Protein AF-A0A9D5Z1L0-F1 (afdb_monomer_lite)

pLDDT: mean 84.62, std 13.72, range [26.73, 98.31]

Secondary structure (DSSP, 8-state):
--------SSS-STTS-EEE-SSSEEETTT--EEEEEEEEEE--SSS-EEEEEEEETT--TT---TT-TTEEEE--SSSSSSTTSEEEEETTTTSEEEEE-TT--EEEEE-GGG---TT--EEEEESSHHHHHT--EEEEES-GGG-EEEEE-TTS-EEEEEEE--TTS--EEEEEEEE-TT-S--EEEEE-TTT--EEEEEPPPPTT----SSSPPPTT--EEEEEEPSS-BTTB-TTSEEEEEEEEEETT-TTSSEEEEEEEEEEEE-TTS-EEEEEETTTTEEEEEEEEEE-TTSPEEEEEEE-TTSPPEEEEEE--SS-TTEEEEEEE--SSTTPPPEEEEEEEEEE-TTS--TTS---SHHHHGGGT-SS--S-EEEEEETT-----S---

Radius of gyration: 23.41 Å; chains: 1; bounding box: 51×60×61 Å

Sequence (396 aa):
MRSSVVRVPHAFGDNYPTADAGPGQVALWTGEFNTSATDVSVPGYVGDLSVSRSYSSQAGTDDTSVFGPGWTASFDGTDIGVAGFEVADSTDVDGTISLIDDEGGALVFRQPGGTKTTMKPGEYTPVDEDTASVGAKLTLAGAGTAATLDFTEEDGTVTRFTYSHTTGGERVWLPASVTEPGTAGATSFTRDAATKKITRILAPVPPGVTCPATGALNPGCRAIDITYATTTAGVEVAGQVKQITYTAYDPDKAGGAGMSTVVVAAYEYDSAKRLAKVTDPRLGLFTEYRYAGTSTSGQPLLTVVTPSGLAPYTLAYGASSQDAKSLLIVDRAPATAGGATARLSRFVYGIDPTATNTALPQLKAADTTTWGQEVPPSYGAAVFSADRQQVGGSAP

Foldseek 3Di:
DDDDDDCLQDQFAPPFDWDDFDQFIAGQAFLKTKHKDWLDWADDPQFTQTKMKMFIQRGAPPPLALQDFRMHIQRVRGPDDLQRWFWDFQLQPFQWIWTAHSRSYIFIWGDPPRHSDGQDFDKTHTPDPVNVVQVWIWTWDDDDQAIKIWIAGPQGKIWIWTWDDDVVDDTGTHTAWIDGPPDQFIFGFDADPPLRHTFKTWHGQDPPADADPDDDGFARTKMKGWDADCPDDAFHHHSHTAFIKIWHWDCPDDVGTGIDIDTQKGWGADPVRHTAKIARPVVRWMKGWDFDDGFPSRTTHTAWIRHTLAFIKGWDFADAPNGRGRTAWIWTDDNDPPDDIFTAKGKHWFDALCDDDPVDPRQDCVRCVVVVDNDTDRIDMDMDGSVDDDDDHTDD

InterPro domains:
  IPR045351 Domain of unknown function DUF6531 [PF20148] (26-76)

Organism: NCBI:txid2762210

Structure (mmCIF, N/CA/C/O backbone):
data_AF-A0A9D5Z1L0-F1
#
_entry.id   AF-A0A9D5Z1L0-F1
#
loop_
_atom_site.group_PDB
_atom_site.id
_atom_site.type_symbol
_atom_site.label_atom_id
_atom_site.label_alt_id
_atom_site.label_comp_id
_atom_site.label_asym_id
_atom_site.label_entity_id
_atom_site.label_seq_id
_atom_site.pdbx_PDB_ins_code
_atom_site.Cartn_x
_atom_site.Cartn_y
_atom_site.Cartn_z
_atom_site.occupancy
_atom_site.B_iso_or_equiv
_atom_site.auth_seq_id
_atom_site.auth_comp_id
_atom_site.auth_asym_id
_atom_site.auth_atom_id
_atom_site.pdbx_PDB_model_num
ATOM 1 N N . MET A 1 1 ? 19.851 29.835 -7.636 1.00 33.47 1 MET A N 1
ATOM 2 C CA . MET A 1 1 ? 18.842 28.764 -7.523 1.00 33.47 1 MET A CA 1
ATOM 3 C C . MET A 1 1 ? 19.469 27.632 -6.736 1.00 33.47 1 MET A C 1
ATOM 5 O O . MET A 1 1 ? 20.484 27.111 -7.173 1.00 33.47 1 MET A O 1
ATOM 9 N N . ARG A 1 2 ? 18.976 27.353 -5.526 1.00 28.48 2 ARG A N 1
ATOM 10 C CA . ARG A 1 2 ? 19.395 26.172 -4.761 1.00 28.48 2 ARG A CA 1
ATOM 11 C C . ARG A 1 2 ? 18.415 25.066 -5.119 1.00 28.48 2 ARG A C 1
ATOM 13 O O . ARG A 1 2 ? 17.230 25.237 -4.867 1.00 28.48 2 ARG A O 1
ATOM 20 N N . SER A 1 3 ? 18.910 24.007 -5.741 1.00 26.73 3 SER A N 1
ATOM 21 C CA . SER A 1 3 ? 18.141 22.800 -6.018 1.00 26.73 3 SER A CA 1
ATOM 22 C C . SER A 1 3 ? 17.652 22.226 -4.688 1.00 26.73 3 SER A C 1
ATOM 24 O O . SER A 1 3 ? 18.468 21.874 -3.836 1.00 26.73 3 SER A O 1
ATOM 26 N N . SER A 1 4 ? 16.340 22.201 -4.468 1.00 32.28 4 SER A N 1
ATOM 27 C CA . SER A 1 4 ? 15.736 21.363 -3.435 1.00 32.28 4 SER A CA 1
ATOM 28 C C . SER A 1 4 ? 15.770 19.933 -3.955 1.00 32.28 4 SER A C 1
ATOM 30 O O . SER A 1 4 ? 15.193 19.643 -5.000 1.00 32.28 4 SER A O 1
ATOM 32 N N . VAL A 1 5 ? 16.501 19.058 -3.271 1.00 37.66 5 VAL A N 1
ATOM 33 C CA . VAL A 1 5 ? 16.452 17.622 -3.541 1.00 37.66 5 VAL A CA 1
ATOM 34 C C . VAL A 1 5 ? 15.307 17.079 -2.703 1.00 37.66 5 VAL A C 1
ATOM 36 O O . VAL A 1 5 ? 15.464 16.892 -1.500 1.00 37.66 5 VAL A O 1
ATOM 39 N N . VAL A 1 6 ? 14.148 16.893 -3.331 1.00 39.31 6 VAL A N 1
ATOM 40 C CA . VAL A 1 6 ? 13.073 16.090 -2.749 1.00 39.31 6 VAL A CA 1
ATOM 41 C C . VAL A 1 6 ? 13.507 14.640 -2.909 1.00 39.31 6 VAL A C 1
ATOM 43 O O . VAL A 1 6 ? 13.739 14.176 -4.027 1.00 39.31 6 VAL A O 1
ATOM 46 N N . ARG A 1 7 ? 13.695 13.936 -1.793 1.00 39.16 7 ARG A N 1
ATOM 47 C CA . ARG A 1 7 ? 13.889 12.488 -1.822 1.00 39.16 7 ARG A CA 1
ATOM 48 C C . ARG A 1 7 ? 12.514 11.878 -2.058 1.00 39.16 7 ARG A C 1
ATOM 50 O O . ARG A 1 7 ? 11.777 11.677 -1.103 1.00 39.16 7 ARG A O 1
ATOM 57 N N . VAL A 1 8 ? 12.171 11.631 -3.318 1.00 45.50 8 VAL A N 1
ATOM 58 C CA . VAL A 1 8 ? 11.036 10.760 -3.626 1.00 45.50 8 VAL A CA 1
ATOM 59 C C . VAL A 1 8 ? 11.518 9.331 -3.349 1.00 45.50 8 VAL A C 1
ATOM 61 O O . VAL A 1 8 ? 12.558 8.945 -3.895 1.00 45.50 8 VAL A O 1
ATOM 64 N N . PRO A 1 9 ? 10.872 8.569 -2.450 1.00 46.25 9 PRO A N 1
ATOM 65 C CA . PRO A 1 9 ? 11.325 7.224 -2.091 1.00 46.25 9 PRO A CA 1
ATOM 66 C C . PRO A 1 9 ? 11.291 6.240 -3.274 1.00 46.25 9 PRO A C 1
ATOM 68 O O . PRO A 1 9 ? 11.995 5.232 -3.237 1.00 46.25 9 PRO A O 1
ATOM 71 N N . HIS A 1 10 ? 10.518 6.571 -4.317 1.00 54.69 10 HIS A N 1
ATOM 72 C CA . HIS A 1 10 ? 10.242 5.764 -5.507 1.00 54.69 10 HIS A CA 1
ATOM 73 C C . HIS A 1 10 ? 10.174 6.654 -6.763 1.00 54.69 10 HIS A C 1
ATOM 75 O O . HIS A 1 10 ? 9.973 7.861 -6.663 1.00 54.69 10 HIS A O 1
ATOM 81 N N . ALA A 1 11 ? 10.344 6.092 -7.959 1.00 56.28 11 ALA A N 1
ATOM 82 C CA . ALA A 1 11 ? 10.302 6.829 -9.230 1.00 56.28 11 ALA A CA 1
ATOM 83 C C . ALA A 1 11 ? 8.929 6.785 -9.920 1.00 56.28 11 ALA A C 1
ATOM 85 O O . ALA A 1 11 ? 8.840 6.682 -11.145 1.00 56.28 11 ALA A O 1
ATOM 86 N N . PHE A 1 12 ? 7.870 6.839 -9.126 1.00 58.19 12 PHE A N 1
ATOM 87 C CA . PHE A 1 12 ? 6.489 6.881 -9.578 1.00 58.19 12 PHE A CA 1
ATOM 88 C C . PHE A 1 12 ? 5.859 8.187 -9.067 1.00 58.19 12 PHE A C 1
ATOM 90 O O . PHE A 1 12 ? 6.226 8.665 -7.999 1.00 58.19 12 PHE A O 1
ATOM 97 N N . GLY A 1 13 ? 5.035 8.832 -9.892 1.00 53.59 13 GLY A N 1
ATOM 98 C CA . GLY A 1 13 ? 4.496 10.181 -9.679 1.00 53.59 13 GLY A CA 1
ATOM 99 C C . GLY A 1 13 ? 4.372 10.934 -11.008 1.00 53.59 13 GLY A C 1
ATOM 100 O O . GLY A 1 13 ? 5.037 10.565 -11.977 1.00 53.59 13 GLY A O 1
ATOM 101 N N . ASP A 1 14 ? 3.557 11.991 -11.064 1.00 51.44 14 ASP A N 1
ATOM 102 C CA . ASP A 1 14 ? 3.078 12.627 -12.314 1.00 51.44 14 ASP A CA 1
ATOM 103 C C . ASP A 1 14 ? 4.169 13.133 -13.277 1.00 51.44 14 ASP A C 1
ATOM 105 O O . ASP A 1 14 ? 3.928 13.326 -14.469 1.00 51.44 14 ASP A O 1
ATOM 109 N N . ASN A 1 15 ? 5.405 13.285 -12.798 1.00 59.00 15 ASN A N 1
ATOM 110 C CA . ASN A 1 15 ? 6.551 13.703 -13.606 1.00 59.00 15 ASN A CA 1
ATOM 111 C C . ASN A 1 15 ? 7.448 12.547 -14.093 1.00 59.00 15 ASN A C 1
ATOM 113 O O . ASN A 1 15 ? 8.440 12.794 -14.786 1.00 59.00 15 ASN A O 1
ATOM 117 N N . TYR A 1 16 ? 7.122 11.292 -13.766 1.00 71.31 16 TYR A N 1
ATOM 118 C CA . TYR A 1 16 ? 7.863 10.110 -14.206 1.00 71.31 16 TYR A CA 1
ATOM 119 C C . TYR A 1 16 ? 7.018 9.262 -15.163 1.00 71.31 16 TYR A C 1
ATOM 121 O O . TYR A 1 16 ? 5.948 8.788 -14.788 1.00 71.31 16 TYR A O 1
ATOM 129 N N . PRO A 1 17 ? 7.482 9.016 -16.403 1.00 82.00 17 PRO A N 1
ATOM 130 C CA . PRO A 1 17 ? 6.727 8.197 -17.342 1.00 82.00 17 PRO A CA 1
ATOM 131 C C . PRO A 1 17 ? 6.630 6.753 -16.834 1.00 82.00 17 PRO A C 1
ATOM 133 O O . PRO A 1 17 ? 7.648 6.167 -16.461 1.00 82.00 17 PRO A O 1
ATOM 136 N N . THR A 1 18 ? 5.437 6.161 -16.867 1.00 89.94 18 THR A N 1
ATOM 137 C CA . THR A 1 18 ? 5.188 4.761 -16.485 1.00 89.94 18 THR A CA 1
ATOM 138 C C . THR A 1 18 ? 4.672 3.933 -17.665 1.00 89.94 18 THR A C 1
ATOM 140 O O . THR A 1 18 ? 4.326 4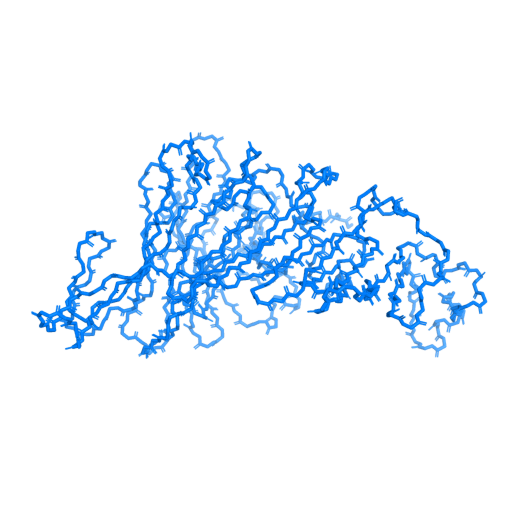.463 -18.725 1.00 89.94 18 THR A O 1
ATOM 143 N N . ALA A 1 19 ? 4.670 2.608 -17.512 1.00 90.81 19 ALA A N 1
ATOM 144 C CA . ALA A 1 19 ? 4.049 1.683 -18.456 1.00 90.81 19 ALA A CA 1
ATOM 145 C C . ALA A 1 19 ? 3.492 0.434 -17.763 1.00 90.81 19 ALA A C 1
ATOM 147 O O . ALA A 1 19 ? 4.043 -0.025 -16.761 1.00 90.81 19 ALA A O 1
ATOM 148 N N . ASP A 1 20 ? 2.462 -0.166 -18.365 1.00 92.50 20 ASP A N 1
ATOM 149 C CA . ASP A 1 20 ? 1.893 -1.436 -17.916 1.00 92.50 20 ASP A CA 1
ATOM 150 C C . ASP A 1 20 ? 2.926 -2.570 -17.968 1.00 92.50 20 ASP A C 1
ATOM 152 O O . ASP A 1 20 ? 3.577 -2.834 -18.989 1.00 92.50 20 ASP A O 1
ATOM 156 N N . ALA A 1 21 ? 3.030 -3.301 -16.862 1.00 93.94 21 ALA A N 1
ATOM 157 C CA . ALA A 1 21 ? 4.013 -4.353 -16.652 1.00 93.94 21 ALA A CA 1
ATOM 158 C C . ALA A 1 21 ? 3.373 -5.657 -16.156 1.00 93.94 21 ALA A C 1
ATOM 160 O O . ALA A 1 21 ? 3.951 -6.357 -15.332 1.00 93.94 21 ALA A O 1
ATOM 161 N N . GLY A 1 22 ? 2.199 -6.023 -16.681 1.00 93.44 22 GLY A N 1
ATOM 162 C CA . GLY A 1 22 ? 1.495 -7.260 -16.327 1.00 93.44 22 GLY A CA 1
ATOM 163 C C . GLY A 1 22 ? 0.671 -7.096 -15.047 1.00 93.44 22 GLY A C 1
ATOM 164 O O . GLY A 1 22 ? -0.397 -6.499 -15.125 1.00 93.44 22 GLY A O 1
ATOM 165 N N . PRO A 1 23 ? 1.104 -7.625 -13.885 1.00 93.88 23 PRO A N 1
ATOM 166 C CA . PRO A 1 23 ? 0.369 -7.478 -12.624 1.00 93.88 23 PRO A CA 1
ATOM 167 C C . PRO A 1 23 ? 0.560 -6.108 -11.945 1.00 93.88 23 PRO A C 1
ATOM 169 O O . PRO A 1 23 ? 0.172 -5.943 -10.794 1.00 93.88 23 PRO A O 1
ATOM 172 N N . GLY A 1 24 ? 1.194 -5.145 -12.609 1.00 93.25 24 GLY A N 1
ATOM 173 C CA . GLY A 1 24 ? 1.501 -3.831 -12.057 1.00 93.25 24 GLY A CA 1
ATOM 174 C C . GLY A 1 24 ? 2.066 -2.916 -13.135 1.00 93.25 24 GLY A C 1
ATOM 175 O O . GLY A 1 24 ? 1.801 -3.119 -14.323 1.00 93.25 24 GLY A O 1
ATOM 176 N N . GLN A 1 25 ? 2.896 -1.964 -12.730 1.00 92.50 25 GLN A N 1
ATOM 177 C CA . GLN A 1 25 ? 3.489 -0.960 -13.608 1.00 92.50 25 GLN A CA 1
ATOM 178 C C . GLN A 1 25 ? 5.000 -0.838 -13.411 1.00 92.50 25 GLN A C 1
ATOM 180 O O . GLN A 1 25 ? 5.565 -1.287 -12.412 1.00 92.50 25 GLN A O 1
ATOM 185 N N . VAL A 1 26 ? 5.670 -0.232 -14.390 1.00 93.00 26 VAL A N 1
ATOM 186 C CA . VAL A 1 26 ? 7.104 0.057 -14.341 1.00 93.00 26 VAL A CA 1
ATOM 187 C C . VAL A 1 26 ? 7.372 1.534 -14.591 1.00 93.00 26 VAL A C 1
ATOM 189 O O . VAL A 1 26 ? 6.814 2.125 -15.515 1.00 93.00 26 VAL A O 1
ATOM 192 N N . ALA A 1 27 ? 8.267 2.120 -13.804 1.00 90.69 27 ALA A N 1
ATOM 193 C CA . ALA A 1 27 ? 8.788 3.455 -14.040 1.00 90.69 27 ALA A CA 1
ATOM 194 C C . ALA A 1 27 ? 9.764 3.412 -15.222 1.00 90.69 27 ALA A C 1
ATOM 196 O O . ALA A 1 27 ? 10.815 2.767 -15.168 1.00 90.69 27 ALA A O 1
ATOM 197 N N . LEU A 1 28 ? 9.446 4.114 -16.307 1.00 90.56 28 LEU A N 1
ATOM 198 C CA . LEU A 1 28 ? 10.270 4.168 -17.511 1.00 90.56 28 LEU A CA 1
ATOM 199 C C . LEU A 1 28 ? 11.549 4.979 -17.323 1.00 90.56 28 LEU A C 1
ATOM 201 O O . LEU A 1 28 ? 12.403 4.916 -18.198 1.00 90.56 28 LEU A O 1
ATOM 205 N N . TRP A 1 29 ? 11.711 5.709 -16.217 1.00 86.75 29 TRP A N 1
ATOM 206 C CA . TRP A 1 29 ? 12.956 6.413 -15.893 1.00 86.75 29 TRP A CA 1
ATOM 207 C C . TRP A 1 29 ? 13.985 5.523 -15.183 1.00 86.75 29 TRP A C 1
ATOM 209 O O . TRP A 1 29 ? 15.169 5.601 -15.486 1.00 86.75 29 TRP A O 1
ATOM 219 N N . THR A 1 30 ? 13.557 4.659 -14.261 1.00 86.12 30 THR A N 1
ATOM 220 C CA . THR A 1 30 ? 14.462 3.859 -13.405 1.00 86.12 30 THR A CA 1
ATOM 221 C C . THR A 1 30 ? 14.421 2.360 -13.701 1.00 86.12 30 THR A C 1
ATOM 223 O O . THR A 1 30 ? 15.363 1.623 -13.401 1.00 86.12 30 THR A O 1
ATOM 226 N N . GLY A 1 31 ? 13.330 1.883 -14.297 1.00 91.12 31 GLY A N 1
ATOM 227 C CA . GLY A 1 31 ? 13.019 0.462 -14.404 1.00 91.12 31 GLY A CA 1
ATOM 228 C C . GLY A 1 31 ? 12.545 -0.167 -13.097 1.00 91.12 31 GLY A C 1
ATOM 229 O O . GLY A 1 31 ? 12.559 -1.391 -12.977 1.00 91.12 31 GLY A O 1
ATOM 230 N N . GLU A 1 32 ? 12.146 0.648 -12.123 1.00 91.19 32 GLU A N 1
ATOM 231 C CA . GLU A 1 32 ? 11.482 0.196 -10.907 1.00 91.19 32 GLU A CA 1
ATOM 232 C C . GLU A 1 32 ? 10.102 -0.384 -11.238 1.00 91.19 32 GLU A C 1
ATOM 234 O O . GLU A 1 32 ? 9.338 0.223 -11.979 1.00 91.19 32 GLU A O 1
ATOM 239 N N . PHE A 1 33 ? 9.786 -1.557 -10.696 1.00 93.62 33 PHE A N 1
ATOM 240 C CA . PHE A 1 33 ? 8.457 -2.167 -10.731 1.00 93.62 33 PHE A CA 1
ATOM 241 C C . PHE A 1 33 ? 7.659 -1.847 -9.460 1.00 93.62 33 PHE A C 1
ATOM 243 O O . PHE A 1 33 ? 8.222 -1.923 -8.361 1.00 93.62 33 PHE A O 1
ATOM 250 N N . ASN A 1 34 ? 6.361 -1.572 -9.625 1.00 90.44 34 ASN A N 1
ATOM 251 C CA . ASN A 1 34 ? 5.374 -1.426 -8.555 1.00 90.44 34 ASN A CA 1
ATOM 252 C C . ASN A 1 34 ? 4.108 -2.255 -8.858 1.00 90.44 34 ASN A C 1
ATOM 254 O O . ASN A 1 34 ? 3.714 -2.417 -10.016 1.00 90.44 34 ASN A O 1
ATOM 258 N N . THR A 1 35 ? 3.485 -2.809 -7.818 1.00 91.69 35 THR A N 1
ATOM 259 C CA . THR A 1 35 ? 2.158 -3.445 -7.879 1.00 91.69 35 THR A CA 1
ATOM 260 C C . THR A 1 35 ? 1.405 -3.214 -6.574 1.00 91.69 35 THR A C 1
ATOM 262 O O . THR A 1 35 ? 2.030 -3.173 -5.517 1.00 91.69 35 THR A O 1
ATOM 265 N N . SER A 1 36 ? 0.078 -3.140 -6.624 1.00 89.81 36 SER A N 1
ATOM 266 C CA . SER A 1 36 ? -0.785 -3.058 -5.446 1.00 89.81 36 SER A CA 1
ATOM 267 C C . SER A 1 36 ? -1.844 -4.163 -5.446 1.00 89.81 36 SER A C 1
ATOM 269 O O . SER A 1 36 ? -2.144 -4.793 -6.466 1.00 89.81 36 SER A O 1
ATOM 271 N N . ALA A 1 37 ? -2.361 -4.478 -4.261 1.00 89.81 37 ALA A N 1
ATOM 272 C CA . ALA A 1 37 ? -3.419 -5.459 -4.071 1.00 89.81 37 ALA A CA 1
ATOM 273 C C . ALA A 1 37 ? -4.295 -5.086 -2.872 1.00 89.81 37 ALA A C 1
ATOM 275 O O . ALA A 1 37 ? -3.787 -4.845 -1.777 1.00 89.81 37 ALA A O 1
ATOM 276 N N . THR A 1 38 ? -5.612 -5.133 -3.065 1.00 90.00 38 THR A N 1
ATOM 277 C CA . THR A 1 38 ? -6.594 -5.065 -1.979 1.00 90.00 38 THR A CA 1
ATOM 278 C C . THR A 1 38 ? -6.853 -6.469 -1.448 1.00 90.00 38 THR A C 1
ATOM 280 O O . THR A 1 38 ? -7.399 -7.318 -2.154 1.00 90.00 38 THR A O 1
ATOM 283 N N . ASP A 1 39 ? -6.456 -6.726 -0.202 1.00 90.19 39 ASP A N 1
ATOM 284 C CA . ASP A 1 39 ? -6.646 -8.029 0.443 1.00 90.19 39 ASP A CA 1
ATOM 285 C C . ASP A 1 39 ? -8.037 -8.133 1.094 1.00 90.19 39 ASP A C 1
ATOM 287 O O . ASP A 1 39 ? -8.625 -9.214 1.160 1.00 90.19 39 ASP A O 1
ATOM 291 N N . VAL A 1 40 ? -8.577 -7.010 1.584 1.00 90.12 40 VAL A N 1
ATOM 292 C CA . VAL A 1 40 ? -9.896 -6.937 2.222 1.00 90.12 40 VAL A CA 1
ATOM 293 C C . VAL A 1 40 ? -10.648 -5.719 1.704 1.00 90.12 40 VAL A C 1
ATOM 295 O O . VAL A 1 40 ? -10.115 -4.618 1.719 1.00 90.12 40 VAL A O 1
ATOM 298 N N . SER A 1 41 ? -11.903 -5.919 1.304 1.00 89.44 41 SER A N 1
ATOM 299 C CA . SER A 1 41 ? -12.889 -4.862 1.071 1.00 89.44 41 SER A CA 1
ATOM 300 C C . SER A 1 41 ? -14.227 -5.346 1.629 1.00 89.44 41 SER A C 1
ATOM 302 O O . SER A 1 41 ? -14.684 -6.452 1.309 1.00 89.44 41 SER A O 1
ATOM 304 N N . VAL A 1 42 ? -14.805 -4.574 2.549 1.00 86.25 42 VAL A N 1
ATOM 305 C CA . VAL A 1 42 ? -16.074 -4.903 3.198 1.00 86.25 42 VAL A CA 1
ATOM 306 C C . VAL A 1 42 ? -17.041 -3.727 3.106 1.00 86.25 42 VAL A C 1
ATOM 308 O O . VAL A 1 42 ? -16.849 -2.734 3.819 1.00 86.25 42 VAL A O 1
ATOM 311 N N . PRO A 1 43 ? -18.123 -3.872 2.319 1.00 83.19 43 PRO A N 1
ATOM 312 C CA . PRO A 1 43 ? -19.071 -2.797 2.113 1.00 83.19 43 PRO A CA 1
ATOM 313 C C . PRO A 1 43 ? -19.738 -2.265 3.372 1.00 83.19 43 PRO A C 1
ATOM 315 O O . PRO A 1 43 ? -19.933 -2.986 4.363 1.00 83.19 43 PRO A O 1
ATOM 318 N N . GLY A 1 44 ? -20.099 -0.983 3.332 1.00 76.00 44 GLY A N 1
ATOM 319 C CA . GLY A 1 44 ? -20.663 -0.272 4.470 1.00 76.00 44 GLY A CA 1
ATOM 320 C C . GLY A 1 44 ? -21.758 0.731 4.209 1.00 76.00 44 GLY A C 1
ATOM 321 O O . GLY A 1 44 ? -22.093 1.049 3.081 1.00 76.00 44 GLY A O 1
ATOM 322 N N . TYR A 1 45 ? -22.316 1.240 5.309 1.00 69.12 45 TYR A N 1
ATOM 323 C CA . TYR A 1 45 ? -23.320 2.305 5.271 1.00 69.12 45 TYR A CA 1
ATOM 324 C C . TYR A 1 45 ? -22.712 3.707 5.074 1.00 69.12 45 TYR A C 1
ATOM 326 O O . TYR A 1 45 ? -23.454 4.613 4.720 1.00 69.12 45 TYR A O 1
ATOM 334 N N . VAL A 1 46 ? -21.404 3.877 5.304 1.00 67.44 46 VAL A N 1
ATOM 335 C CA . VAL A 1 46 ? -20.625 5.135 5.193 1.00 67.44 46 VAL A CA 1
ATOM 336 C C . VAL A 1 46 ? -19.193 4.795 4.767 1.00 67.44 46 VAL A C 1
ATOM 338 O O . VAL A 1 46 ? -18.259 4.887 5.559 1.00 67.44 46 VAL A O 1
ATOM 341 N N . GLY A 1 47 ? -19.074 4.207 3.577 1.00 70.88 47 GLY A N 1
ATOM 342 C CA . GLY A 1 47 ? -17.805 3.737 3.020 1.00 70.88 47 GLY A CA 1
ATOM 343 C C . GLY A 1 47 ? -17.441 2.291 3.368 1.00 70.88 47 GLY A C 1
ATOM 344 O O . GLY A 1 47 ? -17.953 1.667 4.324 1.00 70.88 47 GLY A O 1
ATOM 345 N N . ASP A 1 48 ? -16.541 1.756 2.556 1.00 81.25 48 ASP A N 1
ATOM 346 C CA . ASP A 1 48 ? -16.065 0.380 2.608 1.00 81.25 48 ASP A CA 1
ATOM 347 C C . ASP A 1 48 ? -14.863 0.277 3.545 1.00 81.25 48 ASP A C 1
ATOM 349 O O . ASP A 1 48 ? -13.948 1.089 3.487 1.00 81.25 48 ASP A O 1
ATOM 353 N N . LEU A 1 49 ? -14.825 -0.744 4.408 1.00 86.62 49 LEU A N 1
ATOM 354 C CA . LEU A 1 49 ? -13.601 -1.022 5.159 1.00 86.62 49 LEU A CA 1
ATOM 355 C C . LEU A 1 49 ? -12.616 -1.763 4.259 1.00 86.62 49 LEU A C 1
ATOM 357 O O . LEU A 1 49 ? -12.923 -2.878 3.824 1.00 86.62 49 LEU A O 1
ATOM 361 N N . SER A 1 50 ? -11.432 -1.197 4.042 1.00 86.81 50 SER A N 1
ATOM 362 C CA . SER A 1 50 ? -10.406 -1.789 3.186 1.00 86.81 50 SER A CA 1
ATOM 363 C C . SER A 1 50 ? -9.067 -2.000 3.898 1.00 86.81 50 SER A C 1
ATOM 365 O O . SER A 1 50 ? -8.691 -1.284 4.831 1.00 86.81 50 SER A O 1
ATOM 367 N N . VAL A 1 51 ? -8.357 -3.040 3.457 1.00 88.69 51 VAL A N 1
ATOM 368 C CA . VAL A 1 51 ? -6.931 -3.242 3.724 1.00 88.69 51 VAL A CA 1
ATOM 369 C C . VAL A 1 51 ? -6.270 -3.626 2.413 1.00 88.69 51 VAL A C 1
ATOM 371 O O . VAL A 1 51 ? -6.643 -4.628 1.792 1.00 88.69 51 VAL A O 1
ATOM 374 N N . SER A 1 52 ? -5.271 -2.846 2.034 1.00 87.00 52 SER A N 1
ATOM 375 C CA . SER A 1 52 ? -4.496 -3.026 0.818 1.00 87.00 52 SER A CA 1
ATOM 376 C C . SER A 1 52 ? -3.007 -3.049 1.141 1.00 87.00 52 SER A C 1
ATOM 378 O O . SER A 1 52 ? -2.559 -2.883 2.281 1.00 87.00 52 SER A O 1
ATOM 380 N N . ARG A 1 53 ? -2.214 -3.304 0.114 1.00 89.06 53 ARG A N 1
ATOM 381 C CA . ARG A 1 53 ? -0.762 -3.244 0.171 1.00 89.06 53 ARG A CA 1
ATOM 382 C C . ARG A 1 53 ? -0.211 -2.908 -1.199 1.00 89.06 53 ARG A C 1
ATOM 384 O O . ARG A 1 53 ? -0.783 -3.322 -2.207 1.00 89.06 53 ARG A O 1
ATOM 391 N N . SER A 1 54 ? 0.944 -2.277 -1.212 1.00 87.12 54 SER A N 1
ATOM 392 C CA . SER A 1 54 ? 1.723 -2.030 -2.416 1.00 87.12 54 SER A CA 1
ATOM 393 C C . SER A 1 54 ? 3.096 -2.663 -2.284 1.00 87.12 54 SER A C 1
ATOM 395 O O . SER A 1 54 ? 3.555 -2.954 -1.185 1.00 87.12 54 SER A O 1
ATOM 397 N N . TYR A 1 55 ? 3.739 -2.936 -3.406 1.00 90.69 55 TYR A N 1
ATOM 398 C CA . TYR A 1 55 ? 5.109 -3.405 -3.483 1.00 90.69 55 TYR A CA 1
ATOM 399 C C . TYR A 1 55 ? 5.887 -2.476 -4.396 1.00 90.69 55 TYR A C 1
ATOM 401 O O . TYR A 1 55 ? 5.423 -2.182 -5.496 1.00 90.69 55 TYR A O 1
ATOM 409 N N . SER A 1 56 ? 7.099 -2.110 -3.991 1.00 88.88 56 SER A N 1
ATOM 410 C CA . SER A 1 56 ? 8.065 -1.424 -4.841 1.00 88.88 56 SER A CA 1
ATOM 411 C C . SER A 1 56 ? 9.409 -2.154 -4.821 1.00 88.88 56 SER A C 1
ATOM 413 O O . SER A 1 56 ? 10.000 -2.441 -3.778 1.00 88.88 56 SER A O 1
ATOM 415 N N . SER A 1 57 ? 9.937 -2.410 -6.018 1.00 89.62 57 SER A N 1
ATOM 416 C CA . SER A 1 57 ? 11.245 -3.054 -6.190 1.00 89.62 57 SER A CA 1
ATOM 417 C C . SER A 1 57 ? 12.438 -2.188 -5.774 1.00 89.62 57 SER A C 1
ATOM 419 O O . SER A 1 57 ? 13.517 -2.737 -5.565 1.00 89.62 57 SER A O 1
ATOM 421 N N . GLN A 1 58 ? 12.284 -0.868 -5.647 1.00 84.69 58 GLN A N 1
ATOM 422 C CA . GLN A 1 58 ? 13.366 0.040 -5.236 1.00 84.69 58 GLN A CA 1
ATOM 423 C C . GLN A 1 58 ? 13.046 0.771 -3.928 1.00 84.69 58 GLN A C 1
ATOM 425 O O . GLN A 1 58 ? 13.699 1.761 -3.602 1.00 84.69 58 GLN A O 1
ATOM 430 N N . ALA A 1 59 ? 12.099 0.253 -3.138 1.00 73.62 59 ALA A N 1
ATOM 431 C CA . ALA A 1 59 ? 11.766 0.816 -1.838 1.00 73.62 59 ALA A CA 1
ATOM 432 C C . ALA A 1 59 ? 12.988 0.985 -0.923 1.00 73.62 59 ALA A C 1
ATOM 434 O O . ALA A 1 59 ? 13.940 0.197 -0.971 1.00 73.62 59 ALA A O 1
ATOM 435 N N . GLY A 1 60 ? 12.967 2.020 -0.080 1.00 63.56 60 GLY A N 1
ATOM 436 C CA . GLY A 1 60 ? 14.018 2.272 0.908 1.00 63.56 60 GLY A CA 1
ATOM 437 C C . GLY A 1 60 ? 14.187 1.104 1.887 1.00 63.56 60 GLY A C 1
ATOM 438 O O . GLY A 1 60 ? 13.245 0.369 2.156 1.00 63.56 60 GLY A O 1
ATOM 439 N N . THR A 1 61 ? 15.394 0.906 2.425 1.00 52.50 61 THR A N 1
ATOM 440 C CA . THR A 1 61 ? 15.744 -0.251 3.279 1.00 52.50 61 THR A CA 1
ATOM 441 C C . THR A 1 61 ? 15.121 -0.253 4.672 1.00 52.50 61 THR A C 1
ATOM 443 O O . THR A 1 61 ? 15.249 -1.248 5.383 1.00 52.50 61 THR A O 1
ATOM 446 N N . ASP A 1 62 ? 14.473 0.836 5.082 1.00 52.25 62 ASP A N 1
ATOM 447 C CA . ASP A 1 62 ? 13.992 1.046 6.457 1.00 52.25 62 ASP A CA 1
ATOM 448 C C . ASP A 1 62 ? 12.670 0.317 6.748 1.00 52.25 62 ASP A C 1
ATOM 450 O O . ASP A 1 62 ? 11.957 0.611 7.709 1.00 52.25 62 ASP A O 1
ATOM 454 N N . ASP A 1 63 ? 12.342 -0.661 5.908 1.00 51.81 63 ASP A N 1
ATOM 455 C CA . ASP A 1 63 ? 10.998 -1.171 5.768 1.00 51.81 63 ASP A CA 1
ATOM 456 C C . ASP A 1 63 ? 10.627 -2.096 6.939 1.00 51.81 63 ASP A C 1
ATOM 458 O O . ASP A 1 63 ? 10.825 -3.314 6.939 1.00 51.81 63 ASP A O 1
ATOM 462 N N . THR A 1 64 ? 10.076 -1.482 7.988 1.00 56.97 64 THR A N 1
ATOM 463 C CA . THR A 1 64 ? 9.417 -2.138 9.130 1.00 56.97 64 THR A CA 1
ATOM 464 C C . THR A 1 64 ? 8.048 -2.718 8.759 1.00 56.97 64 THR A C 1
ATOM 466 O O . THR A 1 64 ? 7.238 -3.031 9.643 1.00 56.97 64 THR A O 1
ATOM 469 N N . SER A 1 65 ? 7.801 -2.890 7.456 1.00 80.25 65 SER A N 1
ATOM 470 C CA . SER A 1 65 ? 6.564 -3.396 6.903 1.00 80.25 65 SER A CA 1
ATOM 471 C C . SER A 1 65 ? 6.087 -4.662 7.582 1.00 80.25 65 SER A C 1
ATOM 473 O O . SER A 1 65 ? 6.789 -5.663 7.766 1.00 80.25 65 SER A O 1
ATOM 475 N N . VAL A 1 66 ? 4.804 -4.623 7.898 1.00 87.81 66 VAL A N 1
ATOM 476 C CA . VAL A 1 66 ? 4.080 -5.747 8.461 1.00 87.81 66 VAL A CA 1
ATOM 477 C C . VAL A 1 66 ? 3.833 -6.864 7.443 1.00 87.81 66 VAL A C 1
ATOM 479 O O . VAL A 1 66 ? 3.536 -7.986 7.849 1.00 87.81 66 VAL A O 1
ATOM 482 N N . PHE A 1 67 ? 4.008 -6.595 6.147 1.00 92.06 67 PHE A N 1
ATOM 483 C CA . PHE A 1 67 ? 3.968 -7.591 5.073 1.00 92.06 67 PHE A CA 1
ATOM 484 C C . PHE A 1 67 ? 5.366 -8.049 4.629 1.00 92.06 67 PHE A C 1
ATOM 486 O O . PHE A 1 67 ? 5.485 -8.938 3.794 1.00 92.06 67 PHE A O 1
ATOM 493 N N . GLY A 1 68 ? 6.428 -7.537 5.248 1.00 89.88 68 GLY A N 1
ATOM 494 C CA . GLY A 1 68 ? 7.803 -7.907 4.928 1.00 89.88 68 GLY A CA 1
ATOM 495 C C . GLY A 1 68 ? 8.425 -7.056 3.819 1.00 89.88 68 GLY A C 1
ATOM 496 O O . GLY A 1 68 ? 7.778 -6.151 3.302 1.00 89.88 68 GLY A O 1
ATOM 497 N N . PRO A 1 69 ? 9.701 -7.315 3.483 1.00 88.81 69 PRO A N 1
ATOM 498 C CA . PRO A 1 69 ? 10.514 -6.366 2.726 1.00 88.81 69 PRO A CA 1
ATOM 499 C C . PRO A 1 69 ? 9.958 -6.044 1.337 1.00 88.81 69 PRO A C 1
ATOM 501 O O . PRO A 1 69 ? 9.640 -6.962 0.571 1.00 88.81 69 PRO A O 1
ATOM 504 N N . GLY A 1 70 ? 9.899 -4.751 1.021 1.00 85.31 70 GLY A N 1
ATOM 505 C CA . GLY A 1 70 ? 9.491 -4.216 -0.273 1.00 85.31 70 GLY A CA 1
ATOM 506 C C . GLY A 1 70 ? 7.985 -4.040 -0.408 1.00 85.31 70 GLY A C 1
ATOM 507 O O . GLY A 1 70 ? 7.551 -3.503 -1.420 1.00 85.31 70 GLY A O 1
ATOM 508 N N . TRP A 1 71 ? 7.201 -4.496 0.574 1.00 88.88 71 TRP A N 1
ATOM 509 C CA . TRP A 1 71 ? 5.761 -4.271 0.636 1.00 88.88 71 TRP A CA 1
ATOM 510 C C . TRP A 1 71 ? 5.447 -3.147 1.606 1.00 88.88 71 TRP A C 1
ATOM 512 O O . TRP A 1 71 ? 5.922 -3.194 2.725 1.00 88.88 71 TRP A O 1
ATOM 522 N N . THR A 1 72 ? 4.528 -2.256 1.278 1.00 82.12 72 THR A N 1
ATOM 523 C CA . THR A 1 72 ? 3.965 -1.276 2.207 1.00 82.12 72 THR A CA 1
ATOM 524 C C . THR A 1 72 ? 2.517 -1.647 2.498 1.00 82.12 72 THR A C 1
ATOM 526 O O . THR A 1 72 ? 1.787 -2.103 1.620 1.00 82.12 72 THR A O 1
ATOM 529 N N . ALA A 1 73 ? 2.098 -1.522 3.756 1.00 80.19 73 ALA A N 1
ATOM 530 C CA . ALA A 1 73 ? 0.706 -1.744 4.127 1.00 80.19 73 ALA A CA 1
ATOM 531 C C . ALA A 1 73 ? -0.093 -0.456 3.945 1.00 80.19 73 ALA A C 1
ATOM 533 O O . ALA A 1 73 ? 0.259 0.551 4.556 1.00 80.19 73 ALA A O 1
ATOM 534 N N . SER A 1 74 ? -1.193 -0.532 3.199 1.00 76.19 74 SER A N 1
ATOM 535 C CA . SER A 1 74 ? -2.188 0.531 3.150 1.00 76.19 74 SER A CA 1
ATOM 536 C C . SER A 1 74 ? -3.381 0.139 4.014 1.00 76.19 74 SER A C 1
ATOM 538 O O . SER A 1 74 ? -4.173 -0.753 3.692 1.00 76.19 74 SER A O 1
ATOM 540 N N . PHE A 1 75 ? -3.465 0.758 5.187 1.00 71.25 75 PHE A N 1
ATOM 541 C CA . PHE A 1 75 ? -4.589 0.593 6.100 1.00 71.25 75 PHE A CA 1
ATOM 542 C C . PHE A 1 75 ? -5.528 1.781 5.936 1.00 71.25 75 PHE A C 1
ATOM 544 O O . PHE A 1 75 ? -5.674 2.581 6.858 1.00 71.25 75 PHE A O 1
ATOM 551 N N . ASP A 1 76 ? -6.135 1.895 4.759 1.00 65.56 76 ASP A N 1
ATOM 552 C CA . ASP A 1 76 ? -7.012 3.018 4.410 1.00 65.56 76 ASP A CA 1
ATOM 553 C C . ASP A 1 76 ? -8.217 3.084 5.341 1.00 65.56 76 ASP A C 1
ATOM 555 O O . ASP A 1 76 ? -8.636 4.151 5.781 1.00 65.56 76 ASP A O 1
ATOM 559 N N . GLY A 1 77 ? -8.731 1.916 5.729 1.00 59.78 77 GLY A N 1
ATOM 560 C CA . GLY A 1 77 ? -9.816 1.748 6.679 1.00 59.78 77 GLY A CA 1
ATOM 561 C C . GLY A 1 77 ? -11.171 2.254 6.197 1.00 59.78 77 GLY A C 1
ATOM 562 O O . GLY A 1 77 ? -12.166 1.649 6.563 1.00 59.78 77 GLY A O 1
ATOM 563 N N . THR A 1 78 ? -11.219 3.291 5.373 1.00 58.28 78 THR A N 1
ATOM 564 C CA . THR A 1 78 ? -12.317 3.678 4.485 1.00 58.28 78 THR A CA 1
ATOM 565 C C . THR A 1 78 ? -11.773 3.752 3.065 1.00 58.28 78 THR A C 1
ATOM 567 O O . THR A 1 78 ? -10.590 4.008 2.886 1.00 58.28 78 THR A O 1
ATOM 570 N N . ASP A 1 79 ? -12.614 3.583 2.051 1.00 60.50 79 ASP A N 1
ATOM 571 C CA . ASP A 1 79 ? -12.275 3.805 0.635 1.00 60.50 79 ASP A CA 1
ATOM 572 C C . ASP A 1 79 ? -12.091 5.289 0.256 1.00 60.50 79 ASP A C 1
ATOM 574 O O . ASP A 1 79 ? -11.919 5.627 -0.910 1.00 60.50 79 ASP A O 1
ATOM 578 N N . ILE A 1 80 ? -12.122 6.166 1.254 1.00 63.16 80 ILE A N 1
ATOM 579 C CA . ILE A 1 80 ? -12.025 7.620 1.158 1.00 63.16 80 ILE A CA 1
ATOM 580 C C . ILE A 1 80 ? -10.983 8.140 2.154 1.00 63.16 80 ILE A C 1
ATOM 582 O O . ILE A 1 80 ? -10.694 7.486 3.166 1.00 63.16 80 ILE A O 1
ATOM 586 N N . GLY A 1 81 ? -10.461 9.341 1.914 1.00 79.31 81 GLY A N 1
ATOM 587 C CA . GLY A 1 81 ? -9.362 9.894 2.693 1.00 79.31 81 GLY A CA 1
ATOM 588 C C . GLY A 1 81 ? -7.995 9.349 2.283 1.00 79.31 81 GLY A C 1
ATOM 589 O O . GLY A 1 81 ? -7.850 8.544 1.370 1.00 79.31 81 GLY A O 1
ATOM 590 N N . VAL A 1 82 ? -6.972 9.788 3.015 1.00 83.62 82 VAL A N 1
ATOM 591 C CA . VAL A 1 82 ? -5.554 9.517 2.720 1.00 83.62 82 VAL A CA 1
ATOM 592 C C . VAL A 1 82 ? -4.879 8.743 3.851 1.00 83.62 82 VAL A C 1
ATOM 594 O O . VAL A 1 82 ? -3.690 8.899 4.112 1.00 83.62 82 VAL A O 1
ATOM 597 N N . ALA A 1 83 ? -5.634 7.935 4.601 1.00 83.00 83 ALA A N 1
ATOM 598 C CA . ALA A 1 83 ? -5.097 7.230 5.767 1.00 83.00 83 ALA A CA 1
ATOM 599 C C . ALA A 1 83 ? -3.979 6.234 5.409 1.00 83.00 83 ALA A C 1
ATOM 601 O O . ALA A 1 83 ? -3.131 5.963 6.261 1.00 83.00 83 ALA A O 1
ATOM 602 N N . GLY A 1 84 ? -3.953 5.729 4.173 1.00 74.50 84 GLY A N 1
ATOM 603 C CA . GLY A 1 84 ? -2.866 4.916 3.631 1.00 74.50 84 GLY A CA 1
ATOM 604 C C . GLY A 1 84 ? -1.588 5.676 3.275 1.00 74.50 84 GLY A C 1
ATOM 605 O O . GLY A 1 84 ? -0.553 5.038 3.102 1.00 74.50 84 GLY A O 1
ATOM 606 N N . PHE A 1 85 ? -1.621 7.012 3.202 1.00 82.31 85 PHE A N 1
ATOM 607 C CA . PHE A 1 85 ? -0.484 7.799 2.724 1.00 82.31 85 PHE A CA 1
ATOM 608 C C . PHE A 1 85 ? 0.630 7.854 3.775 1.00 82.31 85 PHE A C 1
ATOM 610 O O . PHE A 1 85 ? 0.389 8.013 4.980 1.00 82.31 85 PHE A O 1
ATOM 617 N N . GLU A 1 86 ? 1.874 7.800 3.309 1.00 82.06 86 GLU A N 1
ATOM 618 C CA . GLU A 1 86 ? 3.041 8.122 4.120 1.00 82.06 86 GLU A CA 1
ATOM 619 C C . GLU A 1 86 ? 3.141 9.640 4.296 1.00 82.06 86 GLU A C 1
ATOM 621 O O . GLU A 1 86 ? 2.981 10.413 3.356 1.00 82.06 86 GLU A O 1
ATOM 626 N N . VAL A 1 87 ? 3.448 10.089 5.511 1.00 88.12 87 VAL A N 1
ATOM 627 C CA . VAL A 1 87 ? 3.659 11.509 5.798 1.00 88.12 87 VAL A CA 1
ATOM 628 C C . VAL A 1 87 ? 5.135 11.748 6.099 1.00 88.12 87 VAL A C 1
ATOM 630 O O . VAL A 1 87 ? 5.620 11.461 7.198 1.00 88.12 87 VAL A O 1
ATOM 633 N N . ALA A 1 88 ? 5.834 12.337 5.132 1.00 86.44 88 ALA A N 1
ATOM 634 C CA . ALA A 1 88 ? 7.227 12.742 5.257 1.00 86.44 88 ALA A CA 1
ATOM 635 C C . ALA A 1 88 ? 7.324 14.171 5.815 1.00 86.44 88 ALA A C 1
ATOM 637 O O . ALA A 1 88 ? 7.032 15.158 5.134 1.00 86.44 88 ALA A O 1
ATOM 638 N N . ASP A 1 89 ? 7.762 14.298 7.070 1.00 88.00 89 ASP A N 1
ATOM 639 C CA . ASP A 1 89 ? 7.941 15.588 7.744 1.00 88.00 89 ASP A CA 1
ATOM 640 C C . ASP A 1 89 ? 9.376 16.107 7.578 1.00 88.00 89 ASP A C 1
ATOM 642 O O . ASP A 1 89 ? 10.304 15.637 8.244 1.00 88.00 89 ASP A O 1
ATOM 646 N N . SER A 1 90 ? 9.540 17.129 6.734 1.00 87.88 90 SER A N 1
ATOM 647 C CA . SER A 1 90 ? 10.808 17.828 6.468 1.00 87.88 90 SER A CA 1
ATOM 648 C C . SER A 1 90 ? 10.810 19.266 7.009 1.00 87.88 90 SER A C 1
ATOM 650 O O . SER A 1 90 ? 11.559 20.135 6.544 1.00 87.88 90 SER A O 1
ATOM 652 N N . THR A 1 91 ? 9.984 19.556 8.022 1.00 89.12 91 THR A N 1
ATOM 653 C CA . THR A 1 91 ? 9.745 20.932 8.491 1.00 89.12 91 THR A CA 1
ATOM 654 C C . THR A 1 91 ? 10.970 21.635 9.083 1.00 89.12 91 THR A C 1
ATOM 656 O O . THR A 1 91 ? 11.034 22.866 9.069 1.00 89.12 91 THR A O 1
ATOM 659 N N . ASP A 1 92 ? 11.957 20.891 9.576 1.00 85.94 92 ASP A N 1
ATOM 660 C CA . ASP A 1 92 ? 13.245 21.410 10.058 1.00 85.94 92 ASP A CA 1
ATOM 661 C C . ASP A 1 92 ? 14.329 21.502 8.968 1.00 85.94 92 ASP A C 1
ATOM 663 O O . ASP A 1 92 ? 15.279 22.274 9.112 1.00 85.94 92 ASP A O 1
ATOM 667 N N . VAL A 1 93 ? 14.193 20.752 7.871 1.00 83.88 93 VAL A N 1
ATOM 668 C CA . VAL A 1 93 ? 15.152 20.722 6.760 1.00 83.88 93 VAL A CA 1
ATOM 669 C C . VAL A 1 93 ? 14.834 21.823 5.756 1.00 83.88 93 VAL A C 1
ATOM 671 O O . VAL A 1 93 ? 15.673 22.687 5.464 1.00 83.88 93 VAL A O 1
ATOM 674 N N . ASP A 1 94 ? 13.619 21.823 5.219 1.00 85.94 94 ASP A N 1
ATOM 675 C CA . ASP A 1 94 ? 13.192 22.736 4.156 1.00 85.94 94 ASP A CA 1
ATOM 676 C C . ASP A 1 94 ? 11.850 23.418 4.418 1.00 85.94 94 ASP A C 1
ATOM 678 O O . ASP A 1 94 ? 11.514 24.382 3.728 1.00 85.94 94 ASP A O 1
ATOM 682 N N . GLY A 1 95 ? 11.159 23.007 5.477 1.00 89.75 95 GLY A N 1
ATOM 683 C CA . GLY A 1 95 ? 9.912 23.610 5.899 1.00 89.75 95 GLY A CA 1
ATOM 684 C C . GLY A 1 95 ? 8.671 22.990 5.267 1.00 89.75 95 GLY A C 1
ATOM 685 O O . GLY A 1 95 ? 7.620 23.634 5.300 1.00 89.75 95 GLY A O 1
ATOM 686 N N . THR A 1 96 ? 8.782 21.785 4.709 1.00 91.94 96 THR A N 1
ATOM 687 C CA . THR A 1 96 ? 7.683 21.093 4.028 1.00 91.94 96 THR A CA 1
ATOM 688 C C . THR A 1 96 ? 7.197 19.843 4.760 1.00 91.94 96 THR A C 1
ATOM 690 O O . THR A 1 96 ? 7.898 19.273 5.598 1.00 91.94 96 THR A O 1
ATOM 693 N N . ILE A 1 97 ? 5.971 19.440 4.438 1.00 92.88 97 ILE A N 1
ATOM 694 C CA . ILE A 1 97 ? 5.399 18.122 4.719 1.00 92.88 97 ILE A CA 1
ATOM 695 C C . ILE A 1 97 ? 4.922 17.563 3.380 1.00 92.88 97 ILE A C 1
ATOM 697 O O . ILE A 1 97 ? 4.271 18.288 2.626 1.00 92.88 97 ILE A O 1
ATOM 701 N N . SER A 1 98 ? 5.243 16.303 3.096 1.00 90.88 98 SER A N 1
ATOM 702 C CA . SER A 1 98 ? 4.744 15.593 1.912 1.00 90.88 98 SER A CA 1
ATOM 703 C C . SER A 1 98 ? 3.830 14.451 2.342 1.00 90.88 98 SER A C 1
ATOM 705 O O . SER A 1 98 ? 4.193 13.711 3.255 1.00 90.88 98 SER A O 1
ATOM 707 N N . LEU A 1 99 ? 2.665 14.324 1.708 1.00 89.44 99 LEU A N 1
ATOM 708 C CA . LEU A 1 99 ? 1.807 13.143 1.807 1.00 89.44 99 LEU A CA 1
ATOM 709 C C . LEU A 1 99 ? 2.025 12.315 0.543 1.00 89.44 99 LEU A C 1
ATOM 711 O O . LEU A 1 99 ? 1.843 12.848 -0.547 1.00 89.44 99 LEU A O 1
ATOM 715 N N . ILE A 1 100 ? 2.456 11.070 0.695 1.00 80.69 100 ILE A N 1
ATOM 716 C CA . ILE A 1 100 ? 2.912 10.205 -0.394 1.00 80.69 100 ILE A CA 1
ATOM 717 C C . ILE A 1 100 ? 1.977 8.997 -0.475 1.00 80.69 100 ILE A C 1
ATOM 719 O O . ILE A 1 100 ? 1.796 8.309 0.531 1.00 80.69 100 ILE A O 1
ATOM 723 N N . ASP A 1 101 ? 1.371 8.766 -1.636 1.00 76.25 101 ASP A N 1
ATOM 724 C CA . ASP A 1 101 ? 0.492 7.618 -1.884 1.00 76.25 101 ASP A CA 1
ATOM 725 C C . ASP A 1 101 ? 1.283 6.321 -2.142 1.00 76.25 101 ASP A C 1
ATOM 727 O O . ASP A 1 101 ? 2.520 6.298 -2.159 1.00 76.25 101 ASP A O 1
ATOM 731 N N . ASP A 1 102 ? 0.576 5.202 -2.297 1.00 65.88 102 ASP A N 1
ATOM 732 C CA . ASP A 1 102 ? 1.183 3.885 -2.491 1.00 65.88 102 ASP A CA 1
ATOM 733 C C . ASP A 1 102 ? 1.709 3.653 -3.918 1.00 65.88 102 ASP A C 1
ATOM 735 O O . ASP A 1 102 ? 2.526 2.745 -4.149 1.00 65.88 102 ASP A O 1
ATOM 739 N N . GLU A 1 103 ? 1.319 4.519 -4.850 1.00 62.06 103 GLU A N 1
ATOM 740 C CA . GLU A 1 103 ? 1.926 4.675 -6.162 1.00 62.06 103 GLU A CA 1
ATOM 741 C C . GLU A 1 103 ? 3.093 5.674 -6.179 1.00 62.06 103 GLU A C 1
ATOM 743 O O . GLU A 1 103 ? 3.680 5.852 -7.235 1.00 62.06 103 GLU A O 1
ATOM 748 N N . GLY A 1 104 ? 3.493 6.289 -5.064 1.00 64.75 104 GLY A N 1
ATOM 749 C CA . GLY A 1 104 ? 4.612 7.238 -4.985 1.00 64.75 104 GLY A CA 1
ATOM 750 C C . GLY A 1 104 ? 4.307 8.679 -5.420 1.00 64.75 104 GLY A C 1
ATOM 751 O O . GLY A 1 104 ? 5.199 9.532 -5.338 1.00 64.75 104 GLY A O 1
ATOM 752 N N . GLY A 1 105 ? 3.075 8.978 -5.836 1.00 72.56 105 GLY A N 1
ATOM 753 C CA . GLY A 1 105 ? 2.586 10.344 -5.998 1.00 72.56 105 GLY A CA 1
ATOM 754 C C . GLY A 1 105 ? 2.684 11.111 -4.680 1.00 72.56 105 GLY A C 1
ATOM 755 O O . GLY A 1 105 ? 2.548 10.541 -3.600 1.00 72.56 105 GLY A O 1
ATOM 756 N N . ALA A 1 106 ? 2.999 12.408 -4.743 1.00 83.06 106 ALA A N 1
ATOM 757 C CA . ALA A 1 106 ? 3.260 13.206 -3.548 1.00 83.06 106 ALA A CA 1
ATOM 758 C C . ALA A 1 106 ? 2.557 14.562 -3.594 1.00 83.06 106 ALA A C 1
ATOM 760 O O . ALA A 1 106 ? 2.746 15.341 -4.524 1.00 83.06 106 ALA A O 1
ATOM 761 N N . LEU A 1 107 ? 1.822 14.872 -2.526 1.00 90.31 107 LEU A N 1
ATOM 762 C CA . LEU A 1 107 ? 1.242 16.185 -2.266 1.00 90.31 107 LEU A CA 1
ATOM 763 C C . LEU A 1 107 ? 2.142 16.951 -1.299 1.00 90.31 107 LEU A C 1
ATOM 765 O O . LEU A 1 107 ? 2.320 16.537 -0.148 1.00 90.31 107 LEU A O 1
ATOM 769 N N . VAL A 1 108 ? 2.715 18.070 -1.743 1.00 91.75 108 VAL A N 1
ATOM 770 C CA . VAL A 1 108 ? 3.750 18.796 -0.992 1.00 91.75 108 VAL A CA 1
ATOM 771 C C . VAL A 1 108 ? 3.225 20.129 -0.473 1.00 91.75 108 VAL A C 1
ATOM 773 O O . VAL A 1 108 ? 2.844 21.031 -1.221 1.00 91.75 108 VAL A O 1
ATOM 776 N N . PHE A 1 109 ? 3.290 20.299 0.844 1.00 95.00 109 PHE A N 1
ATOM 777 C CA . PHE A 1 109 ? 2.784 21.474 1.544 1.00 95.00 109 PHE A CA 1
ATOM 778 C C . PHE A 1 109 ? 3.898 22.192 2.306 1.00 95.00 109 PHE A C 1
ATOM 780 O O . PHE A 1 109 ? 4.743 21.576 2.955 1.00 95.00 109 PHE A O 1
ATOM 787 N N . ARG A 1 110 ? 3.895 23.527 2.277 1.00 94.62 110 ARG A N 1
ATOM 788 C CA . ARG A 1 110 ? 4.873 24.385 2.958 1.00 94.62 110 ARG A CA 1
ATOM 789 C C . ARG A 1 110 ? 4.281 25.030 4.198 1.00 94.62 110 ARG A C 1
ATOM 791 O O . ARG A 1 110 ? 3.170 25.554 4.173 1.00 94.62 110 ARG A O 1
ATOM 798 N N . GLN A 1 111 ? 5.078 25.059 5.262 1.00 94.31 111 GLN A N 1
ATOM 799 C CA . GLN A 1 111 ? 4.672 25.646 6.530 1.00 94.31 111 GLN A CA 1
ATOM 800 C C . GLN A 1 111 ? 4.355 27.150 6.416 1.00 94.31 111 GLN A C 1
ATOM 802 O O . GLN A 1 111 ? 4.989 27.875 5.632 1.00 94.31 111 GLN A O 1
ATOM 807 N N . PRO A 1 112 ? 3.442 27.664 7.258 1.00 91.94 112 PRO A N 1
ATOM 808 C CA . PRO A 1 112 ? 3.014 29.054 7.204 1.00 91.94 112 PRO A CA 1
ATOM 809 C C . PRO A 1 112 ? 4.173 30.029 7.429 1.00 91.94 112 PRO A C 1
ATOM 811 O O . PRO A 1 112 ? 4.984 29.886 8.352 1.00 91.94 112 PRO A O 1
ATOM 814 N N . GLY A 1 113 ? 4.234 31.065 6.591 1.00 88.00 113 GLY A N 1
ATOM 815 C CA . GLY A 1 113 ? 5.288 32.084 6.617 1.00 88.00 113 GLY A CA 1
ATOM 816 C C . GLY A 1 113 ? 6.619 31.649 5.994 1.00 88.00 113 GLY A C 1
ATOM 817 O O . GLY A 1 113 ? 7.593 32.387 6.118 1.00 88.00 113 GLY A O 1
ATOM 818 N N . GLY A 1 114 ? 6.686 30.475 5.350 1.00 82.00 114 GLY A N 1
ATOM 819 C CA . GLY A 1 114 ? 7.879 30.019 4.623 1.00 82.00 114 GLY A CA 1
ATOM 820 C C . GLY A 1 114 ? 9.103 29.790 5.514 1.00 82.00 114 GLY A C 1
ATOM 821 O O . GLY A 1 114 ? 10.238 29.965 5.071 1.00 82.00 114 GLY A O 1
ATOM 822 N N . THR A 1 115 ? 8.878 29.461 6.788 1.00 88.81 115 THR A N 1
ATOM 823 C CA . THR A 1 115 ? 9.935 29.207 7.774 1.00 88.81 115 THR A CA 1
ATOM 824 C C . THR A 1 115 ? 10.454 27.765 7.704 1.00 88.81 115 THR A C 1
ATOM 826 O O . THR A 1 115 ? 10.006 26.978 6.878 1.00 88.81 115 THR A O 1
ATOM 829 N N . LYS A 1 116 ? 11.417 27.425 8.569 1.00 89.81 116 LYS A N 1
ATOM 830 C CA . LYS A 1 116 ? 11.932 26.0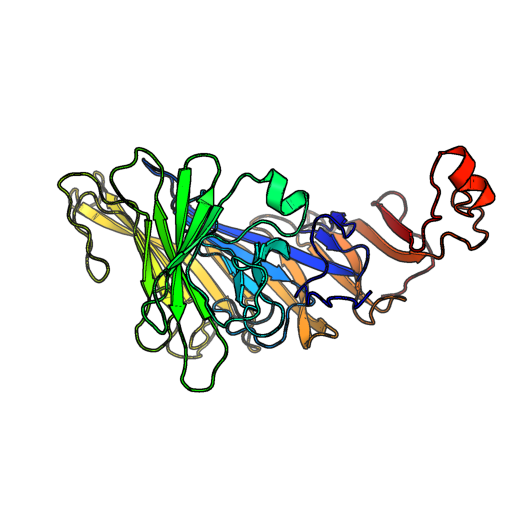59 8.786 1.00 89.81 116 LYS A CA 1
ATOM 831 C C . LYS A 1 116 ? 11.823 25.666 10.256 1.00 89.81 116 LYS A C 1
ATOM 833 O O . LYS A 1 116 ? 12.773 25.211 10.886 1.00 89.81 116 LYS A O 1
ATOM 838 N N . THR A 1 117 ? 10.691 26.015 10.853 1.00 89.81 117 THR A N 1
ATOM 839 C CA . THR A 1 117 ? 10.419 25.718 12.252 1.00 89.81 117 THR A CA 1
ATOM 840 C C . THR A 1 117 ? 9.834 24.318 12.321 1.00 89.81 117 THR A C 1
ATOM 842 O O . THR A 1 117 ? 8.820 24.044 11.680 1.00 89.81 117 THR A O 1
ATOM 845 N N . THR A 1 118 ? 10.479 23.445 13.091 1.00 87.62 118 THR A N 1
ATOM 846 C CA . THR A 1 118 ? 10.033 22.068 13.310 1.00 87.62 118 THR A CA 1
ATOM 847 C C . THR A 1 118 ? 8.591 22.040 13.806 1.00 87.62 118 THR A C 1
ATOM 849 O O . THR A 1 118 ? 8.281 22.702 14.799 1.00 87.62 118 THR A O 1
ATOM 852 N N . MET A 1 119 ? 7.730 21.273 13.127 1.00 86.31 119 MET A N 1
ATOM 853 C CA . MET A 1 119 ? 6.326 21.036 13.498 1.00 86.31 119 MET A CA 1
ATOM 854 C C . MET A 1 119 ? 5.557 22.319 13.854 1.00 86.31 119 MET A C 1
ATOM 856 O O . MET A 1 119 ? 4.826 22.374 14.844 1.00 86.31 119 MET A O 1
ATOM 860 N N . LYS A 1 120 ? 5.756 23.392 13.079 1.00 92.00 120 LYS A N 1
ATOM 861 C CA . LYS A 1 120 ? 5.082 24.670 13.323 1.00 92.00 120 LYS A CA 1
ATOM 862 C C . LYS A 1 120 ? 3.566 24.511 13.147 1.00 92.00 120 LYS A C 1
ATOM 864 O O . LYS A 1 120 ? 3.152 24.121 12.053 1.00 92.00 120 LYS A O 1
ATOM 869 N N . PRO A 1 121 ? 2.744 24.856 14.155 1.00 94.75 121 PRO A N 1
ATOM 870 C CA . PRO A 1 121 ? 1.294 24.826 14.008 1.00 94.75 121 PRO A CA 1
ATOM 871 C C . PRO A 1 121 ? 0.789 25.863 13.004 1.00 94.75 121 PRO A C 1
ATOM 873 O O . PRO A 1 121 ? 1.343 26.962 12.894 1.00 94.75 121 PRO A O 1
ATOM 876 N N . GLY A 1 122 ? -0.297 25.523 12.321 1.00 95.31 122 GLY A N 1
ATOM 877 C CA . GLY A 1 122 ? -1.004 26.374 11.372 1.00 95.31 122 GLY A CA 1
ATOM 878 C C . GLY A 1 122 ? -1.378 25.643 10.086 1.00 95.31 122 GLY A C 1
ATOM 879 O O . GLY A 1 122 ? -1.145 24.444 9.941 1.00 95.31 122 GLY A O 1
ATOM 880 N N . GLU A 1 123 ? -1.968 26.394 9.162 1.00 96.56 123 GLU A N 1
ATOM 881 C CA . GLU A 1 123 ? -2.343 25.922 7.828 1.00 96.56 123 GLU A CA 1
ATOM 882 C C . GLU A 1 123 ? -1.130 25.973 6.893 1.00 96.56 123 GLU A C 1
ATOM 884 O O . GLU A 1 123 ? -0.418 26.983 6.830 1.00 96.56 123 GLU A O 1
ATOM 889 N N . TYR A 1 124 ? -0.871 24.864 6.207 1.00 96.38 124 TYR A N 1
ATOM 890 C CA . TYR A 1 124 ? 0.221 24.713 5.256 1.00 96.38 124 TYR A CA 1
ATOM 891 C C . TYR A 1 124 ? -0.320 24.925 3.842 1.00 96.38 124 TYR A C 1
ATOM 893 O O . TYR A 1 124 ? -1.430 24.512 3.516 1.00 96.38 124 TYR A O 1
ATOM 901 N N . THR A 1 125 ? 0.476 25.566 2.990 1.00 95.38 125 THR A N 1
ATOM 902 C CA . THR A 1 125 ? 0.067 25.932 1.626 1.00 95.38 125 THR A CA 1
ATOM 903 C C . THR A 1 125 ? 0.707 25.006 0.591 1.00 95.38 125 THR A C 1
ATOM 905 O O . THR A 1 125 ? 1.899 24.721 0.746 1.00 95.38 125 THR A O 1
ATOM 908 N N . PRO A 1 126 ? -0.006 24.602 -0.476 1.00 93.38 126 PRO A N 1
ATOM 909 C CA . PRO A 1 126 ? 0.562 23.831 -1.586 1.00 93.38 126 PRO A CA 1
ATOM 910 C C . PRO A 1 126 ? 1.854 24.439 -2.150 1.00 93.38 126 PRO A C 1
ATOM 912 O O . PRO A 1 126 ? 1.994 25.666 -2.215 1.00 93.38 126 PRO A O 1
ATOM 915 N N . VAL A 1 127 ? 2.815 23.591 -2.522 1.00 89.69 127 VAL A N 1
ATOM 916 C CA . VAL A 1 127 ? 4.116 24.013 -3.076 1.00 89.69 127 VAL A CA 1
ATOM 917 C C . VAL A 1 127 ? 4.110 24.103 -4.600 1.00 89.69 127 VAL A C 1
ATOM 919 O O . VAL A 1 127 ? 4.819 24.955 -5.143 1.00 89.69 127 VAL A O 1
ATOM 922 N N . ASP A 1 128 ? 3.319 23.269 -5.266 1.00 83.75 128 ASP A N 1
ATOM 923 C CA . ASP A 1 128 ? 3.215 23.149 -6.722 1.00 83.75 128 ASP A CA 1
ATOM 924 C C . ASP A 1 128 ? 1.750 23.170 -7.194 1.00 83.75 128 ASP A C 1
ATOM 926 O O . ASP A 1 128 ? 0.813 23.206 -6.390 1.00 83.75 128 ASP A O 1
ATOM 930 N N . GLU A 1 129 ? 1.573 23.251 -8.515 1.00 79.69 129 GLU A N 1
ATOM 931 C CA . GLU A 1 129 ? 0.258 23.319 -9.160 1.00 79.69 129 GLU A CA 1
ATOM 932 C C . GLU A 1 129 ? -0.522 22.014 -8.991 1.00 79.69 129 GLU A C 1
ATOM 934 O O . GLU A 1 129 ? -1.720 22.072 -8.724 1.00 79.69 129 GLU A O 1
ATOM 939 N N . ASP A 1 130 ? 0.161 20.870 -9.030 1.00 79.31 130 ASP A N 1
ATOM 940 C CA . ASP A 1 130 ? -0.443 19.550 -8.843 1.00 79.31 130 ASP A CA 1
ATOM 941 C C . ASP A 1 130 ? -1.084 19.458 -7.451 1.00 79.31 130 ASP A C 1
ATOM 943 O O . ASP A 1 130 ? -2.293 19.256 -7.335 1.00 79.31 130 ASP A O 1
ATOM 947 N N . THR A 1 131 ? -0.332 19.776 -6.391 1.00 86.94 131 THR A N 1
ATOM 948 C CA . THR A 1 131 ? -0.853 19.818 -5.016 1.00 86.94 131 THR A CA 1
ATOM 949 C C . THR A 1 131 ? -1.959 20.863 -4.855 1.00 86.94 131 THR A C 1
ATOM 951 O O . THR A 1 131 ? -2.924 20.645 -4.122 1.00 86.94 131 THR A O 1
ATOM 954 N N . ALA A 1 132 ? -1.841 22.017 -5.519 1.00 86.81 132 ALA A N 1
ATOM 955 C CA . ALA A 1 132 ? -2.858 23.064 -5.448 1.00 86.81 132 ALA A CA 1
ATOM 956 C C . ALA A 1 132 ? -4.169 22.655 -6.136 1.00 86.81 132 ALA A C 1
ATOM 958 O O . ALA A 1 132 ? -5.244 23.026 -5.662 1.00 86.81 132 ALA A O 1
ATOM 959 N N . SER A 1 133 ? -4.083 21.890 -7.225 1.00 84.50 133 SER A N 1
ATOM 960 C CA . SER A 1 133 ? -5.229 21.451 -8.024 1.00 84.50 133 SER A CA 1
ATOM 961 C C . SER A 1 133 ? -6.138 20.466 -7.287 1.00 84.50 133 SER A C 1
ATOM 963 O O . SER A 1 133 ? -7.333 20.434 -7.565 1.00 84.50 133 SER A O 1
ATOM 965 N N . VAL A 1 134 ? -5.604 19.750 -6.289 1.00 87.00 134 VAL A N 1
ATOM 966 C CA . VAL A 1 134 ? -6.377 18.860 -5.404 1.00 87.00 134 VAL A CA 1
ATOM 967 C C . VAL A 1 134 ? -7.395 19.634 -4.555 1.00 87.00 134 VAL A C 1
ATOM 969 O O . VAL A 1 134 ? -8.365 19.060 -4.073 1.00 87.00 134 VAL A O 1
ATOM 972 N N . GLY A 1 135 ? -7.182 20.934 -4.316 1.00 86.38 135 GLY A N 1
ATOM 973 C CA . GLY A 1 135 ? -8.097 21.753 -3.508 1.00 86.38 135 GLY A CA 1
ATOM 974 C C . GLY A 1 135 ? -8.116 21.411 -2.009 1.00 86.38 135 GLY A C 1
ATOM 975 O O . GLY A 1 135 ? -8.904 21.988 -1.256 1.00 86.38 135 GLY A O 1
ATOM 976 N N . ALA A 1 136 ? -7.239 20.510 -1.560 1.00 92.25 136 ALA A N 1
ATOM 977 C CA . ALA A 1 136 ? -7.152 20.064 -0.175 1.00 92.25 136 ALA A CA 1
ATOM 978 C C . ALA A 1 136 ? -6.434 21.068 0.745 1.00 92.25 136 ALA A C 1
ATOM 980 O O . ALA A 1 136 ? -5.638 21.911 0.320 1.00 92.25 136 ALA A O 1
ATOM 981 N N . LYS A 1 137 ? -6.688 20.945 2.051 1.00 94.56 137 LYS A N 1
ATOM 982 C CA . LYS A 1 137 ? -6.064 21.743 3.115 1.00 94.56 137 LYS A CA 1
ATOM 983 C C . LYS A 1 137 ? -5.294 20.859 4.076 1.00 94.56 137 LYS A C 1
ATOM 985 O O . LYS A 1 137 ? -5.840 19.890 4.594 1.00 94.56 137 LYS A O 1
ATOM 990 N N . LEU A 1 138 ? -4.069 21.258 4.402 1.00 97.50 138 LEU A N 1
ATOM 991 C CA . LEU A 1 138 ? -3.258 20.602 5.422 1.00 97.50 138 LEU A CA 1
ATOM 992 C C . LEU A 1 138 ? -3.084 21.521 6.634 1.00 97.50 138 LEU A C 1
ATOM 994 O O . LEU A 1 138 ? -2.561 22.628 6.512 1.00 97.50 138 LEU A O 1
ATOM 998 N N . THR A 1 139 ? -3.497 21.070 7.817 1.00 97.56 139 THR A N 1
ATOM 999 C CA . THR A 1 139 ? -3.374 21.837 9.067 1.00 97.56 139 THR A CA 1
ATOM 1000 C C . THR A 1 139 ? -2.623 21.044 10.122 1.00 97.56 139 THR A C 1
ATOM 1002 O O . THR A 1 139 ? -3.023 19.939 10.478 1.00 97.56 139 THR A O 1
ATOM 1005 N N . LEU A 1 140 ? -1.567 21.633 10.684 1.00 96.12 140 LEU A N 1
ATOM 1006 C CA . LEU A 1 140 ? -0.876 21.092 11.854 1.00 96.12 140 LEU A CA 1
ATOM 1007 C C . LEU A 1 140 ? -1.371 21.805 13.114 1.00 96.12 140 LEU A C 1
ATOM 1009 O O . LEU A 1 140 ? -1.335 23.035 13.201 1.00 96.12 140 LEU A O 1
ATOM 1013 N N . ALA A 1 141 ? -1.792 21.040 14.116 1.00 95.38 141 ALA A N 1
ATOM 1014 C CA . ALA A 1 141 ? -2.183 21.542 15.429 1.00 95.38 141 ALA A CA 1
ATOM 1015 C C . ALA A 1 141 ? -1.404 20.842 16.554 1.00 95.38 141 ALA A C 1
ATOM 1017 O O . ALA A 1 141 ? -0.861 19.754 16.382 1.00 95.38 141 ALA A O 1
ATOM 1018 N N . GLY A 1 142 ? -1.355 21.474 17.730 1.00 90.19 142 GLY A N 1
ATOM 1019 C CA . GLY A 1 142 ? -0.637 20.941 18.891 1.00 90.19 142 GLY A CA 1
ATOM 1020 C C . GLY A 1 142 ? 0.890 21.006 18.762 1.00 90.19 142 GLY A C 1
ATOM 1021 O O . GLY A 1 142 ? 1.431 21.686 17.897 1.00 90.19 142 GLY A O 1
ATOM 1022 N N . ALA A 1 143 ? 1.596 20.339 19.676 1.00 82.38 143 ALA A N 1
ATOM 1023 C CA . ALA A 1 143 ? 3.057 20.254 19.681 1.00 82.38 143 ALA A CA 1
ATOM 1024 C C . ALA A 1 143 ? 3.522 18.960 20.368 1.00 82.38 143 ALA A C 1
ATOM 1026 O O . ALA A 1 143 ? 2.818 18.409 21.220 1.00 82.38 143 ALA A O 1
ATOM 1027 N N . GLY A 1 144 ? 4.726 18.491 20.025 1.00 78.56 144 GLY A N 1
ATOM 1028 C CA . GLY A 1 144 ? 5.284 17.254 20.578 1.00 78.56 144 GLY A CA 1
ATOM 1029 C C . GLY A 1 144 ? 4.373 16.048 20.320 1.00 78.56 144 GLY A C 1
ATOM 1030 O O . GLY A 1 144 ? 3.759 15.946 19.267 1.00 78.56 144 GLY A O 1
ATOM 1031 N N . THR A 1 145 ? 4.234 15.149 21.296 1.00 79.69 145 THR A N 1
ATOM 1032 C CA . THR A 1 145 ? 3.370 13.950 21.201 1.00 79.69 145 THR A CA 1
ATOM 1033 C C . THR A 1 145 ? 1.877 14.231 21.100 1.00 79.69 145 THR A C 1
ATOM 1035 O O . THR A 1 145 ? 1.115 13.319 20.801 1.00 79.69 145 THR A O 1
ATOM 1038 N N . ALA A 1 146 ? 1.445 15.458 21.384 1.00 85.94 146 ALA A N 1
ATOM 1039 C CA . ALA A 1 146 ? 0.055 15.869 21.232 1.00 85.94 146 ALA A CA 1
ATOM 1040 C C . ALA A 1 146 ? -0.218 16.495 19.854 1.00 85.94 146 ALA A C 1
ATOM 1042 O O . ALA A 1 146 ? -1.320 16.989 19.627 1.00 85.94 146 ALA A O 1
ATOM 1043 N N . ALA A 1 147 ? 0.781 16.536 18.964 1.00 91.62 147 ALA A N 1
ATOM 1044 C CA . ALA A 1 147 ? 0.616 17.117 17.644 1.00 91.62 147 ALA A CA 1
ATOM 1045 C C . ALA A 1 147 ? -0.278 16.245 16.749 1.00 91.62 147 ALA A C 1
ATOM 1047 O O . ALA A 1 147 ? -0.176 15.013 16.735 1.00 91.62 147 ALA A O 1
ATOM 1048 N N . THR A 1 148 ? -1.139 16.916 15.991 1.00 95.19 148 THR A N 1
ATOM 1049 C CA . THR A 1 148 ? -2.059 16.324 15.017 1.00 95.19 148 THR A CA 1
ATOM 1050 C C . THR A 1 148 ? -1.896 17.011 13.675 1.00 95.19 148 THR A C 1
ATOM 1052 O O . THR A 1 148 ? -1.705 18.228 13.619 1.00 95.19 148 THR A O 1
ATOM 1055 N N . LEU A 1 149 ? -2.004 16.234 12.607 1.00 96.12 149 LEU A N 1
ATOM 1056 C CA . LEU A 1 149 ? -2.003 16.723 11.238 1.00 96.12 149 LEU A CA 1
ATOM 1057 C C . LEU A 1 149 ? -3.336 16.340 10.596 1.00 96.12 149 LEU A C 1
ATOM 1059 O O . LEU A 1 149 ? -3.652 15.157 10.518 1.00 96.12 149 LEU A O 1
ATOM 1063 N N . ASP A 1 150 ? -4.106 17.332 10.167 1.00 96.75 150 ASP A N 1
ATOM 1064 C CA . ASP A 1 150 ? -5.403 17.144 9.522 1.00 96.75 150 ASP A CA 1
ATOM 1065 C C . ASP A 1 150 ? -5.272 17.482 8.034 1.00 96.75 150 ASP A C 1
ATOM 1067 O O . ASP A 1 150 ? -4.961 18.623 7.681 1.00 96.75 150 ASP A O 1
ATOM 1071 N N . PHE A 1 151 ? -5.515 16.493 7.176 1.00 95.69 151 PHE A N 1
ATOM 1072 C CA . PHE A 1 151 ? -5.677 16.658 5.734 1.00 95.69 151 PHE A CA 1
ATOM 1073 C C . PHE A 1 151 ? -7.172 16.668 5.414 1.00 95.69 151 PHE A C 1
ATOM 1075 O O . PHE A 1 151 ? -7.873 15.702 5.709 1.00 95.69 151 PHE A O 1
ATOM 1082 N N . THR A 1 152 ? -7.665 17.788 4.892 1.00 94.75 152 THR A N 1
ATOM 1083 C CA . THR A 1 152 ? -9.073 17.998 4.537 1.00 94.75 152 THR A CA 1
ATOM 1084 C C . THR A 1 152 ? -9.205 18.076 3.027 1.00 94.75 152 THR A C 1
ATOM 1086 O O . THR A 1 152 ? -8.668 19.005 2.425 1.00 94.75 152 THR A O 1
ATOM 1089 N N . GLU A 1 153 ? -9.908 17.125 2.433 1.00 92.19 153 GLU A N 1
ATOM 1090 C CA . GLU A 1 153 ? -10.188 17.071 0.998 1.00 92.19 153 GLU A CA 1
ATOM 1091 C C . GLU A 1 153 ? -11.255 18.102 0.591 1.00 92.19 153 GLU A C 1
ATOM 1093 O O . GLU A 1 153 ? -11.926 18.694 1.444 1.00 92.19 153 GLU A O 1
ATOM 1098 N N . GLU A 1 154 ? -11.396 18.354 -0.716 1.00 88.00 154 GLU A N 1
ATOM 1099 C CA . GLU A 1 154 ? -12.343 19.350 -1.248 1.00 88.00 154 GLU A CA 1
ATOM 1100 C C . GLU A 1 154 ? -13.797 19.036 -0.866 1.00 88.00 154 GLU A C 1
ATOM 1102 O O . GLU A 1 154 ? -14.585 19.944 -0.585 1.00 88.00 154 GLU A O 1
ATOM 1107 N N . ASP A 1 155 ? -14.144 17.752 -0.804 1.00 82.75 155 ASP A N 1
ATOM 1108 C CA . ASP A 1 155 ? -15.474 17.290 -0.420 1.00 82.75 155 ASP A CA 1
ATOM 1109 C C . ASP A 1 155 ? -15.786 17.532 1.068 1.00 82.75 155 ASP A C 1
ATOM 1111 O O . ASP A 1 155 ? -16.960 17.563 1.438 1.00 82.75 155 ASP A O 1
ATOM 1115 N N . GLY A 1 156 ? -14.762 17.791 1.893 1.00 85.12 156 GLY A N 1
ATOM 1116 C CA . GLY A 1 156 ? -14.831 17.984 3.339 1.00 85.12 156 GLY A CA 1
ATOM 1117 C C . GLY A 1 156 ? -14.423 16.760 4.164 1.00 85.12 156 GLY A C 1
ATOM 1118 O O . GLY A 1 156 ? -14.533 16.811 5.392 1.00 85.12 156 GLY A O 1
ATOM 1119 N N . THR A 1 157 ? -13.961 15.679 3.531 1.00 87.12 157 THR A N 1
ATOM 1120 C CA . THR A 1 157 ? -13.411 14.498 4.205 1.00 87.12 157 THR A CA 1
ATOM 1121 C C . THR A 1 157 ? -12.125 14.868 4.938 1.00 87.12 157 THR A C 1
ATOM 1123 O O . THR A 1 157 ? -11.243 15.526 4.393 1.00 87.12 157 THR A O 1
ATOM 1126 N N . VAL A 1 158 ? -12.016 14.479 6.211 1.00 91.44 158 VAL A N 1
ATOM 1127 C CA . VAL A 1 158 ? -10.866 14.797 7.069 1.00 91.44 158 VAL A CA 1
ATOM 1128 C C . VAL A 1 158 ? -10.138 13.523 7.465 1.00 91.44 158 VAL A C 1
ATOM 1130 O O . VAL A 1 158 ? -10.650 12.725 8.255 1.00 91.44 158 VAL A O 1
ATOM 1133 N N . THR A 1 159 ? -8.900 13.383 6.999 1.00 92.44 159 THR A N 1
ATOM 1134 C CA . THR A 1 159 ? -7.947 12.392 7.504 1.00 92.44 159 THR A CA 1
ATOM 1135 C C . THR A 1 159 ? -7.060 13.031 8.564 1.00 92.44 159 THR A C 1
ATOM 1137 O O . THR A 1 159 ? -6.352 14.003 8.304 1.00 92.44 159 THR A O 1
ATOM 1140 N N . ARG A 1 160 ? -7.079 12.475 9.776 1.00 93.25 160 ARG A N 1
ATOM 1141 C CA . ARG A 1 160 ? -6.253 12.919 10.902 1.00 93.25 160 ARG A CA 1
ATOM 1142 C C . ARG A 1 160 ? -5.114 11.949 11.153 1.00 93.25 160 ARG A C 1
ATOM 1144 O O . ARG A 1 160 ? -5.352 10.765 11.401 1.00 93.25 160 ARG A O 1
ATOM 1151 N N . PHE A 1 161 ? -3.904 12.483 11.237 1.00 92.50 161 PHE A N 1
ATOM 1152 C CA . PHE A 1 161 ? -2.704 11.795 11.691 1.00 92.50 161 PHE A CA 1
ATOM 1153 C C . PHE A 1 161 ? -2.297 12.283 13.082 1.00 92.50 161 PHE A C 1
ATOM 1155 O O . PHE A 1 161 ? -2.507 13.438 13.460 1.00 92.50 161 PHE A O 1
ATOM 1162 N N . THR A 1 162 ? -1.679 11.396 13.853 1.00 91.00 162 THR A N 1
ATOM 1163 C CA . THR A 1 162 ? -1.122 11.686 15.178 1.00 91.00 162 THR A CA 1
ATOM 1164 C C . THR A 1 162 ? 0.378 11.482 15.166 1.00 91.00 162 THR A C 1
ATOM 1166 O O . THR A 1 162 ? 0.889 10.540 14.555 1.00 91.00 162 THR A O 1
ATOM 1169 N N . TYR A 1 163 ? 1.087 12.377 15.844 1.00 88.19 163 TYR A N 1
ATOM 1170 C CA . TYR A 1 163 ? 2.534 12.307 15.915 1.00 88.19 163 TYR A CA 1
ATOM 1171 C C . TYR A 1 163 ? 2.989 11.196 16.867 1.00 88.19 163 TYR A C 1
ATOM 1173 O O . TYR A 1 163 ? 2.654 11.174 18.055 1.00 88.19 163 TYR A O 1
ATOM 1181 N N . SER A 1 164 ? 3.805 10.289 16.345 1.00 78.88 164 SER A N 1
ATOM 1182 C CA . SER A 1 164 ? 4.503 9.257 17.094 1.00 78.88 164 SER A CA 1
ATOM 1183 C C . SER A 1 164 ? 6.005 9.498 16.994 1.00 78.88 164 SER A C 1
ATOM 1185 O O . SER A 1 164 ? 6.561 9.707 15.922 1.00 78.88 164 SER A O 1
ATOM 1187 N N . HIS A 1 165 ? 6.685 9.429 18.133 1.00 67.94 165 HIS A N 1
ATOM 1188 C CA . HIS A 1 165 ? 8.140 9.459 18.180 1.00 67.94 165 HIS A CA 1
ATOM 1189 C C . HIS A 1 165 ? 8.627 8.318 19.064 1.00 67.94 165 HIS A C 1
ATOM 1191 O O . HIS A 1 165 ? 8.013 7.994 20.085 1.00 67.94 165 HIS A O 1
ATOM 1197 N N . THR A 1 166 ? 9.753 7.727 18.691 1.00 53.53 166 THR A N 1
ATOM 1198 C CA . THR A 1 166 ? 10.611 7.012 19.635 1.00 53.53 166 THR A CA 1
ATOM 1199 C C . THR A 1 166 ? 11.747 7.945 20.030 1.00 53.53 166 THR A C 1
ATOM 1201 O O . THR A 1 166 ? 12.255 8.687 19.193 1.00 53.53 166 THR A O 1
ATOM 1204 N N . THR A 1 167 ? 12.154 7.944 21.299 1.00 43.28 167 THR A N 1
ATOM 1205 C CA . THR A 1 167 ? 13.264 8.777 21.782 1.00 43.28 167 THR A CA 1
ATOM 1206 C C . THR A 1 167 ? 14.525 8.532 20.941 1.00 43.28 167 THR A C 1
ATOM 1208 O O . THR A 1 167 ? 15.059 7.427 20.957 1.00 43.28 167 THR A O 1
ATOM 1211 N N . GLY A 1 168 ? 14.990 9.550 20.206 1.00 43.91 168 GLY A N 1
ATOM 1212 C CA . GLY A 1 168 ? 16.146 9.452 19.300 1.00 43.91 168 GLY A CA 1
ATOM 1213 C C . GLY A 1 168 ? 15.863 8.843 17.917 1.00 43.91 168 GLY A C 1
ATOM 1214 O O . GLY A 1 168 ? 16.815 8.576 17.192 1.00 43.91 168 GLY A O 1
ATOM 1215 N N . GLY A 1 169 ? 14.593 8.611 17.564 1.00 54.97 169 GLY A N 1
ATOM 1216 C CA . GLY A 1 169 ? 14.164 8.103 16.256 1.00 54.97 169 GLY A CA 1
ATOM 1217 C C . GLY A 1 169 ? 13.582 9.174 15.329 1.00 54.97 169 GLY A C 1
ATOM 1218 O O . GLY A 1 169 ? 13.481 10.348 15.691 1.00 54.97 169 GLY A O 1
ATOM 1219 N N . GLU A 1 170 ? 13.207 8.735 14.130 1.00 62.62 170 GLU A N 1
ATOM 1220 C CA . GLU A 1 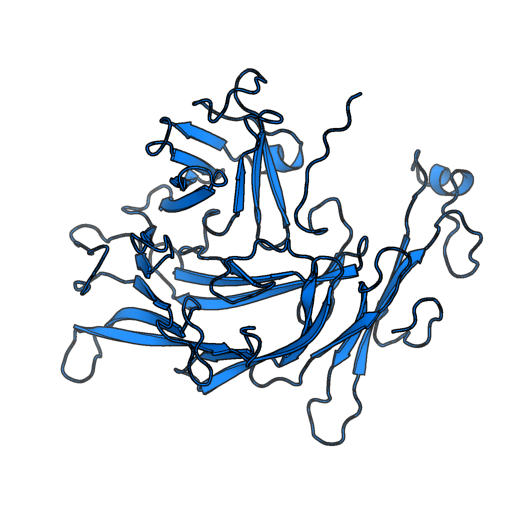170 ? 12.618 9.549 13.064 1.00 62.62 170 GLU A CA 1
ATOM 1221 C C . GLU A 1 170 ? 11.226 10.092 13.446 1.00 62.62 170 GLU A C 1
ATOM 1223 O O . GLU A 1 170 ? 10.540 9.547 14.319 1.00 62.62 170 GLU A O 1
ATOM 1228 N N . ARG A 1 171 ? 10.818 11.202 12.821 1.00 75.25 171 ARG A N 1
ATOM 1229 C CA . ARG A 1 171 ? 9.482 11.787 12.997 1.00 75.25 171 ARG A CA 1
ATOM 1230 C C . ARG A 1 171 ? 8.468 10.938 12.243 1.00 75.25 171 ARG A C 1
ATOM 1232 O O . ARG A 1 171 ? 8.523 10.900 11.022 1.00 75.25 171 ARG A O 1
ATOM 1239 N N . VAL A 1 172 ? 7.534 10.306 12.954 1.00 81.75 172 VAL A N 1
ATOM 1240 C CA . VAL A 1 172 ? 6.533 9.432 12.331 1.00 81.75 172 VAL A CA 1
ATOM 1241 C C . VAL A 1 172 ? 5.134 9.972 12.584 1.00 81.75 172 VAL A C 1
ATOM 1243 O O . VAL A 1 172 ? 4.724 10.190 13.723 1.00 81.75 172 VAL A O 1
ATOM 1246 N N . TRP A 1 173 ? 4.368 10.143 11.519 1.00 86.81 173 TRP A N 1
ATOM 1247 C CA . TRP A 1 173 ? 2.957 10.501 11.578 1.00 86.81 173 TRP A CA 1
ATOM 1248 C C . TRP A 1 173 ? 2.122 9.270 11.253 1.00 86.81 173 TRP A C 1
ATOM 1250 O O . TRP A 1 173 ? 2.386 8.560 10.289 1.00 86.81 173 TRP A O 1
ATOM 1260 N N . LEU A 1 174 ? 1.140 8.981 12.102 1.00 85.62 174 LEU A N 1
ATOM 1261 C CA . LEU A 1 174 ? 0.351 7.759 12.018 1.00 85.62 174 LEU A CA 1
ATOM 1262 C C . LEU A 1 174 ? -1.130 8.099 11.841 1.00 85.62 174 LEU A C 1
ATOM 1264 O O . LEU A 1 174 ? -1.646 8.869 12.659 1.00 85.62 174 LEU A O 1
ATOM 1268 N N . PRO A 1 175 ? -1.838 7.510 10.858 1.00 86.75 175 PRO A N 1
ATOM 1269 C CA . PRO A 1 175 ? -3.272 7.725 10.696 1.00 86.75 175 PRO A CA 1
ATOM 1270 C C . PRO A 1 175 ? -4.007 7.333 11.979 1.00 86.75 175 PRO A C 1
ATOM 1272 O O . PRO A 1 175 ? -3.696 6.313 12.614 1.00 86.75 175 PRO A O 1
ATOM 1275 N N . ALA A 1 176 ? -4.948 8.189 12.370 1.00 87.00 176 ALA A N 1
ATOM 1276 C CA . ALA A 1 176 ? -5.721 8.099 13.602 1.00 87.00 176 ALA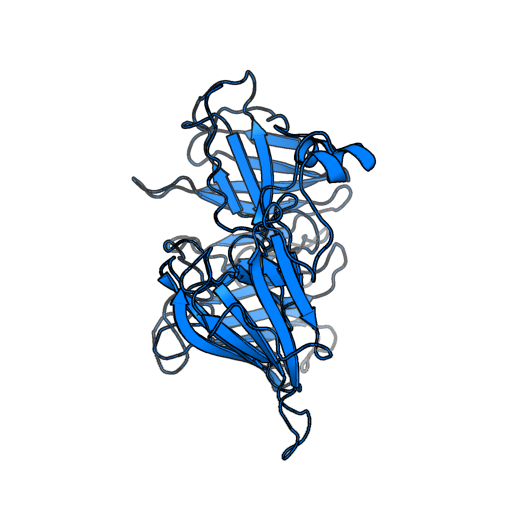 A CA 1
ATOM 1277 C C . ALA A 1 176 ? -7.229 8.033 13.334 1.00 87.00 176 ALA A C 1
ATOM 1279 O O . ALA A 1 176 ? -7.919 7.249 13.992 1.00 87.00 176 ALA A O 1
ATOM 1280 N N . SER A 1 177 ? -7.736 8.793 12.357 1.00 86.88 177 SER A N 1
ATOM 1281 C CA . SER A 1 177 ? -9.139 8.704 11.942 1.00 86.88 177 SER A CA 1
ATOM 1282 C C . SER A 1 177 ? -9.407 9.280 10.556 1.00 86.88 177 SER A C 1
ATOM 1284 O O . SER A 1 177 ? -8.748 10.244 10.176 1.00 86.88 177 SER A O 1
ATOM 1286 N N . VAL A 1 178 ? -10.449 8.781 9.889 1.00 87.62 178 VAL A N 1
ATOM 1287 C CA . VAL A 1 178 ? -11.062 9.404 8.701 1.00 87.62 178 VAL A CA 1
ATOM 1288 C C . VAL A 1 178 ? -12.509 9.773 9.025 1.00 87.62 178 VAL A C 1
ATOM 1290 O O . VAL A 1 178 ? -13.236 8.965 9.607 1.00 87.62 178 VAL A O 1
ATOM 1293 N N . THR A 1 179 ? -12.912 11.008 8.724 1.00 86.81 179 THR A N 1
ATOM 1294 C CA . THR A 1 179 ? -14.263 11.535 8.991 1.00 86.81 179 THR A CA 1
ATOM 1295 C C . THR A 1 179 ? -14.854 12.153 7.733 1.00 86.81 179 THR A C 1
ATOM 1297 O O . THR A 1 179 ? -14.277 13.091 7.195 1.00 86.81 179 THR A O 1
ATOM 1300 N N . GLU A 1 180 ? -16.026 11.682 7.320 1.00 81.06 180 GLU A N 1
ATOM 1301 C CA . GLU A 1 180 ? -16.784 12.266 6.212 1.00 81.06 180 GLU A CA 1
ATOM 1302 C C . GLU A 1 180 ? -17.634 13.467 6.650 1.00 81.06 180 GLU A C 1
ATOM 1304 O O . GLU A 1 180 ? -18.182 13.489 7.763 1.00 81.06 180 GLU A O 1
ATOM 1309 N N . PRO A 1 181 ? -17.859 14.428 5.748 1.00 76.12 181 PRO A N 1
ATOM 1310 C CA . PRO A 1 181 ? -18.817 15.494 5.962 1.00 76.12 181 PRO A CA 1
ATOM 1311 C C . PRO A 1 181 ? -20.248 14.938 5.965 1.00 76.12 181 PRO A C 1
ATOM 1313 O O . PRO A 1 181 ? -20.694 14.274 5.037 1.00 76.12 181 PRO A O 1
ATOM 1316 N N . GLY A 1 182 ? -21.006 15.238 7.024 1.00 62.69 182 GLY A N 1
ATOM 1317 C CA . GLY A 1 182 ? -22.409 14.820 7.159 1.00 62.69 182 GLY A CA 1
ATOM 1318 C C . GLY A 1 182 ? -22.626 13.429 7.771 1.00 62.69 182 GLY A C 1
ATOM 1319 O O . GLY A 1 182 ? -23.766 13.098 8.104 1.00 62.69 182 GLY A O 1
ATOM 1320 N N . THR A 1 183 ? -21.563 12.657 8.012 1.00 61.78 183 THR A N 1
ATOM 1321 C CA . THR A 1 183 ? -21.630 11.342 8.666 1.00 61.78 183 THR A CA 1
ATOM 1322 C C . THR A 1 183 ? -21.504 11.461 10.188 1.00 61.78 183 THR A C 1
ATOM 1324 O O . THR A 1 183 ? -20.624 12.133 10.727 1.00 61.78 183 THR A O 1
ATOM 1327 N N . ALA A 1 184 ? -22.386 10.773 10.921 1.00 60.75 184 ALA A N 1
ATOM 1328 C CA . ALA A 1 184 ? -22.284 10.647 12.373 1.00 60.75 184 ALA A CA 1
ATOM 1329 C C . ALA A 1 184 ? -21.244 9.573 12.737 1.00 60.75 184 ALA A C 1
ATOM 1331 O O . ALA A 1 184 ? -21.600 8.431 13.010 1.00 60.75 184 ALA A O 1
ATOM 1332 N N . GLY A 1 185 ? -19.960 9.929 12.723 1.00 72.31 185 GLY A N 1
ATOM 1333 C CA . GLY A 1 185 ? -18.876 9.065 13.194 1.00 72.31 185 GLY A CA 1
ATOM 1334 C C . GLY A 1 185 ? -17.618 9.145 12.335 1.00 72.31 185 GLY A C 1
ATOM 1335 O O . GLY A 1 185 ? -17.613 9.757 11.276 1.00 72.31 185 GLY A O 1
ATOM 1336 N N . ALA A 1 186 ? -16.553 8.506 12.811 1.00 83.38 186 ALA A N 1
ATOM 1337 C CA . ALA A 1 186 ? -15.276 8.416 12.117 1.00 83.38 186 ALA A CA 1
ATOM 1338 C C . ALA A 1 186 ? -14.814 6.960 12.077 1.00 83.38 186 ALA A C 1
ATOM 1340 O O . ALA A 1 186 ? -15.021 6.221 13.049 1.00 83.38 186 ALA A O 1
ATOM 1341 N N . THR A 1 187 ? -14.143 6.570 10.998 1.00 87.31 187 THR A N 1
ATOM 1342 C CA . THR A 1 187 ? -13.339 5.348 11.016 1.00 87.31 187 THR A CA 1
ATOM 1343 C C . THR A 1 187 ? -12.120 5.600 11.879 1.00 87.31 187 THR A C 1
ATOM 1345 O O . THR A 1 187 ? -11.490 6.653 11.779 1.00 87.31 187 THR A O 1
ATOM 1348 N N . SER A 1 188 ? -11.807 4.662 12.769 1.00 87.94 188 SER A N 1
ATOM 1349 C CA . SER A 1 188 ? -10.741 4.827 13.759 1.00 87.94 188 SER A CA 1
ATOM 1350 C C . SER A 1 188 ? -9.761 3.663 13.755 1.00 87.94 188 SER A C 1
ATOM 1352 O O . SER A 1 188 ? -10.137 2.504 13.564 1.00 87.94 188 SER A O 1
ATOM 1354 N N . PHE A 1 189 ? -8.494 3.985 14.012 1.00 88.44 189 PHE A N 1
ATOM 1355 C CA . PHE A 1 189 ? -7.387 3.035 13.981 1.00 88.44 189 PHE A CA 1
ATOM 1356 C C . PHE A 1 189 ? -6.851 2.814 15.392 1.00 88.44 189 PHE A C 1
ATOM 1358 O O . PHE A 1 189 ? -6.279 3.707 16.018 1.00 88.44 189 PHE A O 1
ATOM 1365 N N . THR A 1 190 ? -7.018 1.601 15.906 1.00 89.69 190 THR A N 1
ATOM 1366 C CA . THR A 1 190 ? -6.442 1.194 17.190 1.00 89.69 190 THR A CA 1
ATOM 1367 C C . THR A 1 190 ? -5.084 0.560 16.958 1.00 89.69 190 THR A C 1
ATOM 1369 O O . THR A 1 190 ? -4.924 -0.261 16.055 1.00 89.69 190 THR A O 1
ATOM 1372 N N . ARG A 1 191 ? -4.102 0.921 17.788 1.00 86.88 191 ARG A N 1
ATOM 1373 C CA . ARG A 1 191 ? -2.724 0.432 17.693 1.00 86.88 191 ARG A CA 1
ATOM 1374 C C . ARG A 1 191 ? -2.288 -0.275 18.965 1.00 86.88 191 ARG A C 1
ATOM 1376 O O . ARG A 1 191 ? -2.679 0.106 20.068 1.00 86.88 191 ARG A O 1
ATOM 1383 N N . ASP A 1 192 ? -1.420 -1.266 18.808 1.00 84.38 192 ASP A N 1
ATOM 1384 C CA . ASP A 1 192 ? -0.704 -1.868 19.924 1.00 84.38 192 ASP A CA 1
ATOM 1385 C C . ASP A 1 192 ? 0.243 -0.843 20.570 1.00 84.38 192 ASP A C 1
ATOM 1387 O O . ASP A 1 192 ? 0.986 -0.124 19.895 1.00 84.38 192 ASP A O 1
ATOM 1391 N N . ALA A 1 193 ? 0.222 -0.768 21.900 1.00 78.25 193 ALA A N 1
ATOM 1392 C CA . ALA A 1 193 ? 0.921 0.283 22.631 1.00 78.25 193 ALA A CA 1
ATOM 1393 C C . ALA A 1 193 ? 2.450 0.192 22.501 1.00 78.25 193 ALA A C 1
ATOM 1395 O O . ALA A 1 193 ? 3.115 1.234 22.513 1.00 78.25 193 ALA A O 1
ATOM 1396 N N . ALA A 1 194 ? 2.993 -1.023 22.369 1.00 81.06 194 ALA A N 1
ATOM 1397 C CA . ALA A 1 194 ? 4.428 -1.283 22.317 1.00 81.06 194 ALA A CA 1
ATOM 1398 C C . ALA A 1 194 ? 4.974 -1.214 20.885 1.00 81.06 194 ALA A C 1
ATOM 1400 O O . ALA A 1 194 ? 5.952 -0.519 20.628 1.00 81.06 194 ALA A O 1
ATOM 1401 N N . THR A 1 195 ? 4.328 -1.909 19.953 1.00 80.56 195 THR A N 1
ATOM 1402 C CA . THR A 1 195 ? 4.781 -2.050 18.561 1.00 80.56 195 THR A CA 1
ATOM 1403 C C . THR A 1 195 ? 4.276 -0.944 17.640 1.00 80.56 195 THR A C 1
ATOM 1405 O O . THR A 1 195 ? 4.774 -0.826 16.526 1.00 80.56 195 THR A O 1
ATOM 1408 N N . LYS A 1 196 ? 3.284 -0.152 18.074 1.00 77.50 196 LYS A N 1
ATOM 1409 C CA . LYS A 1 196 ? 2.597 0.893 17.285 1.00 77.50 196 LYS A CA 1
ATOM 1410 C C . LYS A 1 196 ? 1.878 0.386 16.030 1.00 77.50 196 LYS A C 1
ATOM 1412 O O . LYS A 1 196 ? 1.363 1.193 15.254 1.00 77.50 196 LYS A O 1
ATOM 1417 N N . LYS A 1 197 ? 1.777 -0.930 15.849 1.00 84.56 197 LYS A N 1
ATOM 1418 C CA . LYS A 1 197 ? 1.084 -1.569 14.725 1.00 84.56 197 LYS A CA 1
ATOM 1419 C C . LYS A 1 197 ? -0.425 -1.468 14.889 1.00 84.56 197 LYS A C 1
ATOM 1421 O O . LYS A 1 197 ? -0.920 -1.584 16.009 1.00 84.56 197 LYS A O 1
ATOM 1426 N N . ILE A 1 198 ? -1.150 -1.262 13.791 1.00 87.69 198 ILE A N 1
ATOM 1427 C CA . ILE A 1 198 ? -2.619 -1.218 13.807 1.00 87.69 198 ILE A CA 1
ATOM 1428 C C . ILE A 1 198 ? -3.143 -2.616 14.119 1.00 87.69 198 ILE A C 1
ATOM 1430 O O . ILE A 1 198 ? -2.780 -3.575 13.447 1.00 87.69 198 ILE A O 1
ATOM 1434 N N . THR A 1 199 ? -3.985 -2.733 15.137 1.00 92.31 199 THR A N 1
ATOM 1435 C CA . THR A 1 199 ? -4.620 -3.989 15.556 1.00 92.31 199 THR A CA 1
ATOM 1436 C C . THR A 1 199 ? -6.107 -4.024 15.236 1.00 92.31 199 THR A C 1
ATOM 1438 O O . THR A 1 199 ? -6.654 -5.112 15.080 1.00 92.31 199 THR A O 1
ATOM 1441 N N . ARG A 1 200 ? -6.756 -2.860 15.093 1.00 93.62 200 ARG A N 1
ATOM 1442 C CA . ARG A 1 200 ? -8.162 -2.759 14.692 1.00 93.62 200 ARG A CA 1
ATOM 1443 C C . ARG A 1 200 ? -8.428 -1.513 13.860 1.00 93.62 200 ARG A C 1
ATOM 1445 O O . ARG A 1 200 ? -8.000 -0.423 14.232 1.00 93.62 200 ARG A O 1
ATOM 1452 N N . ILE A 1 201 ? -9.213 -1.686 12.806 1.00 91.62 201 ILE A N 1
ATOM 1453 C CA . ILE A 1 201 ? -9.876 -0.627 12.050 1.00 91.62 201 ILE A CA 1
ATOM 1454 C C . ILE A 1 201 ? -11.365 -0.719 12.373 1.00 91.62 201 ILE A C 1
ATOM 1456 O O . ILE A 1 201 ? -12.030 -1.695 12.019 1.00 91.62 201 ILE A O 1
ATOM 1460 N N . LEU A 1 202 ? -11.882 0.264 13.102 1.00 92.06 202 LEU A N 1
ATOM 1461 C CA . LEU A 1 202 ? -13.276 0.315 13.528 1.00 92.06 202 LEU A CA 1
ATOM 1462 C C . LEU A 1 202 ? -14.052 1.264 12.614 1.00 92.06 202 LEU A C 1
ATOM 1464 O O . LEU A 1 202 ? -13.667 2.424 12.487 1.00 92.06 202 LEU A O 1
ATOM 1468 N N . ALA A 1 203 ? -15.147 0.779 12.025 1.00 90.44 203 ALA A N 1
ATOM 1469 C CA . ALA A 1 203 ? -16.024 1.594 11.185 1.00 90.44 203 ALA A CA 1
ATOM 1470 C C . ALA A 1 203 ? -16.703 2.730 11.966 1.00 90.44 203 ALA A C 1
ATOM 1472 O O . ALA A 1 203 ? -16.796 2.654 13.199 1.00 90.44 203 ALA A O 1
ATOM 1473 N N . PRO A 1 204 ? -17.281 3.728 11.270 1.00 87.88 204 PRO A N 1
ATOM 1474 C CA . PRO A 1 204 ? -17.998 4.814 11.921 1.00 87.88 204 PRO A CA 1
ATOM 1475 C C . PRO A 1 204 ? -19.136 4.280 12.789 1.00 87.88 204 PRO A C 1
ATOM 1477 O O . PRO A 1 204 ? -19.946 3.464 12.349 1.00 87.88 204 PRO A O 1
ATOM 1480 N N . VAL A 1 205 ? -19.183 4.714 14.045 1.00 87.50 205 VAL A N 1
ATOM 1481 C CA . VAL A 1 205 ? -20.109 4.173 15.045 1.00 87.50 205 VAL A CA 1
ATOM 1482 C C . VAL A 1 205 ? -21.531 4.691 14.795 1.00 87.50 205 VAL A C 1
ATOM 1484 O O . VAL A 1 205 ? -21.728 5.905 14.840 1.00 87.50 205 VAL A O 1
ATOM 1487 N N . PRO A 1 206 ? -22.540 3.819 14.586 1.00 85.00 206 PRO A N 1
ATOM 1488 C CA . PRO A 1 206 ? -23.912 4.273 14.383 1.00 85.00 206 PRO A CA 1
ATOM 1489 C C . PRO A 1 206 ? -24.459 5.053 15.592 1.00 85.00 206 PRO A C 1
ATOM 1491 O O . PRO A 1 206 ? -24.117 4.731 16.737 1.00 85.00 206 PRO A O 1
ATOM 1494 N N . PRO A 1 207 ? -25.371 6.022 15.387 1.00 84.19 207 PRO A N 1
ATOM 1495 C CA . PRO A 1 207 ? -26.011 6.737 16.485 1.00 84.19 207 PRO A CA 1
ATOM 1496 C C . PRO A 1 207 ? -26.663 5.792 17.503 1.00 84.19 207 PRO A C 1
ATOM 1498 O O . PRO A 1 207 ? -27.423 4.895 17.144 1.00 84.19 207 PRO A O 1
ATOM 1501 N N . GLY A 1 208 ? -26.384 6.008 18.790 1.00 86.50 208 GLY A N 1
ATOM 1502 C CA . GLY A 1 208 ? -26.938 5.198 19.881 1.00 86.50 208 GLY A CA 1
ATOM 1503 C C . GLY A 1 208 ? -26.245 3.848 20.110 1.00 86.50 208 GLY A C 1
ATOM 1504 O O . GLY A 1 208 ? -26.653 3.116 21.011 1.00 86.50 208 GLY A O 1
ATOM 1505 N N . VAL A 1 209 ? -25.195 3.527 19.349 1.00 89.94 209 VAL A N 1
ATOM 1506 C CA . VAL A 1 209 ? -24.352 2.340 19.549 1.00 89.94 209 VAL A CA 1
ATOM 1507 C C . VAL A 1 209 ? -23.026 2.758 20.187 1.00 89.94 209 VAL A C 1
ATOM 1509 O O . VAL A 1 209 ? -22.490 3.822 19.894 1.00 89.94 209 VAL A O 1
ATOM 1512 N N . THR A 1 210 ? -22.470 1.909 21.052 1.00 91.00 210 THR A N 1
ATOM 1513 C CA . THR A 1 210 ? -21.107 2.079 21.576 1.00 91.00 210 THR A CA 1
ATOM 1514 C C . THR A 1 210 ? -20.234 0.952 21.054 1.00 91.00 210 THR A C 1
ATOM 1516 O O . THR A 1 210 ? -20.476 -0.212 21.379 1.00 91.00 210 THR A O 1
ATOM 1519 N N . CYS A 1 211 ? -19.194 1.291 20.296 1.00 91.94 211 CYS A N 1
ATOM 1520 C CA . CYS A 1 211 ? -18.246 0.319 19.765 1.00 91.94 211 CYS A CA 1
ATOM 1521 C C . CYS A 1 211 ? -16.881 0.466 20.436 1.00 91.94 211 CYS A C 1
ATOM 1523 O O . CYS A 1 211 ? -16.282 1.538 20.357 1.00 91.94 211 CYS A O 1
ATOM 1525 N N . PRO A 1 212 ? -16.378 -0.575 21.120 1.00 92.00 212 PRO A N 1
ATOM 1526 C CA . PRO A 1 212 ? -15.108 -0.473 21.814 1.00 92.00 212 PRO A CA 1
ATOM 1527 C C . PRO A 1 212 ? -13.923 -0.569 20.842 1.00 92.00 212 PRO A C 1
ATOM 1529 O O . PRO A 1 212 ? -13.889 -1.415 19.943 1.00 92.00 212 PRO A O 1
ATOM 1532 N N . ALA A 1 213 ? -12.911 0.268 21.082 1.00 86.00 213 ALA A N 1
ATOM 1533 C CA . ALA A 1 213 ? -11.649 0.267 20.339 1.00 86.00 213 ALA A CA 1
ATOM 1534 C C . ALA A 1 213 ? -10.861 -1.047 20.504 1.00 86.00 213 ALA A C 1
ATOM 1536 O O . ALA A 1 213 ? -10.104 -1.442 19.626 1.00 86.00 213 ALA A O 1
ATOM 1537 N N . THR A 1 214 ? -11.060 -1.764 21.613 1.00 87.12 214 THR A N 1
ATOM 1538 C CA . THR A 1 214 ? -10.437 -3.067 21.881 1.00 87.12 214 THR A CA 1
ATOM 1539 C C . THR A 1 214 ? -11.448 -4.052 22.465 1.00 87.12 214 THR A C 1
ATOM 1541 O O . THR A 1 214 ? -12.450 -3.664 23.059 1.00 87.12 214 THR A O 1
ATOM 1544 N N . GLY A 1 215 ? -11.190 -5.352 22.306 1.00 89.81 215 GLY A N 1
ATOM 1545 C CA . GLY A 1 215 ? -12.046 -6.403 22.862 1.00 89.81 215 GLY A CA 1
ATOM 1546 C C . GLY A 1 215 ? -13.299 -6.696 22.030 1.00 89.81 215 GLY A C 1
ATOM 1547 O O . GLY A 1 215 ? -13.337 -6.439 20.824 1.00 89.81 215 GLY A O 1
ATOM 1548 N N . ALA A 1 216 ? -14.303 -7.302 22.668 1.00 93.25 216 ALA A N 1
ATOM 1549 C CA . ALA A 1 216 ? -15.511 -7.783 22.001 1.00 93.25 216 ALA A CA 1
ATOM 1550 C C . ALA A 1 216 ? -16.410 -6.630 21.532 1.00 93.25 216 ALA A C 1
ATOM 1552 O O . ALA A 1 216 ? -16.679 -5.699 22.287 1.00 93.25 216 ALA A O 1
ATOM 1553 N N . LEU A 1 217 ? -16.888 -6.711 20.291 1.00 94.56 217 LEU A N 1
ATOM 1554 C CA . LEU A 1 217 ? -17.792 -5.723 19.710 1.00 94.56 217 LEU A CA 1
ATOM 1555 C C . LEU A 1 217 ? -19.248 -5.950 20.144 1.00 94.56 217 LEU A C 1
ATOM 1557 O O . LEU A 1 217 ? -19.674 -7.084 20.362 1.00 94.56 217 LEU A O 1
ATOM 1561 N N . ASN A 1 218 ? -20.012 -4.859 20.213 1.00 93.31 218 ASN A N 1
ATOM 1562 C CA . ASN A 1 218 ? -21.451 -4.878 20.479 1.00 93.31 218 ASN A CA 1
ATOM 1563 C C . ASN A 1 218 ? -22.259 -4.986 19.169 1.00 93.31 218 ASN A C 1
ATOM 1565 O O . ASN A 1 218 ? -21.750 -4.600 18.113 1.00 93.31 218 ASN A O 1
ATOM 1569 N N . PRO A 1 219 ? -23.525 -5.450 19.211 1.00 92.00 219 PRO A N 1
ATOM 1570 C CA . PRO A 1 219 ? -24.430 -5.377 18.064 1.00 92.00 219 PRO A CA 1
ATOM 1571 C C . PRO A 1 219 ? -24.502 -3.965 17.469 1.00 92.00 219 PRO A C 1
ATOM 1573 O O . PRO A 1 219 ? -24.620 -2.986 18.202 1.00 92.00 219 PRO A O 1
ATOM 1576 N N . GLY A 1 220 ? -24.422 -3.876 16.140 1.00 88.56 220 GLY A N 1
ATOM 1577 C CA . GLY A 1 220 ? -24.350 -2.610 15.400 1.00 88.56 220 GLY A CA 1
ATOM 1578 C C . GLY A 1 220 ? -22.925 -2.123 15.117 1.00 88.56 220 GLY A C 1
ATOM 1579 O O . GLY A 1 220 ? -22.743 -1.241 14.286 1.00 88.56 220 GLY A O 1
ATOM 1580 N N . CYS A 1 221 ? -21.907 -2.718 15.740 1.00 92.25 221 CYS A N 1
ATOM 1581 C CA . CYS A 1 221 ? -20.511 -2.442 15.421 1.00 92.25 221 CYS A CA 1
ATOM 1582 C C . CYS A 1 221 ? -20.012 -3.325 14.280 1.00 92.25 221 CYS A C 1
ATOM 1584 O O . CYS A 1 221 ? -20.407 -4.487 14.160 1.00 92.25 221 CYS A O 1
ATOM 1586 N N . ARG A 1 222 ? -19.068 -2.800 13.499 1.00 93.06 222 ARG A N 1
ATOM 1587 C CA . ARG A 1 222 ? -18.287 -3.584 12.543 1.00 93.06 222 ARG A CA 1
ATOM 1588 C C . ARG A 1 222 ? -16.827 -3.144 12.561 1.00 93.06 222 ARG A C 1
ATOM 1590 O O . ARG A 1 222 ? -16.552 -1.950 12.681 1.00 93.06 222 ARG A O 1
ATOM 1597 N N . ALA A 1 223 ? -15.904 -4.092 12.466 1.00 94.38 223 ALA A N 1
ATOM 1598 C CA . ALA A 1 223 ? -14.476 -3.798 12.445 1.00 94.38 223 ALA A CA 1
ATOM 1599 C C . ALA A 1 223 ? -13.687 -4.846 11.663 1.00 94.38 223 ALA A C 1
ATOM 1601 O O . ALA A 1 223 ? -14.112 -5.998 11.529 1.00 94.38 223 ALA A O 1
ATOM 1602 N N . ILE A 1 224 ? -12.506 -4.431 11.220 1.00 94.75 224 ILE A N 1
ATOM 1603 C CA . ILE A 1 224 ? -11.436 -5.312 10.774 1.00 94.75 224 ILE A CA 1
ATOM 1604 C C . ILE A 1 224 ? -10.404 -5.403 11.901 1.00 94.75 224 ILE A C 1
ATOM 1606 O O . ILE A 1 224 ? -9.927 -4.385 12.397 1.00 94.75 224 ILE A O 1
ATOM 1610 N N . ASP A 1 225 ? -10.051 -6.620 12.301 1.00 95.62 225 ASP A N 1
ATOM 1611 C CA . ASP A 1 225 ? -9.004 -6.908 13.281 1.00 95.62 225 ASP A CA 1
ATOM 1612 C C . ASP A 1 225 ? -7.786 -7.519 12.577 1.00 95.62 225 ASP A C 1
ATOM 1614 O O . ASP A 1 225 ? -7.917 -8.471 11.802 1.00 95.62 225 ASP A O 1
ATOM 1618 N N . ILE A 1 226 ? -6.597 -6.991 12.870 1.00 95.19 226 ILE A N 1
ATOM 1619 C CA . ILE A 1 226 ? -5.324 -7.430 12.286 1.00 95.19 226 ILE A CA 1
ATOM 1620 C C . ILE A 1 226 ? -4.540 -8.178 13.359 1.00 95.19 226 ILE A C 1
ATOM 1622 O O . ILE A 1 226 ? -4.172 -7.627 14.398 1.00 95.19 226 ILE A O 1
ATOM 1626 N N . THR A 1 227 ? -4.269 -9.455 13.103 1.00 96.25 227 THR A N 1
ATOM 1627 C CA . THR A 1 227 ? -3.470 -10.298 13.995 1.00 96.25 227 THR A CA 1
ATOM 1628 C C . THR A 1 227 ? -2.062 -10.432 13.440 1.00 96.25 227 THR A C 1
ATOM 1630 O O . THR A 1 227 ? -1.889 -10.870 12.306 1.00 96.25 227 THR A O 1
ATOM 1633 N N . TYR A 1 228 ? -1.055 -10.135 14.259 1.00 95.56 228 TYR A N 1
ATOM 1634 C CA . TYR A 1 228 ? 0.355 -10.359 13.933 1.00 95.56 228 TYR A CA 1
ATOM 1635 C C . TYR A 1 228 ? 0.842 -11.674 14.536 1.00 95.56 228 TYR A C 1
ATOM 1637 O O . TYR A 1 228 ? 0.439 -12.046 15.642 1.00 95.56 228 TYR A O 1
ATOM 1645 N N . ALA A 1 229 ? 1.733 -12.373 13.838 1.00 96.50 229 ALA A N 1
ATOM 1646 C CA . ALA A 1 229 ? 2.402 -13.537 14.404 1.00 96.50 229 ALA A CA 1
ATOM 1647 C C . ALA A 1 229 ? 3.336 -13.111 15.550 1.00 96.50 229 ALA A C 1
ATOM 1649 O O . ALA A 1 229 ? 4.039 -12.103 15.470 1.00 96.50 229 ALA A O 1
ATOM 1650 N N . THR A 1 230 ? 3.347 -13.880 16.638 1.00 94.62 230 THR A N 1
ATOM 1651 C CA . THR A 1 230 ? 4.184 -13.608 17.823 1.00 94.62 230 THR A CA 1
ATOM 1652 C C . THR A 1 230 ? 5.494 -14.390 17.809 1.00 94.62 230 THR A C 1
ATOM 1654 O O . THR A 1 230 ? 6.445 -14.021 18.496 1.00 94.62 230 THR A O 1
ATOM 1657 N N . THR A 1 231 ? 5.571 -15.452 17.008 1.00 94.31 231 THR A N 1
ATOM 1658 C CA . THR A 1 231 ? 6.748 -16.305 16.839 1.00 94.31 231 THR A CA 1
ATOM 1659 C C . THR A 1 231 ? 7.053 -16.489 15.355 1.00 94.31 231 THR A C 1
ATOM 1661 O O . THR A 1 231 ? 6.207 -16.253 14.498 1.00 94.31 231 THR A O 1
ATOM 1664 N N . THR A 1 232 ? 8.293 -16.872 15.044 1.00 95.69 232 THR A N 1
ATOM 1665 C CA . THR A 1 232 ? 8.670 -17.284 13.685 1.00 95.69 232 THR A CA 1
ATOM 1666 C C . THR A 1 232 ? 8.655 -18.806 13.636 1.00 95.69 232 THR A C 1
ATOM 1668 O O . THR A 1 232 ? 9.499 -19.438 14.274 1.00 95.69 232 THR A O 1
ATOM 1671 N N . ALA A 1 233 ? 7.679 -19.391 12.945 1.00 91.88 233 ALA A N 1
ATOM 1672 C CA . ALA A 1 233 ? 7.498 -20.837 12.856 1.00 91.88 233 ALA A CA 1
ATOM 1673 C C . ALA A 1 233 ? 6.753 -21.218 11.570 1.00 91.88 233 ALA A C 1
ATOM 1675 O O . ALA A 1 233 ? 5.672 -20.703 11.293 1.00 91.88 233 ALA A O 1
ATOM 1676 N N . GLY A 1 234 ? 7.310 -22.159 10.803 1.00 92.44 234 GLY A N 1
ATOM 1677 C CA . GLY A 1 234 ? 6.730 -22.569 9.524 1.00 92.44 234 GLY A CA 1
ATOM 1678 C C . GLY A 1 234 ? 6.640 -21.391 8.554 1.00 92.44 234 GLY A C 1
ATOM 1679 O O . GLY A 1 234 ? 7.668 -20.846 8.164 1.00 92.44 234 GLY A O 1
ATOM 1680 N N . VAL A 1 235 ? 5.411 -21.018 8.199 1.00 95.50 235 VAL A N 1
ATOM 1681 C CA . VAL A 1 235 ? 5.079 -19.904 7.295 1.00 95.50 235 VAL A CA 1
ATOM 1682 C C . VAL A 1 235 ? 4.746 -18.600 8.032 1.00 95.50 235 VAL A C 1
ATOM 1684 O O . VAL A 1 235 ? 4.382 -17.617 7.398 1.00 95.50 235 VAL A O 1
ATOM 1687 N N . GLU A 1 236 ? 4.844 -18.576 9.364 1.00 96.88 236 GLU A N 1
ATOM 1688 C CA . GLU A 1 236 ? 4.607 -17.388 10.190 1.00 96.88 236 GLU A CA 1
ATOM 1689 C C . GLU A 1 236 ? 5.930 -16.726 10.590 1.00 96.88 236 GLU A C 1
ATOM 1691 O O . GLU A 1 236 ? 6.913 -17.405 10.902 1.00 96.88 236 GLU A O 1
ATOM 1696 N N . VAL A 1 237 ? 5.942 -15.392 10.644 1.00 96.12 237 VAL A N 1
ATOM 1697 C CA . VAL A 1 237 ? 7.109 -14.592 11.037 1.00 96.12 237 VAL A CA 1
ATOM 1698 C C . VAL A 1 237 ? 6.718 -13.606 12.124 1.00 96.12 237 VAL A C 1
ATOM 1700 O O . VAL A 1 237 ? 5.793 -12.813 11.962 1.00 96.12 237 VAL A O 1
ATOM 1703 N N . ALA A 1 238 ? 7.473 -13.608 13.223 1.00 94.00 238 ALA A N 1
ATOM 1704 C CA . ALA A 1 238 ? 7.209 -12.731 14.355 1.00 94.00 238 ALA A CA 1
ATOM 1705 C C . ALA A 1 238 ? 7.159 -11.256 13.920 1.00 94.00 238 ALA A C 1
ATOM 1707 O O . ALA A 1 238 ? 8.103 -10.733 13.327 1.00 94.00 238 ALA A O 1
ATOM 1708 N N . GLY A 1 239 ? 6.058 -10.584 14.248 1.00 90.81 239 GLY A N 1
ATOM 1709 C CA . GLY A 1 239 ? 5.800 -9.191 13.912 1.00 90.81 239 GLY A CA 1
ATOM 1710 C C . GLY A 1 239 ? 5.166 -8.959 12.538 1.00 90.81 239 GLY A C 1
ATOM 1711 O O . GLY A 1 239 ? 4.726 -7.837 12.299 1.00 90.81 239 GLY A O 1
ATOM 1712 N N . GLN A 1 240 ? 5.072 -9.952 11.660 1.00 94.25 240 GLN A N 1
ATOM 1713 C CA . GLN A 1 240 ? 4.370 -9.809 10.382 1.00 94.25 240 GLN A CA 1
ATOM 1714 C C . GLN A 1 240 ? 2.889 -10.198 10.519 1.00 94.25 240 GLN A C 1
ATOM 1716 O O . GLN A 1 240 ? 2.504 -10.877 11.480 1.00 94.25 240 GLN A O 1
ATOM 1721 N N . VAL A 1 241 ? 2.037 -9.699 9.620 1.00 95.62 241 VAL A N 1
ATOM 1722 C CA . VAL A 1 241 ? 0.591 -9.978 9.640 1.00 95.62 241 VAL A CA 1
ATOM 1723 C C . VAL A 1 241 ? 0.371 -11.473 9.457 1.00 95.62 241 VAL A C 1
ATOM 1725 O O . VAL A 1 241 ? 0.854 -12.069 8.515 1.00 95.62 241 VAL A O 1
ATOM 1728 N N . LYS A 1 242 ? -0.382 -12.101 10.350 1.00 97.06 242 LYS A N 1
ATOM 1729 C CA . LYS A 1 242 ? -0.763 -13.512 10.239 1.00 97.06 242 LYS A CA 1
ATOM 1730 C C . LYS A 1 242 ? -2.102 -13.666 9.531 1.00 97.06 242 LYS A C 1
ATOM 1732 O O . LYS A 1 242 ? -2.268 -14.505 8.651 1.00 97.06 242 LYS A O 1
ATOM 1737 N N . GLN A 1 243 ? -3.078 -12.875 9.958 1.00 97.25 243 GLN A N 1
ATOM 1738 C CA . GLN A 1 243 ? -4.440 -12.943 9.448 1.00 97.25 243 GLN A CA 1
ATOM 1739 C C . GLN A 1 243 ? -5.182 -11.641 9.711 1.00 97.25 243 GLN A C 1
ATOM 1741 O O . GLN A 1 243 ? -4.880 -10.915 10.664 1.00 97.25 243 GLN A O 1
ATOM 1746 N N . ILE A 1 244 ? -6.206 -11.413 8.901 1.00 97.06 244 ILE A N 1
ATOM 1747 C CA . ILE A 1 244 ? -7.178 -10.348 9.074 1.00 97.06 244 ILE A CA 1
ATOM 1748 C C . ILE A 1 244 ? -8.555 -10.980 9.242 1.00 97.06 244 ILE A C 1
ATOM 1750 O O . ILE A 1 244 ? -8.948 -11.875 8.485 1.00 97.06 244 ILE A O 1
ATOM 1754 N N . THR A 1 245 ? -9.296 -10.513 10.242 1.00 97.25 245 THR A N 1
ATOM 1755 C CA . THR A 1 245 ? -10.663 -10.961 10.510 1.00 97.25 245 THR A CA 1
ATOM 1756 C C . THR A 1 245 ? -11.640 -9.805 10.426 1.00 97.25 245 THR A C 1
ATOM 1758 O O . THR A 1 245 ? -11.345 -8.710 10.894 1.00 97.25 245 THR A O 1
ATOM 1761 N N . TYR A 1 246 ? -12.825 -10.068 9.892 1.00 96.00 246 TYR A N 1
ATOM 1762 C CA . TYR A 1 246 ? -13.946 -9.141 9.917 1.00 96.00 246 TYR A CA 1
ATOM 1763 C C . TYR A 1 246 ? -14.944 -9.569 10.990 1.00 96.00 246 TYR A C 1
ATOM 1765 O O . TYR A 1 246 ? -15.326 -10.740 11.042 1.00 96.00 246 TYR A O 1
ATOM 1773 N N . THR A 1 247 ? -15.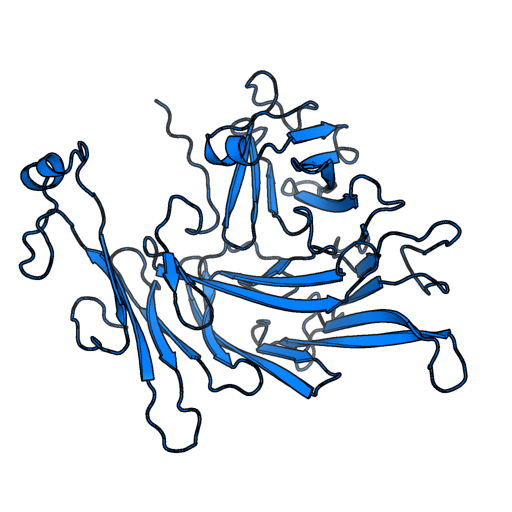370 -8.624 11.828 1.00 95.88 247 THR A N 1
ATOM 1774 C CA . THR A 1 247 ? -16.384 -8.849 12.864 1.00 95.88 247 THR A CA 1
ATOM 1775 C C . THR A 1 247 ? -17.562 -7.906 12.659 1.00 95.88 247 THR A C 1
ATOM 1777 O O . THR A 1 247 ? -17.366 -6.693 12.618 1.00 95.88 247 THR A O 1
ATOM 1780 N N . ALA A 1 248 ? -18.780 -8.446 12.590 1.00 94.75 248 ALA A N 1
ATOM 1781 C CA . ALA A 1 248 ? -20.026 -7.680 12.502 1.00 94.75 248 ALA A CA 1
ATOM 1782 C C . ALA A 1 248 ? -21.220 -8.462 13.068 1.00 94.75 248 ALA A C 1
ATOM 1784 O O . ALA A 1 248 ? -21.094 -9.630 13.441 1.00 94.75 248 ALA A O 1
ATOM 1785 N N . TYR A 1 249 ? -22.379 -7.809 13.170 1.00 93.50 249 TYR A N 1
ATOM 1786 C CA . TYR A 1 249 ? -23.622 -8.478 13.545 1.00 93.50 249 TYR A CA 1
ATOM 1787 C C . TYR A 1 249 ? -24.136 -9.341 12.391 1.00 93.50 249 TYR A C 1
ATOM 1789 O O . TYR A 1 249 ? -24.315 -8.848 11.281 1.00 93.50 249 TYR A O 1
ATOM 1797 N N . ASP A 1 250 ? -24.396 -10.611 12.676 1.00 93.12 250 ASP A N 1
ATOM 1798 C CA . ASP A 1 250 ? -24.926 -11.588 11.736 1.00 93.12 250 ASP A CA 1
ATOM 1799 C C . ASP A 1 250 ? -26.342 -11.993 12.192 1.00 93.12 250 ASP A C 1
ATOM 1801 O O . ASP A 1 250 ? -26.486 -12.681 13.216 1.00 93.12 250 ASP A O 1
ATOM 1805 N N . PRO A 1 251 ? -27.398 -11.530 11.494 1.00 92.56 251 PRO A N 1
ATOM 1806 C CA . PRO A 1 251 ? -28.776 -11.872 11.835 1.00 92.56 251 PRO A CA 1
ATOM 1807 C C . PRO A 1 251 ? -29.096 -13.351 11.576 1.00 92.56 251 PRO A C 1
ATOM 1809 O O . PRO A 1 251 ? -29.985 -13.896 12.230 1.00 92.56 251 PRO A O 1
ATOM 1812 N N . ASP A 1 252 ? -28.342 -14.001 10.688 1.00 92.94 252 ASP A N 1
ATOM 1813 C CA . ASP A 1 252 ? -28.554 -15.377 10.235 1.00 92.94 252 ASP A CA 1
ATOM 1814 C C . ASP A 1 252 ? -27.568 -16.363 10.880 1.00 92.94 252 ASP A C 1
ATOM 1816 O O . ASP A 1 252 ? -27.492 -17.538 10.505 1.00 92.94 252 ASP A O 1
ATOM 1820 N N . LYS A 1 253 ? -26.823 -15.905 11.893 1.00 92.38 253 LYS A N 1
ATOM 1821 C CA . LYS A 1 253 ? -25.826 -16.708 12.591 1.00 92.38 253 LYS A CA 1
ATOM 1822 C C . LYS A 1 253 ? -26.433 -18.013 13.109 1.00 92.38 253 LYS A C 1
ATOM 1824 O O . LYS A 1 253 ? -27.431 -18.032 13.836 1.00 92.38 253 LYS A O 1
ATOM 1829 N N . ALA A 1 254 ? -25.763 -19.125 12.808 1.00 88.56 254 ALA A N 1
ATOM 1830 C CA . ALA A 1 254 ? -26.133 -20.429 13.342 1.00 88.56 254 ALA A CA 1
ATOM 1831 C C . ALA A 1 254 ? -26.127 -20.408 14.885 1.00 88.56 254 ALA A C 1
ATOM 1833 O O . ALA A 1 254 ? -25.123 -20.071 15.513 1.00 88.56 254 ALA A O 1
ATOM 1834 N N . GLY A 1 255 ? -27.255 -20.784 15.495 1.00 89.12 255 GLY A N 1
ATOM 1835 C CA . GLY A 1 255 ? -27.456 -20.707 16.949 1.00 89.12 255 GLY A CA 1
ATOM 1836 C C . GLY A 1 255 ? -28.119 -19.414 17.441 1.00 89.12 255 GLY A C 1
ATOM 1837 O O . GLY A 1 255 ? -28.322 -19.273 18.645 1.00 89.12 255 GLY A O 1
ATOM 1838 N N . GLY A 1 256 ? -28.504 -18.516 16.531 1.00 90.75 256 GLY A N 1
ATOM 1839 C CA . GLY A 1 256 ? -29.242 -17.290 16.823 1.00 90.75 256 GLY A CA 1
ATOM 1840 C C . GLY A 1 256 ? -28.438 -16.035 16.495 1.00 90.75 256 GLY A C 1
ATOM 1841 O O . GLY A 1 256 ? -27.211 -16.021 16.603 1.00 90.75 256 GLY A O 1
ATOM 1842 N N . ALA A 1 257 ? -29.162 -14.981 16.118 1.00 92.19 257 ALA A N 1
ATOM 1843 C CA . ALA A 1 257 ? -28.602 -13.707 15.695 1.00 92.19 257 ALA A CA 1
ATOM 1844 C C . ALA A 1 257 ? -27.604 -13.140 16.719 1.00 92.19 257 ALA A C 1
ATOM 1846 O O . ALA A 1 257 ? -27.875 -13.090 17.924 1.00 92.19 257 ALA A O 1
ATOM 1847 N N . GLY A 1 258 ? -26.446 -12.686 16.246 1.00 94.62 258 GLY A N 1
ATOM 1848 C CA . GLY A 1 258 ? -25.392 -12.186 17.122 1.00 94.62 258 GLY A CA 1
ATOM 1849 C C . GLY A 1 258 ? -24.124 -11.796 16.380 1.00 94.62 258 GLY A C 1
ATOM 1850 O O . GLY A 1 258 ? -24.017 -11.946 15.170 1.00 94.62 258 GLY A O 1
ATOM 1851 N N . MET A 1 259 ? -23.128 -11.308 17.119 1.00 95.25 259 MET A N 1
ATOM 1852 C CA . MET A 1 259 ? -21.834 -10.960 16.528 1.00 95.25 259 MET A CA 1
ATOM 1853 C C . MET A 1 259 ? -21.138 -12.203 15.969 1.00 95.25 259 MET A C 1
ATOM 1855 O O . MET A 1 259 ? -21.079 -13.246 16.632 1.00 95.25 259 MET A O 1
ATOM 1859 N N . SER A 1 260 ? -20.602 -12.080 14.763 1.00 95.50 260 SER A N 1
ATOM 1860 C CA . SER A 1 260 ? -19.877 -13.121 14.045 1.00 95.50 260 SER A CA 1
ATOM 1861 C C . SER A 1 260 ? -18.530 -12.578 13.588 1.00 95.50 260 SER A C 1
ATOM 1863 O O . SER A 1 260 ? -18.421 -11.407 13.223 1.00 95.50 260 SER A O 1
ATOM 1865 N N . THR A 1 261 ? -17.511 -13.432 13.633 1.00 95.56 261 THR A N 1
ATOM 1866 C CA . THR A 1 261 ? -16.147 -13.117 13.208 1.00 95.56 261 THR A CA 1
ATOM 1867 C C . THR A 1 261 ? -15.722 -14.134 12.166 1.00 95.56 261 THR A C 1
ATOM 1869 O O . THR A 1 261 ? -15.809 -15.340 12.401 1.00 95.56 261 THR A O 1
ATOM 1872 N N . VAL A 1 262 ? -15.237 -13.647 11.030 1.00 95.38 262 VAL A N 1
ATOM 1873 C CA . VAL A 1 262 ? -14.768 -14.472 9.915 1.00 95.38 262 VAL A CA 1
ATOM 1874 C C . VAL A 1 262 ? -13.357 -14.060 9.520 1.00 95.38 262 VAL A C 1
ATOM 1876 O O . 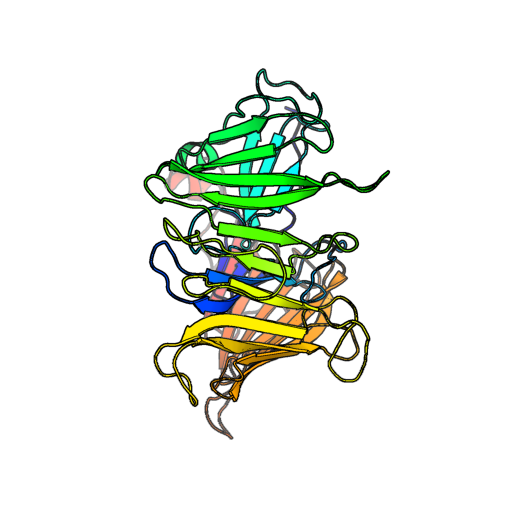VAL A 1 262 ? -13.030 -12.874 9.509 1.00 95.38 262 VAL A O 1
ATOM 1879 N N . VAL A 1 263 ? -12.507 -15.033 9.195 1.00 97.31 263 VAL A N 1
ATOM 1880 C CA . VAL A 1 263 ? -11.186 -14.749 8.620 1.00 97.31 263 VAL A CA 1
ATOM 1881 C C . VAL A 1 263 ? -11.383 -14.363 7.159 1.00 97.31 263 VAL A C 1
ATOM 1883 O O . VAL A 1 263 ? -11.995 -15.118 6.407 1.00 97.31 263 VAL A O 1
ATOM 1886 N N . VAL A 1 264 ? -10.892 -13.186 6.778 1.00 96.19 264 VAL A N 1
ATOM 1887 C CA . VAL A 1 264 ? -11.053 -12.625 5.426 1.00 96.19 264 VAL A CA 1
ATOM 1888 C C . VAL A 1 264 ? -9.750 -12.623 4.632 1.00 96.19 264 VAL A C 1
ATOM 1890 O O . VAL A 1 264 ? -9.802 -12.675 3.411 1.00 96.19 264 VAL A O 1
ATOM 1893 N N . ALA A 1 265 ? -8.599 -12.649 5.308 1.00 97.12 265 ALA A N 1
ATOM 1894 C CA . ALA A 1 265 ? -7.297 -12.843 4.679 1.00 97.12 265 ALA A CA 1
ATOM 1895 C C . ALA A 1 265 ? -6.345 -13.590 5.625 1.00 97.12 265 ALA A C 1
ATOM 1897 O O . ALA A 1 265 ? -6.346 -13.353 6.835 1.00 97.12 265 ALA A O 1
ATOM 1898 N N . ALA A 1 266 ? -5.526 -14.483 5.078 1.00 97.88 266 ALA A N 1
ATOM 1899 C CA . ALA A 1 266 ? -4.458 -15.190 5.780 1.00 97.88 266 ALA A CA 1
ATOM 1900 C C . ALA A 1 266 ? -3.150 -15.077 4.991 1.00 97.88 266 ALA A C 1
ATOM 1902 O O . ALA A 1 266 ? -3.164 -15.152 3.761 1.00 97.88 266 ALA A O 1
ATOM 1903 N N . TYR A 1 267 ? -2.037 -14.913 5.704 1.00 98.12 267 TYR A N 1
ATOM 1904 C CA . TYR A 1 267 ? -0.741 -14.556 5.133 1.00 98.12 267 TYR A CA 1
ATOM 1905 C C . TYR A 1 267 ? 0.304 -15.614 5.473 1.00 98.12 267 TYR A C 1
ATOM 1907 O O . TYR A 1 267 ? 0.395 -16.080 6.609 1.00 98.12 267 TYR A O 1
ATOM 1915 N N . GLU A 1 268 ? 1.106 -15.972 4.478 1.00 98.31 268 GLU A N 1
ATOM 1916 C CA . GLU A 1 268 ? 2.212 -16.916 4.605 1.00 98.31 268 GLU A CA 1
ATOM 1917 C C . GLU A 1 268 ? 3.500 -16.271 4.087 1.00 98.31 268 GLU A C 1
ATOM 1919 O O . GLU A 1 268 ? 3.499 -15.548 3.084 1.00 98.31 268 GLU A O 1
ATOM 1924 N N . TYR A 1 269 ? 4.611 -16.575 4.749 1.00 97.75 269 TYR A N 1
ATOM 1925 C CA . TYR A 1 269 ? 5.930 -16.024 4.463 1.00 97.75 269 TYR A CA 1
ATOM 1926 C C . TYR A 1 269 ? 6.934 -17.125 4.142 1.00 97.75 269 TYR A C 1
ATOM 1928 O O . TYR A 1 269 ? 6.842 -18.249 4.641 1.00 97.75 269 TYR A O 1
ATOM 1936 N N . ASP A 1 270 ? 7.919 -16.795 3.311 1.00 95.75 270 ASP A N 1
ATOM 1937 C CA . ASP A 1 270 ? 9.032 -17.691 3.022 1.00 95.75 270 ASP A CA 1
ATOM 1938 C C . ASP A 1 270 ? 10.103 -17.672 4.128 1.00 95.75 270 ASP A C 1
ATOM 1940 O O . ASP A 1 270 ? 10.073 -16.880 5.072 1.00 95.75 270 ASP A O 1
ATOM 1944 N N . SER A 1 271 ? 11.107 -18.543 4.004 1.00 93.44 271 SER A N 1
ATOM 1945 C CA . SER A 1 271 ? 12.207 -18.641 4.974 1.00 93.44 271 SER A CA 1
ATOM 1946 C C . SER A 1 271 ? 13.077 -17.380 5.066 1.00 93.44 271 SER A C 1
ATOM 1948 O O . SER A 1 271 ? 13.835 -17.232 6.023 1.00 93.44 271 SER A O 1
ATOM 1950 N N . ALA A 1 272 ? 12.998 -16.489 4.074 1.00 93.00 272 ALA A N 1
ATOM 1951 C CA . ALA A 1 272 ? 13.657 -15.187 4.071 1.00 93.00 272 ALA A CA 1
ATOM 1952 C C . ALA A 1 272 ? 12.750 -14.076 4.634 1.00 93.00 272 ALA A C 1
ATOM 1954 O O . ALA A 1 272 ? 13.132 -12.908 4.590 1.00 93.00 272 ALA A O 1
ATOM 1955 N N . LYS A 1 273 ? 11.594 -14.436 5.214 1.00 93.94 273 LYS A N 1
ATOM 1956 C CA . LYS A 1 273 ? 10.608 -13.531 5.825 1.00 93.94 273 LYS A CA 1
ATOM 1957 C C . LYS A 1 273 ? 9.942 -12.586 4.825 1.00 93.94 273 LYS A C 1
ATOM 1959 O O . LYS A 1 273 ? 9.547 -11.476 5.183 1.00 93.94 273 LYS A O 1
ATOM 1964 N N . ARG A 1 274 ? 9.841 -13.010 3.567 1.00 94.69 274 ARG A N 1
ATOM 1965 C CA . ARG A 1 274 ? 9.146 -12.275 2.507 1.00 94.69 274 ARG A CA 1
ATOM 1966 C C . ARG A 1 274 ? 7.760 -12.864 2.335 1.00 94.69 274 ARG A C 1
ATOM 1968 O O . ARG A 1 274 ? 7.595 -14.080 2.432 1.00 94.69 274 ARG A O 1
ATOM 1975 N N . LEU A 1 275 ? 6.777 -12.015 2.072 1.00 97.12 275 LEU A N 1
ATOM 1976 C CA . LEU A 1 275 ? 5.412 -12.445 1.806 1.00 97.12 275 LEU A CA 1
ATOM 1977 C C . LEU A 1 275 ? 5.377 -13.407 0.619 1.00 97.12 275 LEU A C 1
ATOM 1979 O O . LEU A 1 275 ? 5.699 -13.015 -0.499 1.00 97.12 275 LEU A O 1
ATOM 1983 N N . ALA A 1 276 ? 4.960 -14.645 0.857 1.00 98.00 276 ALA A N 1
ATOM 1984 C CA . ALA A 1 276 ? 4.938 -15.703 -0.144 1.00 98.00 276 ALA A CA 1
ATOM 1985 C C . ALA A 1 276 ? 3.530 -15.971 -0.677 1.00 98.00 276 ALA A C 1
ATOM 1987 O O . ALA A 1 276 ? 3.385 -16.341 -1.842 1.00 98.00 276 ALA A O 1
ATOM 1988 N N . LYS A 1 277 ? 2.492 -15.791 0.146 1.00 98.19 277 LYS A N 1
ATOM 1989 C CA . LYS A 1 277 ? 1.115 -16.088 -0.255 1.00 98.19 277 LYS A CA 1
ATOM 1990 C C . LYS A 1 277 ? 0.092 -15.339 0.588 1.00 98.19 277 LYS A C 1
ATOM 1992 O O . LYS A 1 277 ? 0.271 -15.180 1.794 1.00 98.19 277 LYS A O 1
ATOM 1997 N N . VAL A 1 278 ? -1.008 -14.951 -0.053 1.00 97.94 278 VAL A N 1
ATOM 1998 C CA . VAL A 1 278 ? -2.233 -14.506 0.621 1.00 97.94 278 VAL A CA 1
ATOM 1999 C C . VAL A 1 278 ? -3.408 -15.319 0.168 1.00 97.94 278 VAL A C 1
ATOM 2001 O O . VAL A 1 278 ? -3.590 -15.526 -1.025 1.00 97.94 278 VAL A O 1
ATOM 2004 N N . THR A 1 279 ? -4.199 -15.763 1.133 1.00 97.81 279 THR A N 1
ATOM 2005 C CA . THR A 1 279 ? -5.386 -16.580 0.914 1.00 97.81 279 THR A CA 1
ATOM 2006 C C . THR A 1 279 ? -6.606 -15.845 1.444 1.00 97.81 279 THR A C 1
ATOM 2008 O O . THR A 1 279 ? -6.574 -15.400 2.588 1.00 97.81 279 THR A O 1
ATOM 2011 N N . ASP A 1 280 ? -7.685 -15.784 0.664 1.00 96.12 280 ASP A N 1
ATOM 2012 C CA . ASP A 1 280 ? -9.037 -15.555 1.179 1.00 96.12 280 ASP A CA 1
ATOM 2013 C C . ASP A 1 280 ? -9.599 -16.909 1.647 1.00 96.12 280 ASP A C 1
ATOM 2015 O O . ASP A 1 280 ? -9.982 -17.746 0.815 1.00 96.12 280 ASP A O 1
ATOM 2019 N N . PRO A 1 281 ? -9.657 -17.177 2.966 1.00 96.06 281 PRO A N 1
ATOM 2020 C CA . PRO A 1 281 ? -10.054 -18.490 3.468 1.00 96.06 281 PRO A CA 1
ATOM 2021 C C . PRO A 1 281 ? -11.532 -18.799 3.225 1.00 96.06 281 PRO A C 1
ATOM 2023 O O . PRO A 1 281 ? -11.926 -19.961 3.298 1.00 96.06 281 PRO A O 1
ATOM 2026 N N . ARG A 1 282 ? -12.353 -17.784 2.922 1.00 93.38 282 ARG A N 1
ATOM 2027 C CA . ARG A 1 282 ? -13.785 -17.950 2.635 1.00 93.38 282 ARG A CA 1
ATOM 2028 C C . ARG A 1 282 ? -13.999 -18.639 1.292 1.00 93.38 282 ARG A C 1
ATOM 2030 O O . ARG A 1 282 ? -14.964 -19.380 1.133 1.00 93.38 282 ARG A O 1
ATOM 2037 N N . LEU A 1 283 ? -13.097 -18.390 0.341 1.00 92.44 283 LEU A N 1
ATOM 2038 C CA . LEU A 1 283 ? -13.167 -18.908 -1.026 1.00 92.44 283 LEU A CA 1
ATOM 2039 C C . LEU A 1 283 ? -12.102 -19.975 -1.318 1.00 92.44 283 LEU A C 1
ATOM 2041 O O . LEU A 1 283 ? -12.190 -20.664 -2.331 1.00 92.44 283 LEU A O 1
ATOM 2045 N N . GLY A 1 284 ? -11.083 -20.110 -0.462 1.00 92.88 284 GLY A N 1
ATOM 2046 C CA . GLY A 1 284 ? -9.921 -20.970 -0.721 1.00 92.88 284 GLY A CA 1
ATOM 2047 C C . GLY A 1 284 ? -9.051 -20.473 -1.881 1.00 92.88 284 GLY A C 1
ATOM 2048 O O . GLY A 1 284 ? -8.224 -21.217 -2.407 1.00 92.88 284 GLY A O 1
ATOM 2049 N N . LEU A 1 285 ? -9.255 -19.220 -2.288 1.00 95.19 285 LEU A N 1
ATOM 2050 C CA . LEU A 1 285 ? -8.543 -18.542 -3.359 1.00 95.19 285 LEU A CA 1
ATOM 2051 C C . LEU A 1 285 ? -7.303 -17.863 -2.791 1.00 95.19 285 LEU A C 1
ATOM 2053 O O . LEU A 1 285 ? -7.356 -17.265 -1.719 1.00 95.19 285 LEU A O 1
ATOM 2057 N N . PHE A 1 286 ? -6.183 -17.956 -3.500 1.00 96.75 286 PHE A N 1
ATOM 2058 C CA . PHE A 1 286 ? -4.931 -17.353 -3.061 1.00 96.75 286 PHE A CA 1
ATOM 2059 C C . PHE A 1 286 ? -4.138 -16.712 -4.196 1.00 96.75 286 PHE A C 1
ATOM 2061 O O . PHE A 1 286 ? -4.299 -17.096 -5.353 1.00 96.75 286 PHE A O 1
ATOM 2068 N N . THR A 1 287 ? -3.261 -15.781 -3.833 1.00 97.75 287 THR A N 1
ATOM 2069 C CA . THR A 1 287 ? -2.228 -15.188 -4.687 1.00 97.75 287 THR A CA 1
ATOM 2070 C C . THR A 1 287 ? -0.857 -15.566 -4.131 1.00 97.75 287 THR A C 1
ATOM 2072 O O . THR A 1 287 ? -0.651 -15.473 -2.921 1.00 97.75 287 THR A O 1
ATOM 2075 N N . GLU A 1 288 ? 0.077 -15.989 -4.986 1.00 98.06 288 GLU A N 1
ATOM 2076 C CA . GLU A 1 288 ? 1.451 -16.352 -4.591 1.00 98.06 288 GLU A CA 1
ATOM 2077 C C . GLU A 1 288 ? 2.500 -15.410 -5.179 1.00 98.06 288 GLU A C 1
ATOM 2079 O O . GLU A 1 288 ? 2.374 -14.936 -6.310 1.00 98.06 288 GLU A O 1
ATOM 2084 N N . TYR A 1 289 ? 3.589 -15.233 -4.435 1.00 98.25 289 TYR A N 1
ATOM 2085 C CA . TYR A 1 289 ? 4.715 -14.375 -4.772 1.00 98.25 289 TYR A CA 1
ATOM 2086 C C . TYR A 1 289 ? 6.031 -15.149 -4.654 1.00 98.25 289 TYR A C 1
ATOM 2088 O O . TYR A 1 289 ? 6.231 -15.941 -3.729 1.00 98.25 289 TYR A O 1
ATOM 2096 N N . ARG A 1 290 ? 6.962 -14.918 -5.583 1.00 98.12 290 ARG A N 1
ATOM 2097 C CA . ARG A 1 290 ? 8.343 -15.423 -5.489 1.00 98.12 290 ARG A CA 1
ATOM 2098 C C . ARG A 1 290 ? 9.327 -14.326 -5.825 1.00 98.12 290 ARG A C 1
ATOM 2100 O O . ARG A 1 290 ? 9.047 -13.477 -6.663 1.00 98.12 290 ARG A O 1
ATOM 2107 N N . TYR A 1 291 ? 10.504 -14.407 -5.220 1.00 97.50 291 TYR A N 1
ATOM 2108 C CA . TYR A 1 291 ? 11.528 -13.379 -5.335 1.00 97.50 291 TYR A CA 1
ATOM 2109 C C . TYR A 1 291 ? 12.893 -13.996 -5.616 1.00 97.50 291 TYR A C 1
ATOM 2111 O O . TYR A 1 291 ? 13.190 -15.099 -5.139 1.00 97.50 291 TYR A O 1
ATOM 2119 N N . ALA A 1 292 ? 13.757 -13.262 -6.314 1.00 95.44 292 ALA A N 1
ATOM 2120 C CA . ALA A 1 292 ? 15.145 -13.659 -6.531 1.00 95.44 292 ALA A CA 1
ATOM 2121 C C . ALA A 1 292 ? 16.085 -12.451 -6.592 1.00 95.44 292 ALA A C 1
ATOM 2123 O O . ALA A 1 292 ? 15.802 -11.468 -7.264 1.00 95.44 292 ALA A O 1
ATOM 2124 N N . GLY A 1 293 ? 17.242 -12.561 -5.935 1.00 93.38 293 GLY A N 1
ATOM 2125 C CA . GLY A 1 293 ? 18.196 -11.458 -5.836 1.00 93.38 293 GLY A CA 1
ATOM 2126 C C . GLY A 1 293 ? 17.644 -10.259 -5.060 1.00 93.38 293 GLY A C 1
ATOM 2127 O O . GLY A 1 293 ? 16.607 -10.349 -4.398 1.00 93.38 293 GLY A O 1
ATOM 2128 N N . THR A 1 294 ? 18.366 -9.148 -5.142 1.00 92.94 294 THR A N 1
ATOM 2129 C CA . THR A 1 294 ? 17.981 -7.865 -4.555 1.00 92.94 294 THR A CA 1
ATOM 2130 C C . THR A 1 294 ? 18.174 -6.745 -5.570 1.00 92.94 294 THR A C 1
ATOM 2132 O O . THR A 1 294 ? 19.045 -6.842 -6.443 1.00 92.94 294 THR A O 1
ATOM 2135 N N . SER A 1 295 ? 17.368 -5.698 -5.455 1.00 90.50 295 SER A N 1
ATOM 2136 C CA . SER A 1 295 ? 17.539 -4.437 -6.163 1.00 90.50 295 SER A CA 1
ATOM 2137 C C . SER A 1 295 ? 18.773 -3.687 -5.662 1.00 90.50 295 SER A C 1
ATOM 2139 O O . SER A 1 295 ? 19.421 -4.092 -4.689 1.00 90.50 295 SER A O 1
ATOM 2141 N N . THR A 1 296 ? 19.095 -2.573 -6.316 1.00 86.06 296 THR A N 1
ATOM 2142 C CA . THR A 1 296 ? 20.168 -1.672 -5.878 1.00 86.06 296 THR A CA 1
ATOM 2143 C C . THR A 1 296 ? 19.847 -1.027 -4.528 1.00 86.06 296 THR A C 1
ATOM 2145 O O . THR A 1 296 ? 20.761 -0.807 -3.734 1.00 86.06 296 THR A O 1
ATOM 2148 N N . SER A 1 297 ? 18.563 -0.809 -4.217 1.00 81.50 297 SER A N 1
ATOM 2149 C CA . SER A 1 297 ? 18.122 -0.383 -2.884 1.00 81.50 297 SER A CA 1
ATOM 2150 C C . SER A 1 297 ? 18.148 -1.507 -1.839 1.00 81.50 297 SER A C 1
ATOM 2152 O O . SER A 1 297 ? 17.894 -1.250 -0.672 1.00 81.50 297 SER A O 1
ATOM 2154 N N . GLY A 1 298 ? 18.474 -2.749 -2.215 1.00 87.19 298 GLY A N 1
ATOM 2155 C CA . GLY A 1 298 ? 18.543 -3.894 -1.302 1.00 87.19 298 GLY A CA 1
ATOM 2156 C C . GLY A 1 298 ? 17.224 -4.649 -1.113 1.00 87.19 298 GLY A C 1
ATOM 2157 O O . GLY A 1 298 ? 17.201 -5.637 -0.377 1.00 87.19 298 GLY A O 1
ATOM 2158 N N . GLN A 1 299 ? 16.151 -4.252 -1.799 1.00 88.56 299 GLN A N 1
ATOM 2159 C CA . GLN A 1 299 ? 14.852 -4.925 -1.716 1.00 88.56 299 GLN A CA 1
ATOM 2160 C C . GLN A 1 299 ? 14.833 -6.236 -2.498 1.00 88.56 299 GLN A C 1
ATOM 2162 O O . GLN A 1 299 ? 15.463 -6.332 -3.551 1.00 88.56 299 GLN A O 1
ATOM 2167 N N . PRO A 1 300 ? 14.112 -7.273 -2.041 1.00 93.38 300 PRO A N 1
ATOM 2168 C CA . PRO A 1 300 ? 13.989 -8.509 -2.800 1.00 93.38 300 PRO A CA 1
ATOM 2169 C C . PRO A 1 300 ? 13.203 -8.256 -4.088 1.00 93.38 300 PRO A C 1
ATOM 2171 O O . PRO A 1 300 ? 12.077 -7.773 -4.032 1.00 93.38 300 PRO A O 1
ATOM 2174 N N . LEU A 1 301 ? 13.755 -8.628 -5.245 1.00 95.81 301 LEU A N 1
ATOM 2175 C CA . LEU A 1 301 ? 13.064 -8.444 -6.525 1.00 95.81 301 LEU A CA 1
ATOM 2176 C C . LEU A 1 301 ? 11.969 -9.497 -6.685 1.00 95.81 301 LEU A C 1
ATOM 2178 O O . LEU A 1 301 ? 12.260 -10.696 -6.698 1.00 95.81 301 LEU A O 1
ATOM 2182 N N . LEU A 1 302 ? 10.722 -9.051 -6.819 1.00 97.31 302 LEU A N 1
ATOM 2183 C CA . LEU A 1 302 ? 9.568 -9.895 -7.106 1.00 97.31 302 LEU A CA 1
ATOM 2184 C C . LEU A 1 302 ? 9.679 -10.427 -8.536 1.00 97.31 302 LEU A C 1
ATOM 2186 O O . LEU A 1 302 ? 9.625 -9.651 -9.484 1.00 97.31 302 LEU A O 1
ATOM 2190 N N . THR A 1 303 ? 9.857 -11.738 -8.695 1.00 97.94 303 THR A N 1
ATOM 2191 C CA . THR A 1 303 ? 10.100 -12.401 -9.988 1.00 97.94 303 THR A CA 1
ATOM 2192 C C . THR A 1 303 ? 8.924 -13.221 -10.489 1.00 97.94 303 THR A C 1
ATOM 2194 O O . THR A 1 303 ? 8.854 -13.498 -11.684 1.00 97.94 303 THR A O 1
ATOM 2197 N N . VAL A 1 304 ? 7.995 -13.612 -9.615 1.00 98.06 304 VAL A N 1
ATOM 2198 C CA . VAL A 1 304 ? 6.759 -14.297 -10.011 1.00 98.06 304 VAL A CA 1
ATOM 2199 C C . VAL A 1 304 ? 5.592 -13.768 -9.193 1.00 98.06 304 VAL A C 1
ATOM 2201 O O . VAL A 1 304 ? 5.682 -13.712 -7.968 1.00 98.06 304 VAL A O 1
ATOM 2204 N N . VAL A 1 305 ? 4.488 -13.465 -9.875 1.00 98.19 305 VAL A N 1
ATOM 2205 C CA . VAL A 1 305 ? 3.179 -13.202 -9.264 1.00 98.19 305 VAL A CA 1
ATOM 2206 C C . VAL A 1 305 ? 2.187 -14.195 -9.849 1.00 98.19 305 VAL A C 1
ATOM 2208 O O . VAL A 1 305 ? 2.017 -14.249 -11.067 1.00 98.19 305 VAL A O 1
ATOM 2211 N N . THR A 1 306 ? 1.530 -14.978 -9.000 1.00 97.44 306 THR A N 1
ATOM 2212 C CA . THR A 1 306 ? 0.480 -15.926 -9.401 1.00 97.44 306 THR A CA 1
ATOM 2213 C C . THR A 1 306 ? -0.851 -15.426 -8.859 1.00 97.44 306 THR A C 1
ATOM 2215 O O . THR A 1 306 ? -1.142 -15.689 -7.693 1.00 97.44 306 THR A O 1
ATOM 2218 N N . PRO A 1 307 ? -1.646 -14.680 -9.648 1.00 95.31 307 PRO A N 1
ATOM 2219 C CA . PRO A 1 307 ? -2.960 -14.238 -9.206 1.00 95.31 307 PRO A CA 1
ATOM 2220 C C . PRO A 1 307 ? -3.911 -15.419 -9.036 1.00 95.31 307 PRO A C 1
ATOM 2222 O O . PRO A 1 307 ? -3.751 -16.469 -9.666 1.00 95.31 307 PRO A O 1
ATOM 2225 N N . SER A 1 308 ? -4.946 -15.223 -8.227 1.00 93.50 308 SER A N 1
ATOM 2226 C CA . SER A 1 308 ? -5.859 -16.308 -7.901 1.00 93.50 308 SER A CA 1
ATOM 2227 C C . SER A 1 308 ? -6.585 -16.895 -9.104 1.00 93.50 308 SER A C 1
ATOM 2229 O O . SER A 1 308 ? -7.214 -16.181 -9.880 1.00 93.50 308 SER A O 1
ATOM 2231 N N . GLY A 1 309 ? -6.484 -18.217 -9.263 1.00 89.75 309 GLY A N 1
ATOM 2232 C CA . GLY A 1 309 ? -7.098 -18.948 -10.373 1.00 89.75 309 GLY A CA 1
ATOM 2233 C C . GLY A 1 309 ? -6.523 -18.624 -11.758 1.00 89.75 309 GLY A C 1
ATOM 2234 O O . GLY A 1 309 ? -7.079 -19.088 -12.753 1.00 89.75 309 GLY A O 1
ATOM 2235 N N . LEU A 1 310 ? -5.432 -17.852 -11.854 1.00 92.44 310 LEU A N 1
ATOM 2236 C CA . LEU A 1 310 ? -4.840 -17.407 -13.118 1.00 92.44 310 LEU A CA 1
ATOM 2237 C C . LEU A 1 310 ? -3.409 -17.927 -13.305 1.00 92.44 310 LEU A C 1
ATOM 2239 O O . LEU A 1 310 ? -2.703 -18.270 -12.360 1.00 92.44 310 LEU A O 1
ATOM 2243 N N . ALA A 1 311 ? -2.970 -17.963 -14.566 1.00 93.69 311 ALA A N 1
ATOM 2244 C CA . ALA A 1 311 ? -1.596 -18.313 -14.903 1.00 93.69 311 ALA A CA 1
ATOM 2245 C C . ALA A 1 311 ? -0.603 -17.250 -14.383 1.00 93.69 311 ALA A C 1
ATOM 2247 O O . ALA A 1 311 ? -0.907 -16.054 -14.467 1.00 93.69 311 ALA A O 1
ATOM 2248 N N . PRO A 1 312 ? 0.583 -17.662 -13.895 1.00 96.00 312 PRO A N 1
ATOM 2249 C CA . PRO A 1 312 ? 1.557 -16.752 -13.308 1.00 96.00 312 PRO A CA 1
ATOM 2250 C C . PRO A 1 312 ? 2.177 -15.787 -14.320 1.00 96.00 312 PRO A C 1
ATOM 2252 O O . PRO A 1 312 ? 2.428 -16.132 -15.480 1.00 96.00 312 PRO A O 1
ATOM 2255 N N . TYR A 1 313 ? 2.501 -14.598 -13.824 1.00 97.69 313 TYR A N 1
ATOM 2256 C CA . TYR A 1 313 ? 3.407 -13.648 -14.453 1.00 97.69 313 TYR A CA 1
ATOM 2257 C C . TYR A 1 313 ? 4.837 -13.902 -13.986 1.00 97.69 313 TYR A C 1
ATOM 2259 O O . TYR A 1 313 ? 5.062 -14.216 -12.819 1.00 97.69 313 TYR A O 1
ATOM 2267 N N . THR A 1 314 ? 5.802 -13.746 -14.887 1.00 97.75 314 THR A N 1
ATOM 2268 C CA . THR A 1 314 ? 7.236 -13.765 -14.579 1.00 97.75 314 THR A CA 1
ATOM 2269 C C . THR A 1 314 ? 7.843 -12.412 -14.921 1.00 97.75 314 THR A C 1
ATOM 2271 O O . THR A 1 314 ? 7.672 -11.916 -16.033 1.00 97.75 314 THR A O 1
ATOM 2274 N N . LEU A 1 315 ? 8.556 -11.835 -13.959 1.00 98.12 315 LEU A N 1
ATOM 2275 C CA . LEU A 1 315 ? 9.224 -10.542 -14.039 1.00 98.12 315 LEU A CA 1
ATOM 2276 C C . LEU A 1 315 ? 10.734 -10.792 -14.086 1.00 98.12 315 LEU A C 1
ATOM 2278 O O . LEU A 1 315 ? 11.299 -11.380 -13.159 1.00 98.12 315 LEU A O 1
ATOM 2282 N N . ALA A 1 316 ? 11.386 -10.383 -15.172 1.00 96.69 316 ALA A N 1
ATOM 2283 C CA . ALA A 1 316 ? 12.823 -10.560 -15.350 1.00 96.69 316 ALA A CA 1
ATOM 2284 C C . ALA A 1 316 ? 13.544 -9.209 -15.372 1.00 96.69 316 ALA A C 1
ATOM 2286 O O . ALA A 1 316 ? 13.253 -8.333 -16.191 1.00 96.69 316 ALA A O 1
ATOM 2287 N N . TYR A 1 317 ? 14.504 -9.082 -14.458 1.00 96.25 317 TYR A N 1
ATOM 2288 C CA . TYR A 1 317 ? 15.300 -7.882 -14.222 1.00 96.25 317 TYR A CA 1
ATOM 2289 C C . TYR A 1 317 ? 16.713 -8.077 -14.755 1.00 96.25 317 TYR A C 1
ATOM 2291 O O . TYR A 1 317 ? 17.245 -9.185 -14.695 1.00 96.25 317 TYR A O 1
ATOM 2299 N N . GLY A 1 318 ? 17.330 -6.993 -15.210 1.00 94.31 318 GLY A N 1
ATOM 2300 C CA . GLY A 1 318 ? 18.691 -6.993 -15.730 1.00 94.31 318 GLY A CA 1
ATOM 2301 C C . GLY A 1 318 ? 19.299 -5.597 -15.729 1.00 94.31 318 GLY A C 1
ATOM 2302 O O . GLY A 1 318 ? 18.693 -4.633 -15.257 1.00 94.31 318 GLY A O 1
ATOM 2303 N N . ALA A 1 319 ? 20.516 -5.492 -16.257 1.00 91.81 319 ALA A N 1
ATOM 2304 C CA . ALA A 1 319 ? 21.217 -4.219 -16.323 1.00 91.81 319 ALA A CA 1
ATOM 2305 C C . ALA A 1 319 ? 20.663 -3.333 -17.449 1.00 91.81 319 ALA A C 1
ATOM 2307 O O . ALA A 1 319 ? 20.495 -3.772 -18.591 1.00 91.81 319 ALA A O 1
ATOM 2308 N N . SER A 1 320 ? 20.440 -2.063 -17.131 1.00 87.19 320 SER A N 1
ATOM 2309 C CA . SER A 1 320 ? 20.139 -0.993 -18.076 1.00 87.19 320 SER A CA 1
ATOM 2310 C C . SER A 1 320 ? 21.134 0.160 -17.900 1.00 87.19 320 SER A C 1
ATOM 2312 O O . SER A 1 320 ? 22.043 0.100 -17.071 1.00 87.19 320 SER A O 1
ATOM 2314 N N . SER A 1 321 ? 20.982 1.228 -18.683 1.00 82.94 321 SER A N 1
ATOM 2315 C CA . SER A 1 321 ? 21.760 2.453 -18.471 1.00 82.94 321 SER A CA 1
ATOM 2316 C C . SER A 1 321 ? 21.360 3.212 -17.197 1.00 82.94 321 SER A C 1
ATOM 2318 O O . SER A 1 321 ? 22.053 4.154 -16.830 1.00 82.94 321 SER A O 1
ATOM 2320 N N . GLN A 1 322 ? 20.220 2.865 -16.590 1.00 83.00 322 GLN A N 1
ATOM 2321 C CA . GLN A 1 322 ? 19.634 3.568 -15.446 1.00 83.00 322 GLN A CA 1
ATOM 2322 C C . GLN A 1 322 ? 19.941 2.851 -14.133 1.00 83.00 322 GLN A C 1
ATOM 2324 O O . GLN A 1 322 ? 20.301 3.492 -13.152 1.00 83.00 322 GLN A O 1
ATOM 2329 N N . ASP A 1 323 ? 19.845 1.520 -14.127 1.00 86.31 323 ASP A N 1
ATOM 2330 C CA . ASP A 1 323 ? 20.083 0.698 -12.944 1.00 86.31 323 ASP A CA 1
ATOM 2331 C C . ASP A 1 323 ? 20.550 -0.718 -13.328 1.00 86.31 323 ASP A C 1
ATOM 2333 O O . ASP A 1 323 ? 20.261 -1.228 -14.413 1.00 86.31 323 ASP A O 1
ATOM 2337 N N . ALA A 1 324 ? 21.280 -1.384 -12.429 1.00 89.56 324 ALA A N 1
ATOM 2338 C CA . ALA A 1 324 ? 21.762 -2.751 -12.646 1.00 89.56 324 ALA A CA 1
ATOM 2339 C C . ALA A 1 324 ? 20.654 -3.822 -12.531 1.00 89.56 324 ALA A C 1
ATOM 2341 O O . ALA A 1 324 ? 20.905 -4.995 -12.834 1.00 89.56 324 ALA A O 1
ATOM 2342 N N . LYS A 1 325 ? 19.469 -3.437 -12.042 1.00 93.00 325 LYS A N 1
ATOM 2343 C CA . LYS A 1 325 ? 18.312 -4.283 -11.728 1.00 93.00 325 LYS A CA 1
ATOM 2344 C C . LYS A 1 325 ? 16.997 -3.651 -12.199 1.00 93.00 325 LYS A C 1
ATOM 2346 O O . LYS A 1 325 ? 15.979 -3.768 -11.524 1.00 93.00 325 LYS A O 1
ATOM 2351 N N . SER A 1 326 ? 16.994 -3.036 -13.379 1.00 93.19 326 SER A N 1
ATOM 2352 C CA . SER A 1 326 ? 15.765 -2.575 -14.035 1.00 93.19 326 SER A CA 1
ATOM 2353 C C . SER A 1 326 ? 14.909 -3.759 -14.501 1.00 93.19 326 SER A C 1
ATOM 2355 O O . SER A 1 326 ? 15.444 -4.758 -14.992 1.00 93.19 326 SER A O 1
ATOM 2357 N N . LEU A 1 327 ? 13.581 -3.656 -14.404 1.00 95.81 327 LEU A N 1
ATOM 2358 C CA . LEU A 1 327 ? 12.664 -4.623 -15.010 1.00 95.81 327 LEU A CA 1
ATOM 2359 C C . LEU A 1 327 ? 12.786 -4.552 -16.534 1.00 95.81 327 LEU A C 1
ATOM 2361 O O . LEU A 1 327 ? 12.512 -3.524 -17.133 1.00 95.81 327 LEU A O 1
ATOM 2365 N N . LEU A 1 328 ? 13.163 -5.643 -17.195 1.00 94.62 328 LEU A N 1
ATOM 2366 C CA . LEU A 1 328 ? 13.342 -5.640 -18.651 1.00 94.62 328 LEU A CA 1
ATOM 2367 C C . LEU A 1 328 ? 12.209 -6.347 -19.384 1.00 94.62 328 LEU A C 1
ATOM 2369 O O . LEU A 1 328 ? 11.976 -6.089 -20.566 1.00 94.62 328 LEU A O 1
ATOM 2373 N N . ILE A 1 329 ? 11.575 -7.314 -18.726 1.00 95.31 329 ILE A N 1
ATOM 2374 C CA . ILE A 1 329 ? 10.757 -8.332 -19.375 1.00 95.31 329 ILE A CA 1
ATOM 2375 C C . ILE A 1 329 ? 9.603 -8.742 -18.459 1.00 95.31 329 ILE A C 1
ATOM 2377 O O . ILE A 1 329 ? 9.821 -9.053 -17.287 1.00 95.31 329 ILE A O 1
ATOM 2381 N N . VAL A 1 330 ? 8.409 -8.847 -19.046 1.00 96.88 330 VAL A N 1
ATOM 2382 C CA . VAL A 1 330 ? 7.229 -9.450 -18.418 1.00 96.88 330 VAL A CA 1
ATOM 2383 C C . VAL A 1 330 ? 6.706 -10.571 -19.299 1.00 96.88 330 VAL A C 1
ATOM 2385 O O . VAL A 1 330 ? 6.315 -10.351 -20.447 1.00 96.88 330 VAL A O 1
ATOM 2388 N N . ASP A 1 331 ? 6.679 -11.772 -18.743 1.00 95.88 331 ASP A N 1
ATOM 2389 C CA . ASP A 1 331 ? 6.172 -12.985 -19.372 1.00 95.88 331 ASP A CA 1
ATOM 2390 C C . ASP A 1 331 ? 4.905 -13.464 -18.648 1.00 95.88 331 ASP A C 1
ATOM 2392 O O . ASP A 1 331 ? 4.757 -13.283 -17.440 1.00 95.88 331 ASP A O 1
ATOM 2396 N N . ARG A 1 332 ? 3.992 -14.114 -19.371 1.00 95.12 332 ARG A N 1
ATOM 2397 C CA . ARG A 1 332 ? 2.815 -14.786 -18.810 1.00 95.12 332 ARG A CA 1
ATOM 2398 C C . ARG A 1 332 ? 2.812 -16.250 -19.216 1.00 95.12 332 ARG A C 1
ATOM 2400 O O . ARG A 1 332 ? 2.900 -16.580 -20.402 1.00 95.12 332 ARG A O 1
ATOM 2407 N N . ALA A 1 333 ? 2.710 -17.128 -18.226 1.00 94.19 333 ALA A N 1
ATOM 2408 C CA . ALA A 1 333 ? 2.565 -18.556 -18.463 1.00 94.19 333 ALA A CA 1
ATOM 2409 C C . ALA A 1 333 ? 1.252 -18.858 -19.215 1.00 94.19 333 ALA A C 1
ATOM 2411 O O . ALA A 1 333 ? 0.280 -18.101 -19.106 1.00 94.19 333 ALA A O 1
ATOM 2412 N N . PRO A 1 334 ? 1.191 -19.959 -19.981 1.00 89.44 334 PRO A N 1
ATOM 2413 C CA . PRO A 1 334 ? -0.037 -20.356 -20.659 1.00 89.44 334 PRO A CA 1
ATOM 2414 C C . PRO A 1 334 ? -1.141 -20.708 -19.653 1.00 89.44 334 PRO A C 1
ATOM 2416 O O . PRO A 1 334 ? -0.882 -21.269 -18.591 1.00 89.44 334 PRO A O 1
ATOM 2419 N N . ALA A 1 335 ? -2.396 -20.450 -20.029 1.00 80.94 335 ALA A N 1
ATOM 2420 C CA . ALA A 1 335 ? -3.561 -20.820 -19.219 1.00 80.94 335 ALA A CA 1
ATOM 2421 C C . ALA A 1 335 ? -3.789 -22.343 -19.125 1.00 80.94 335 ALA A C 1
ATOM 2423 O O . ALA A 1 335 ? -4.522 -22.806 -18.257 1.00 80.94 335 ALA A O 1
ATOM 2424 N N . THR A 1 336 ? -3.184 -23.129 -20.020 1.00 79.94 336 THR A N 1
ATOM 2425 C CA . THR A 1 336 ? -3.298 -24.592 -20.061 1.00 79.94 336 THR A CA 1
ATOM 2426 C C . THR A 1 336 ? -1.925 -25.249 -20.131 1.00 79.94 336 THR A C 1
ATOM 2428 O O . THR A 1 336 ? -0.975 -24.708 -20.703 1.00 79.94 336 THR A O 1
ATOM 2431 N N . ALA A 1 337 ? -1.820 -26.441 -19.541 1.00 78.31 337 ALA A N 1
ATOM 2432 C CA . ALA A 1 337 ? -0.595 -27.227 -19.570 1.00 78.31 337 ALA A CA 1
ATOM 2433 C C . ALA A 1 337 ? -0.182 -27.544 -21.019 1.00 78.31 337 ALA A C 1
ATOM 2435 O O . ALA A 1 337 ? -0.998 -27.998 -21.818 1.00 78.31 337 ALA A O 1
ATOM 2436 N N . GLY A 1 338 ? 1.092 -27.308 -21.346 1.00 76.31 338 GLY A N 1
ATOM 2437 C CA . GLY A 1 338 ? 1.651 -27.531 -22.685 1.00 76.31 338 GLY A CA 1
ATOM 2438 C C . GLY A 1 338 ? 1.574 -26.333 -23.638 1.00 76.31 338 GLY A C 1
ATOM 2439 O O . GLY A 1 338 ? 2.106 -26.420 -24.742 1.00 76.31 338 GLY A O 1
ATOM 2440 N N . GLY A 1 339 ? 0.960 -25.214 -23.234 1.00 82.94 339 GLY A N 1
ATOM 2441 C CA . GLY A 1 339 ? 1.045 -23.964 -23.992 1.00 82.94 339 GLY A CA 1
ATOM 2442 C C . GLY A 1 339 ? 2.437 -23.318 -23.929 1.00 82.94 339 GLY A C 1
ATOM 2443 O O . GLY A 1 339 ? 3.273 -23.673 -23.098 1.00 82.94 339 GLY A O 1
ATOM 2444 N N . ALA A 1 340 ? 2.690 -22.349 -24.809 1.00 86.06 340 ALA A N 1
ATOM 2445 C CA . ALA A 1 340 ? 3.913 -21.552 -24.773 1.00 86.06 340 ALA A CA 1
ATOM 2446 C C . ALA A 1 340 ? 3.743 -20.330 -23.858 1.00 86.06 340 ALA A C 1
ATOM 2448 O O . ALA A 1 340 ? 2.672 -19.724 -23.812 1.00 86.06 340 ALA A O 1
ATOM 2449 N N . THR A 1 341 ? 4.812 -19.952 -23.160 1.00 90.19 341 THR A N 1
ATOM 2450 C CA . THR A 1 341 ? 4.890 -18.673 -22.446 1.00 90.19 341 THR A CA 1
ATOM 2451 C C . THR A 1 341 ? 4.780 -17.517 -23.438 1.00 90.19 341 THR A C 1
ATOM 2453 O O . THR A 1 341 ? 5.446 -17.523 -24.474 1.00 90.19 341 THR A O 1
ATOM 2456 N N . ALA A 1 342 ? 3.961 -16.520 -23.111 1.00 91.19 342 ALA A N 1
ATOM 2457 C CA . ALA A 1 342 ? 3.806 -15.311 -23.907 1.00 91.19 342 ALA A CA 1
ATOM 2458 C C . ALA A 1 342 ? 4.560 -14.145 -23.261 1.00 91.19 342 ALA A C 1
ATOM 2460 O O . ALA A 1 342 ? 4.270 -13.774 -22.126 1.00 91.19 342 ALA A O 1
ATOM 2461 N N . ARG A 1 343 ? 5.479 -13.528 -24.005 1.00 92.94 343 ARG A N 1
ATOM 2462 C CA . ARG A 1 343 ? 6.064 -12.233 -23.643 1.00 92.94 343 ARG A CA 1
ATOM 2463 C C . ARG A 1 343 ? 5.022 -11.148 -23.830 1.00 92.94 343 ARG A C 1
ATOM 2465 O O . ARG A 1 343 ? 4.553 -10.940 -24.946 1.00 92.94 343 ARG A O 1
ATOM 2472 N N . LEU A 1 344 ? 4.669 -10.479 -22.741 1.00 92.88 344 LEU A N 1
ATOM 2473 C CA . LEU A 1 344 ? 3.711 -9.380 -22.749 1.00 92.88 344 LEU A CA 1
ATOM 2474 C C . LEU A 1 344 ? 4.402 -8.059 -23.058 1.00 92.88 344 LEU A C 1
ATOM 2476 O O . LEU A 1 344 ? 3.969 -7.346 -23.960 1.00 92.88 344 LEU A O 1
ATOM 2480 N N . SER A 1 345 ? 5.500 -7.792 -22.348 1.00 93.12 345 SER A N 1
ATOM 2481 C CA . SER A 1 345 ? 6.204 -6.516 -22.426 1.00 93.12 345 SER A CA 1
ATOM 2482 C C . SER A 1 345 ? 7.715 -6.711 -22.418 1.00 93.12 345 SER A C 1
ATOM 2484 O O . SER A 1 345 ? 8.253 -7.607 -21.755 1.00 93.12 345 SER A O 1
ATOM 2486 N N . ARG A 1 346 ? 8.410 -5.837 -23.146 1.00 93.31 346 ARG A N 1
ATOM 2487 C CA . ARG A 1 346 ? 9.854 -5.627 -23.055 1.00 93.31 346 ARG A CA 1
ATOM 2488 C C . ARG A 1 346 ? 10.142 -4.136 -22.947 1.00 93.31 346 ARG A C 1
ATOM 2490 O O . ARG A 1 346 ? 9.619 -3.356 -23.739 1.00 93.31 346 ARG A O 1
ATOM 2497 N N . PHE A 1 347 ? 11.010 -3.777 -22.012 1.00 92.38 347 PHE A N 1
ATOM 2498 C CA . PHE A 1 347 ? 11.365 -2.396 -21.711 1.00 92.38 347 PHE A CA 1
ATOM 2499 C C . PHE A 1 347 ? 12.819 -2.117 -22.085 1.00 92.38 347 PHE A C 1
ATOM 2501 O O . PHE A 1 347 ? 13.705 -2.942 -21.846 1.00 92.38 347 PHE A O 1
ATOM 2508 N N . VAL A 1 348 ? 13.051 -0.958 -22.697 1.00 90.50 348 VAL A N 1
ATOM 2509 C CA . VAL A 1 348 ? 14.380 -0.437 -23.034 1.00 90.50 348 VAL A CA 1
ATOM 2510 C C . VAL A 1 348 ? 14.490 0.977 -22.477 1.00 90.50 348 VAL A C 1
ATOM 2512 O O . VAL A 1 348 ? 13.622 1.810 -22.732 1.00 90.50 348 VAL A O 1
ATOM 2515 N N . TYR A 1 349 ? 15.564 1.238 -21.737 1.00 89.62 349 TYR A N 1
ATOM 2516 C CA . TYR A 1 349 ? 15.779 2.471 -20.975 1.00 89.62 349 TYR A CA 1
ATOM 2517 C C . TYR A 1 349 ? 16.945 3.285 -21.535 1.00 89.62 349 TYR A C 1
ATOM 2519 O O . TYR A 1 349 ? 17.837 2.725 -22.175 1.00 89.62 349 TYR A O 1
ATOM 2527 N N . GLY A 1 350 ? 16.955 4.592 -21.255 1.00 86.44 350 GLY A N 1
ATOM 2528 C CA . GLY A 1 350 ? 18.069 5.490 -21.587 1.00 86.44 350 GLY A CA 1
ATOM 2529 C C . GLY A 1 350 ? 18.402 5.572 -23.069 1.00 86.44 350 GLY A C 1
ATOM 2530 O O . GLY A 1 350 ? 19.570 5.660 -23.444 1.00 86.44 350 GLY A O 1
ATOM 2531 N N . ILE A 1 351 ? 17.378 5.544 -23.914 1.00 85.69 351 ILE A N 1
ATOM 2532 C CA . ILE A 1 351 ? 17.515 5.871 -25.327 1.00 85.69 351 ILE A CA 1
ATOM 2533 C C . ILE A 1 351 ? 17.893 7.348 -25.413 1.00 85.69 351 ILE A C 1
ATOM 2535 O O . ILE A 1 351 ? 17.134 8.198 -24.958 1.00 85.69 351 ILE A O 1
ATOM 2539 N N . ASP A 1 352 ? 19.048 7.651 -26.003 1.00 83.69 352 ASP A N 1
ATOM 2540 C CA . ASP A 1 352 ? 19.454 9.025 -26.298 1.00 83.69 352 ASP A CA 1
ATOM 2541 C C . ASP A 1 352 ? 18.559 9.595 -27.419 1.00 83.69 352 ASP A C 1
ATOM 2543 O O . ASP A 1 352 ? 18.679 9.150 -28.568 1.00 83.69 352 ASP A O 1
ATOM 2547 N N . PRO A 1 353 ? 17.673 10.570 -27.131 1.00 79.06 353 PRO A N 1
ATOM 2548 C CA . PRO A 1 353 ? 16.769 11.144 -28.133 1.00 79.06 353 PRO A CA 1
ATOM 2549 C C . PRO A 1 353 ? 17.509 11.951 -29.204 1.00 79.06 353 PRO A C 1
ATOM 2551 O O . PRO A 1 353 ? 17.000 12.172 -30.304 1.00 79.06 353 PRO A O 1
ATOM 2554 N N . THR A 1 354 ? 18.720 12.411 -28.885 1.00 74.19 354 THR A N 1
ATOM 2555 C CA . THR A 1 354 ? 19.547 13.235 -29.767 1.00 74.19 354 THR A CA 1
ATOM 2556 C C . THR A 1 354 ? 20.454 12.397 -30.664 1.00 74.19 354 THR A C 1
ATOM 2558 O O . THR A 1 354 ? 20.970 12.901 -31.669 1.00 74.19 354 THR A O 1
ATOM 2561 N N . ALA A 1 355 ? 20.617 11.106 -30.359 1.00 77.00 355 ALA A N 1
ATOM 2562 C CA . ALA A 1 355 ? 21.338 10.182 -31.214 1.00 77.00 355 ALA A CA 1
ATOM 2563 C C . ALA A 1 355 ? 20.578 9.961 -32.529 1.00 77.00 355 ALA A C 1
ATOM 2565 O O . ALA A 1 355 ? 19.354 9.841 -32.579 1.00 77.00 355 ALA A O 1
ATOM 2566 N N . THR A 1 356 ? 21.317 9.880 -33.637 1.00 69.00 356 THR A N 1
ATOM 2567 C CA . THR A 1 356 ? 20.710 9.570 -34.934 1.00 69.00 356 THR A CA 1
ATOM 2568 C C . THR A 1 356 ? 20.277 8.104 -34.947 1.00 69.00 356 THR A C 1
ATOM 2570 O O . THR A 1 356 ? 21.092 7.214 -35.180 1.00 69.00 356 THR A O 1
ATOM 2573 N N . ASN A 1 357 ? 18.991 7.861 -34.708 1.00 66.38 357 ASN A N 1
ATOM 2574 C CA . ASN A 1 357 ? 18.359 6.552 -34.806 1.00 66.38 357 ASN A CA 1
ATOM 2575 C C . ASN A 1 357 ? 17.398 6.551 -36.002 1.00 66.38 357 ASN A C 1
ATOM 2577 O O . ASN A 1 357 ? 16.520 7.400 -36.090 1.00 66.38 357 ASN A O 1
ATOM 2581 N N . THR A 1 358 ? 17.564 5.622 -36.945 1.00 69.81 358 THR A N 1
ATOM 2582 C CA . THR A 1 358 ? 16.669 5.503 -38.113 1.00 69.81 358 THR A CA 1
ATOM 2583 C C . THR A 1 358 ? 15.335 4.834 -37.780 1.00 69.81 358 THR A C 1
ATOM 2585 O O . THR A 1 358 ? 14.424 4.854 -38.604 1.00 69.81 358 THR A O 1
ATOM 2588 N N . ALA A 1 359 ? 15.213 4.238 -36.592 1.00 68.62 359 ALA A N 1
ATOM 2589 C CA . ALA A 1 359 ? 14.011 3.575 -36.102 1.00 68.62 359 ALA A CA 1
ATOM 2590 C C . ALA A 1 359 ? 13.115 4.489 -35.245 1.00 68.62 359 ALA A C 1
ATOM 2592 O O . ALA A 1 359 ? 12.019 4.074 -34.875 1.00 68.62 359 ALA A O 1
ATOM 2593 N N . LEU A 1 360 ? 13.565 5.708 -34.920 1.00 70.31 360 LEU A N 1
ATOM 2594 C CA . LEU A 1 360 ? 12.825 6.692 -34.123 1.00 70.31 360 LEU A CA 1
ATOM 2595 C C . LEU A 1 360 ? 12.766 8.042 -34.860 1.00 70.31 360 LEU A C 1
ATOM 2597 O O . LEU A 1 360 ? 13.667 8.344 -35.648 1.00 70.31 360 LEU A O 1
ATOM 2601 N N . PRO A 1 361 ? 11.736 8.875 -34.617 1.00 73.38 361 PRO A N 1
ATOM 2602 C CA . PRO A 1 361 ? 11.734 10.265 -35.068 1.00 73.38 361 PRO A CA 1
ATOM 2603 C C . PRO A 1 361 ? 12.985 11.013 -34.583 1.00 73.38 361 PRO A C 1
ATOM 2605 O O . PRO A 1 361 ? 13.505 10.719 -33.508 1.00 73.38 361 PRO A O 1
ATOM 2608 N N . GLN A 1 362 ? 13.472 11.989 -35.357 1.00 75.69 362 GLN A N 1
ATOM 2609 C CA . GLN A 1 362 ? 14.546 12.861 -34.876 1.00 75.69 362 GLN A CA 1
ATOM 2610 C C . GLN A 1 362 ? 13.990 13.770 -33.773 1.00 75.69 362 GLN A C 1
ATOM 2612 O O . GLN A 1 362 ? 13.035 14.505 -34.005 1.00 75.69 362 GLN A O 1
ATOM 2617 N N . LEU A 1 363 ? 14.587 13.713 -32.579 1.00 78.62 363 LEU A N 1
ATOM 2618 C CA . LEU A 1 363 ? 14.187 14.519 -31.418 1.00 78.62 363 LEU A CA 1
ATOM 2619 C C . LEU A 1 363 ? 15.246 15.579 -31.066 1.00 78.62 363 LEU A C 1
ATOM 2621 O O . LEU A 1 363 ? 15.352 16.029 -29.927 1.00 78.62 363 LEU A O 1
ATOM 2625 N N . LYS A 1 364 ? 16.054 15.988 -32.051 1.00 80.31 364 LYS A N 1
ATOM 2626 C CA . LYS A 1 364 ? 17.014 17.088 -31.896 1.00 80.31 364 LYS A CA 1
ATOM 2627 C C . LYS A 1 364 ? 16.266 18.420 -31.884 1.00 80.31 364 LYS A C 1
ATOM 2629 O O . LYS A 1 364 ? 15.210 18.548 -32.492 1.00 80.31 364 LYS A O 1
ATOM 2634 N N . ALA A 1 365 ? 16.866 19.444 -31.273 1.00 78.50 365 ALA A N 1
ATOM 2635 C CA . ALA A 1 365 ? 16.254 20.771 -31.140 1.00 78.50 365 ALA A CA 1
ATOM 2636 C C . ALA A 1 365 ? 15.749 21.362 -32.474 1.00 78.50 365 ALA A C 1
ATOM 2638 O O . ALA A 1 365 ? 14.700 21.997 -32.515 1.00 78.50 365 ALA A O 1
ATOM 2639 N N . ALA A 1 366 ? 16.471 21.130 -33.576 1.00 78.44 366 ALA A N 1
ATOM 2640 C CA . ALA A 1 366 ? 16.065 21.595 -34.904 1.00 78.44 366 ALA A CA 1
ATOM 2641 C C . ALA A 1 366 ? 14.749 20.959 -35.395 1.00 78.44 366 ALA A C 1
ATOM 2643 O O . ALA A 1 366 ? 14.019 21.583 -36.157 1.00 78.44 366 ALA A O 1
ATOM 2644 N N . ASP A 1 367 ? 14.438 19.745 -34.942 1.00 81.19 367 ASP A N 1
ATOM 2645 C CA . ASP A 1 367 ? 13.234 19.009 -35.314 1.00 81.19 367 ASP A CA 1
ATOM 2646 C C . ASP A 1 367 ? 12.087 19.306 -34.334 1.00 81.19 367 ASP A C 1
ATOM 2648 O O . ASP A 1 367 ? 10.982 19.642 -34.759 1.00 81.19 367 ASP A O 1
ATOM 2652 N N . THR A 1 368 ? 12.355 19.294 -33.022 1.00 80.81 368 THR A N 1
ATOM 2653 C CA . THR A 1 368 ? 11.332 19.495 -31.974 1.00 80.81 368 THR A CA 1
ATOM 2654 C C . THR A 1 368 ? 10.787 20.925 -31.928 1.00 80.81 368 THR A C 1
ATOM 2656 O O . THR A 1 368 ? 9.621 21.136 -31.595 1.00 80.81 368 THR A O 1
ATOM 2659 N N . THR A 1 369 ? 11.580 21.919 -32.340 1.00 79.62 369 THR A N 1
ATOM 2660 C CA . THR A 1 369 ? 11.116 23.314 -32.485 1.00 79.62 369 THR A CA 1
ATOM 2661 C C . THR A 1 369 ? 10.023 23.470 -33.542 1.00 79.62 369 THR A C 1
ATOM 2663 O O . THR A 1 369 ? 9.177 24.353 -33.409 1.00 79.62 369 THR A O 1
ATOM 2666 N N . THR A 1 370 ? 9.952 22.570 -34.532 1.00 81.12 370 THR A N 1
ATOM 2667 C CA . THR A 1 370 ? 8.839 22.517 -35.502 1.00 81.12 370 THR A CA 1
ATOM 2668 C C . THR A 1 370 ? 7.497 22.249 -34.811 1.00 81.12 370 THR A C 1
ATOM 2670 O O . THR A 1 370 ? 6.449 22.648 -35.314 1.00 81.12 370 THR A O 1
ATOM 2673 N N . TRP A 1 371 ? 7.521 21.605 -33.642 1.00 79.25 371 TRP A N 1
ATOM 2674 C CA . TRP A 1 371 ? 6.344 21.283 -32.831 1.00 79.25 371 TRP A CA 1
ATOM 2675 C C . TRP A 1 371 ? 6.152 22.241 -31.649 1.00 79.25 371 TRP A C 1
ATOM 2677 O O . TRP A 1 371 ? 5.344 21.970 -30.766 1.00 79.25 371 TRP A O 1
ATOM 2687 N N . GLY A 1 372 ? 6.886 23.358 -31.618 1.00 79.88 372 GLY A N 1
ATOM 2688 C CA . GLY A 1 372 ? 6.811 24.333 -30.527 1.00 79.88 372 GLY A CA 1
ATOM 2689 C C . GLY A 1 372 ? 7.473 23.869 -29.228 1.00 79.88 372 GLY A C 1
ATOM 2690 O O . GLY A 1 372 ? 7.261 24.481 -28.187 1.00 79.88 372 GLY A O 1
ATOM 2691 N N . GLN A 1 373 ? 8.281 22.805 -29.267 1.00 79.00 373 GLN A N 1
ATOM 2692 C CA . GLN A 1 373 ? 9.006 22.320 -28.099 1.00 79.00 373 GLN A CA 1
ATOM 2693 C C . GLN A 1 373 ? 10.377 23.009 -28.009 1.00 79.00 373 GLN A C 1
ATOM 2695 O O . GLN A 1 373 ? 11.315 22.660 -28.730 1.00 79.00 373 GLN A O 1
ATOM 2700 N N . GLU A 1 374 ? 10.477 24.006 -27.124 1.00 75.38 374 GLU A N 1
ATOM 2701 C CA . GLU A 1 374 ? 11.670 24.854 -26.946 1.00 75.38 374 GLU A CA 1
ATOM 2702 C C . GLU A 1 374 ? 12.867 24.109 -26.334 1.00 75.38 374 GLU A C 1
ATOM 2704 O O . GLU A 1 374 ? 14.019 24.431 -26.630 1.00 75.38 374 GLU A O 1
ATOM 2709 N N . VAL A 1 375 ? 12.602 23.093 -25.504 1.00 78.69 375 VAL A N 1
ATOM 2710 C CA . VAL A 1 375 ? 13.627 22.266 -24.855 1.00 78.69 375 VAL A CA 1
ATOM 2711 C C . VAL A 1 375 ? 13.564 20.848 -25.429 1.00 78.69 375 VAL A C 1
ATOM 2713 O O . VAL A 1 375 ? 12.542 20.181 -25.255 1.00 78.69 375 VAL A O 1
ATOM 2716 N N . PRO A 1 376 ? 14.620 20.364 -26.112 1.00 75.94 376 PRO A N 1
ATOM 2717 C CA . PRO A 1 376 ? 14.616 19.020 -26.674 1.00 75.94 376 PRO A CA 1
ATOM 2718 C C . PRO A 1 376 ? 14.564 17.958 -25.560 1.00 75.94 376 PRO A C 1
ATOM 2720 O O . PRO A 1 376 ? 15.131 18.177 -24.483 1.00 75.94 376 PRO A O 1
ATOM 2723 N N . PRO A 1 377 ? 13.940 16.794 -25.809 1.00 80.50 377 PRO A N 1
ATOM 2724 C CA . PRO A 1 377 ? 13.949 15.681 -24.868 1.00 80.50 377 PRO A CA 1
ATOM 2725 C C . PRO A 1 377 ? 15.376 15.254 -24.504 1.00 80.50 377 PRO A C 1
ATOM 2727 O O . PRO A 1 377 ? 16.228 15.082 -25.375 1.00 80.50 377 PRO A O 1
ATOM 2730 N N . SER A 1 378 ? 15.628 15.044 -23.213 1.00 81.62 378 SER A N 1
ATOM 2731 C CA . SER A 1 378 ? 16.920 14.583 -22.681 1.00 81.62 378 SER A CA 1
ATOM 2732 C C . SER A 1 378 ? 16.965 13.078 -22.404 1.00 81.62 378 SER A C 1
ATOM 2734 O O . SER A 1 378 ? 18.028 12.535 -22.110 1.00 81.62 378 SER A O 1
ATOM 2736 N N . TYR A 1 379 ? 15.819 12.403 -22.498 1.00 85.12 379 TYR A N 1
ATOM 2737 C CA . TYR A 1 379 ? 15.658 10.993 -22.182 1.00 85.12 379 TYR A CA 1
ATOM 2738 C C . TYR A 1 379 ? 14.608 10.338 -23.072 1.00 85.12 379 TYR A C 1
ATOM 2740 O O . TYR A 1 379 ? 13.605 10.959 -23.425 1.00 85.12 379 TYR A O 1
ATOM 2748 N N . GLY A 1 380 ? 14.828 9.067 -23.390 1.00 84.75 380 GLY A N 1
ATOM 2749 C CA . GLY A 1 380 ? 13.864 8.213 -24.058 1.00 84.75 380 GLY A CA 1
ATOM 2750 C C . GLY A 1 380 ? 13.826 6.823 -23.433 1.00 84.75 380 GLY A C 1
ATOM 2751 O O . GLY A 1 380 ? 14.837 6.282 -22.987 1.00 84.75 380 GLY A O 1
ATOM 2752 N N . ALA A 1 381 ? 12.646 6.220 -23.461 1.00 89.19 381 ALA A N 1
ATOM 2753 C CA . ALA A 1 381 ? 12.431 4.810 -23.175 1.00 89.19 381 ALA A CA 1
ATOM 2754 C C . ALA A 1 381 ? 11.518 4.223 -24.255 1.00 89.19 381 ALA A C 1
ATOM 2756 O O . ALA A 1 381 ? 10.802 4.957 -24.939 1.00 89.19 381 ALA A O 1
ATOM 2757 N N . ALA A 1 382 ? 11.548 2.905 -24.422 1.00 88.12 382 ALA A N 1
ATOM 2758 C CA . ALA A 1 382 ? 10.670 2.205 -25.347 1.00 88.12 382 ALA A CA 1
ATOM 2759 C C . ALA A 1 382 ? 10.013 1.003 -24.675 1.00 88.12 382 ALA A C 1
ATOM 2761 O O . ALA A 1 382 ? 10.662 0.234 -23.961 1.00 88.12 382 ALA A O 1
ATOM 2762 N N . VAL A 1 383 ? 8.725 0.837 -24.967 1.00 91.00 383 VAL A N 1
ATOM 2763 C CA . VAL A 1 383 ? 7.908 -0.296 -24.539 1.00 91.00 383 VAL A CA 1
ATOM 2764 C C . VAL A 1 383 ? 7.524 -1.082 -25.778 1.00 91.00 383 VAL A C 1
ATOM 2766 O O . VAL A 1 383 ? 6.963 -0.533 -26.725 1.00 91.00 383 VAL A O 1
ATOM 2769 N N . PHE A 1 384 ? 7.831 -2.371 -25.776 1.00 90.00 384 PHE A N 1
ATOM 2770 C CA . PHE A 1 384 ? 7.457 -3.276 -26.852 1.00 90.00 384 PHE A CA 1
ATOM 2771 C C . PHE A 1 384 ? 6.457 -4.295 -26.335 1.00 90.00 384 PHE A C 1
ATOM 2773 O O . PHE A 1 384 ? 6.728 -4.977 -25.345 1.00 90.00 384 PHE A O 1
ATOM 2780 N N . SER A 1 385 ? 5.322 -4.400 -27.023 1.00 85.62 385 SER A N 1
ATOM 2781 C CA . SER A 1 385 ? 4.289 -5.377 -26.702 1.00 85.62 385 SER A CA 1
ATOM 2782 C C . SER A 1 385 ? 4.627 -6.757 -27.283 1.00 85.62 385 SER A C 1
ATOM 2784 O O . SER A 1 385 ? 5.671 -6.963 -27.917 1.00 85.62 385 SER A O 1
ATOM 2786 N N . ALA A 1 386 ? 3.725 -7.719 -27.095 1.00 80.56 386 ALA A N 1
ATOM 2787 C CA . ALA A 1 386 ? 3.869 -9.087 -27.580 1.00 80.56 386 ALA A CA 1
ATOM 2788 C C . ALA A 1 386 ? 4.139 -9.205 -29.096 1.00 80.56 386 ALA A C 1
ATOM 2790 O O . ALA A 1 386 ? 4.656 -10.231 -29.537 1.00 80.56 386 ALA A O 1
ATOM 2791 N N . ASP A 1 387 ? 3.827 -8.185 -29.895 1.00 76.44 387 ASP A N 1
ATOM 2792 C CA . ASP A 1 387 ? 4.030 -8.152 -31.347 1.00 76.44 387 ASP A CA 1
ATOM 2793 C C . ASP A 1 387 ? 5.482 -7.845 -31.780 1.00 76.44 387 ASP A C 1
ATOM 2795 O O . ASP A 1 387 ? 5.858 -8.106 -32.927 1.00 76.44 387 ASP A O 1
ATOM 2799 N N . ARG A 1 388 ? 6.328 -7.322 -30.879 1.00 69.56 388 ARG A N 1
ATOM 2800 C CA . ARG A 1 388 ? 7.696 -6.859 -31.191 1.00 69.56 388 ARG A CA 1
ATOM 2801 C C . ARG A 1 388 ? 8.728 -7.315 -30.154 1.00 69.56 388 ARG A C 1
ATOM 2803 O O . ARG A 1 388 ? 9.344 -6.523 -29.454 1.00 69.56 388 ARG A O 1
ATOM 2810 N N . GLN A 1 389 ? 8.981 -8.622 -30.102 1.00 59.75 389 GLN A N 1
ATOM 2811 C CA . GLN A 1 389 ? 9.788 -9.233 -29.031 1.00 59.75 389 GLN A CA 1
ATOM 2812 C C . GLN A 1 389 ? 11.307 -9.289 -29.286 1.00 59.75 389 GLN A C 1
ATOM 2814 O O . GLN A 1 389 ? 12.081 -9.456 -28.343 1.00 59.75 389 GLN A O 1
ATOM 2819 N N . GLN A 1 390 ? 11.760 -9.151 -30.538 1.00 59.12 390 GLN A N 1
ATOM 2820 C CA . GLN A 1 390 ? 13.181 -9.213 -30.910 1.00 59.12 390 GLN A CA 1
ATOM 2821 C C . GLN A 1 390 ? 13.759 -7.814 -31.145 1.00 59.12 390 GLN A C 1
ATOM 2823 O O . GLN A 1 390 ? 13.934 -7.385 -32.284 1.00 59.12 390 GLN A O 1
ATOM 2828 N N . VAL A 1 391 ? 14.057 -7.097 -30.061 1.00 59.41 391 VAL A N 1
ATOM 2829 C CA . VAL A 1 391 ? 14.724 -5.786 -30.125 1.00 59.41 391 VAL A CA 1
ATOM 2830 C C . VAL A 1 391 ? 15.979 -5.819 -29.253 1.00 59.41 391 VAL A C 1
ATOM 2832 O O . VAL A 1 391 ? 15.908 -6.102 -28.052 1.00 59.41 391 VAL A O 1
ATOM 2835 N N . GLY A 1 392 ? 17.143 -5.588 -29.869 1.00 54.41 392 GLY A N 1
ATOM 2836 C CA . GLY A 1 392 ? 18.427 -5.462 -29.172 1.00 54.41 392 GLY A CA 1
ATOM 2837 C C . GLY A 1 392 ? 18.515 -4.150 -28.385 1.00 54.41 392 GLY A C 1
ATOM 2838 O O . GLY A 1 392 ? 17.932 -3.156 -28.802 1.00 54.41 392 GLY A O 1
ATOM 2839 N N . GLY A 1 393 ? 19.226 -4.149 -27.251 1.00 53.12 393 GLY A N 1
ATOM 2840 C CA . GLY A 1 393 ? 19.441 -2.940 -26.433 1.00 53.12 393 GLY A CA 1
ATOM 2841 C C . GLY A 1 393 ? 19.422 -3.155 -24.916 1.00 53.12 393 GLY A C 1
ATOM 2842 O O . GLY A 1 393 ? 19.877 -2.291 -24.176 1.00 53.12 393 GLY A O 1
ATOM 2843 N N . SER A 1 394 ? 18.930 -4.302 -24.435 1.00 46.50 394 SER A N 1
ATOM 2844 C CA . SER A 1 394 ? 18.914 -4.649 -22.999 1.00 46.50 394 SER A CA 1
ATOM 2845 C C . SER A 1 394 ? 18.893 -6.173 -22.846 1.00 46.50 394 SER A C 1
ATOM 2847 O O . SER A 1 394 ? 17.961 -6.824 -23.324 1.00 46.50 394 SER A O 1
ATOM 2849 N N . ALA A 1 395 ? 19.925 -6.775 -22.260 1.00 39.91 395 ALA A N 1
ATOM 2850 C CA . ALA A 1 395 ? 19.945 -8.214 -21.989 1.00 39.91 395 ALA A CA 1
ATOM 2851 C C . ALA A 1 395 ? 19.590 -8.449 -20.510 1.00 39.91 395 ALA A C 1
ATOM 2853 O O . ALA A 1 395 ? 20.102 -7.699 -19.678 1.00 39.91 395 ALA A O 1
ATOM 2854 N N . PRO A 1 396 ? 18.701 -9.413 -20.191 1.00 43.47 396 PRO A N 1
ATOM 2855 C CA . PRO A 1 396 ? 18.465 -9.824 -18.808 1.00 43.47 396 PRO A CA 1
ATOM 2856 C C . PRO A 1 396 ? 19.749 -10.293 -18.124 1.00 43.47 396 PRO A C 1
ATOM 2858 O O . PRO A 1 396 ? 20.588 -10.923 -18.813 1.00 43.47 396 PRO A O 1
#